Protein AF-A0A7Y1UQ85-F1 (afdb_monomer_lite)

Radius of gyration: 23.47 Å; chains: 1; bounding box: 58×51×70 Å

Foldseek 3Di:
DVVVVLVVCVVCVVVQPPVVCVPDVPQFDLLAAQLEEEADADPVVVVQLCSLAVRHYHYHHLPVLPWFPPFDDDDADFGDDDPFQKTKHFPDDDDPVQVRLQRSNVSPVQAFKEFEAAWDSPPPVPSDDIQGDGRMMMGGNVVCVLLVHQQADPRQVVVVVQLCRLLSGNYYYHHDDDHRDDRQGQRAFDWQEEEEEEEAEWCQQPPRNPQSVVVQVVCLVVTYQYEYEHQDYRPDSHDPSDGDRDNRYGYYYLVRDDLVSVLNRYPDLHAEYEYADLAPSSLVNQVVSVVSNHQYEYEPEDDLCDVVVVVPRPDVVSVLSSLASHPAAEYADPVSQVVSCVSSVNDHYHHDHRDDDCVVVVDDDDDDPPPPDPPPDDDDDDDDDD

pLDDT: mean 82.64, std 17.16, range [30.98, 98.75]

Sequence (386 aa):
MAAMIPRLRRLLRPLIPDRLIARVRPAPSPAGSLNVDVVVAAAEDREQWLEATPDTVRIVDPDAYGPGPDVSIQHPGKVDLHGADIVAVGARPLSTAEAAQLLAPLSDPEVVASVWGAASADGFLTGRLPKVQSDAIAVRRPAWDELGGMPPGDVNLAGLFTRLAQAGHHLAVVPRPGSPAPQLRVDPVRAVGAAVVLAAVPLHDVGGGFRGAQIAMELCRRGFHVTYVAQYTSGHSVDLGLRFIHPRLEEYRLDDFDPVAHVNRLETDLRLALVEIPSSPVWAVAHRLSRSGFRLAYDLIDDWSDDALGGWWYRPEVEDQFIAAADTLMASARLLVRNLQERSGGRPVAYVPNGVNQNMFAGVPTEVPGDIPGGVGPLLSYHGSL

Structure (mmCIF, N/CA/C/O backbone):
data_AF-A0A7Y1UQ85-F1
#
_entry.id   AF-A0A7Y1UQ85-F1
#
loop_
_atom_site.group_PDB
_atom_site.id
_atom_site.type_symbol
_atom_site.label_atom_id
_atom_site.label_alt_id
_atom_site.label_comp_id
_atom_site.label_asym_id
_atom_site.label_entity_id
_atom_site.label_seq_id
_atom_site.pdbx_PDB_ins_code
_atom_site.Cartn_x
_atom_site.Cartn_y
_atom_site.Cartn_z
_atom_site.occupancy
_atom_site.B_iso_or_equiv
_atom_site.auth_seq_id
_atom_site.auth_comp_id
_atom_site.auth_asym_id
_atom_site.auth_atom_id
_atom_site.pdbx_PDB_model_num
ATOM 1 N N . MET A 1 1 ? 13.932 28.145 3.911 1.00 36.78 1 MET A N 1
ATOM 2 C CA . MET A 1 1 ? 14.782 26.939 4.070 1.00 36.78 1 MET A CA 1
ATOM 3 C C . MET A 1 1 ? 14.673 25.954 2.904 1.00 36.78 1 MET A C 1
ATOM 5 O O . MET A 1 1 ? 15.715 25.561 2.399 1.00 36.78 1 MET A O 1
ATOM 9 N N . ALA A 1 2 ? 13.473 25.608 2.414 1.00 31.55 2 ALA A N 1
ATOM 10 C CA . ALA A 1 2 ? 13.288 24.618 1.337 1.00 31.55 2 ALA A CA 1
ATOM 11 C C . ALA A 1 2 ? 14.039 24.916 0.015 1.00 31.55 2 ALA A C 1
ATOM 13 O O . ALA A 1 2 ? 14.526 23.995 -0.627 1.00 31.55 2 ALA A O 1
ATOM 14 N N . ALA A 1 3 ? 14.230 26.187 -0.361 1.00 35.84 3 ALA A N 1
ATOM 15 C CA . ALA A 1 3 ? 14.966 26.565 -1.579 1.00 35.84 3 ALA A CA 1
ATOM 16 C C . ALA A 1 3 ? 16.507 26.511 -1.449 1.00 35.84 3 ALA A C 1
ATOM 18 O O . ALA A 1 3 ? 17.218 26.615 -2.447 1.00 35.84 3 ALA A O 1
ATOM 19 N N . MET A 1 4 ? 17.042 26.362 -0.231 1.00 37.03 4 MET A N 1
ATOM 20 C CA . MET A 1 4 ? 18.492 26.376 0.023 1.00 37.03 4 MET A CA 1
ATOM 21 C C . MET A 1 4 ? 19.121 24.986 -0.145 1.00 37.03 4 MET A C 1
ATOM 23 O O . MET A 1 4 ? 20.264 24.866 -0.582 1.00 37.03 4 MET A O 1
ATOM 27 N N . ILE A 1 5 ? 18.345 23.939 0.140 1.00 46.25 5 ILE A N 1
ATOM 28 C CA . ILE A 1 5 ? 18.778 22.539 0.077 1.00 46.25 5 ILE A CA 1
ATOM 29 C C . ILE A 1 5 ? 19.133 22.107 -1.364 1.00 46.25 5 ILE A C 1
ATOM 31 O O . ILE A 1 5 ? 20.214 21.545 -1.544 1.00 46.25 5 ILE A O 1
ATOM 35 N N . PRO A 1 6 ? 18.344 22.429 -2.414 1.00 41.31 6 PRO A N 1
ATOM 36 C CA . PRO A 1 6 ? 18.682 22.049 -3.791 1.00 41.31 6 PRO A CA 1
ATOM 37 C C . PRO A 1 6 ? 19.976 22.700 -4.305 1.00 41.31 6 PRO A C 1
ATOM 39 O O . PRO A 1 6 ? 20.769 22.064 -4.998 1.00 41.31 6 PRO A O 1
ATOM 42 N N . ARG A 1 7 ? 20.232 23.964 -3.928 1.00 49.22 7 ARG A N 1
ATOM 43 C CA . ARG A 1 7 ? 21.454 24.692 -4.317 1.00 49.22 7 ARG A CA 1
ATOM 44 C C . ARG A 1 7 ? 22.705 24.130 -3.652 1.00 49.22 7 ARG A C 1
ATOM 46 O O . ARG A 1 7 ? 23.726 23.992 -4.318 1.00 49.22 7 ARG A O 1
ATOM 53 N N . LEU A 1 8 ? 22.621 23.783 -2.367 1.00 47.53 8 LEU A N 1
ATOM 54 C CA . LEU A 1 8 ? 23.740 23.181 -1.643 1.00 47.53 8 LEU A CA 1
ATOM 55 C C . LEU A 1 8 ? 24.073 21.785 -2.199 1.00 47.53 8 LEU A C 1
ATOM 57 O O . LEU A 1 8 ? 25.243 21.454 -2.366 1.00 47.53 8 LEU A O 1
ATOM 61 N N . ARG A 1 9 ? 23.052 20.999 -2.571 1.00 48.34 9 ARG A N 1
ATOM 62 C CA . ARG A 1 9 ? 23.232 19.680 -3.201 1.00 48.34 9 ARG A CA 1
ATOM 63 C C . ARG A 1 9 ? 23.914 19.766 -4.571 1.00 48.34 9 ARG A C 1
ATOM 65 O O . ARG A 1 9 ? 24.859 19.017 -4.804 1.00 48.34 9 ARG A O 1
ATOM 72 N N . ARG A 1 10 ? 23.529 20.720 -5.435 1.00 51.31 10 ARG A N 1
ATOM 73 C CA . ARG A 1 10 ? 24.214 20.961 -6.728 1.00 51.31 10 ARG A CA 1
ATOM 74 C C . ARG A 1 10 ? 25.698 21.292 -6.572 1.00 51.31 10 ARG A C 1
ATOM 76 O O . ARG A 1 10 ? 26.497 20.881 -7.403 1.00 51.31 10 ARG A O 1
ATOM 83 N N . LEU A 1 11 ? 26.058 22.020 -5.516 1.00 53.34 11 LEU A N 1
ATOM 84 C CA . LEU A 1 11 ? 27.441 22.413 -5.235 1.00 53.34 11 LEU A CA 1
ATOM 85 C C . LEU A 1 11 ? 28.308 21.248 -4.741 1.00 53.34 11 LEU A C 1
ATOM 87 O O . LEU A 1 11 ? 29.492 21.195 -5.059 1.00 53.34 11 LEU A O 1
ATOM 91 N N . LEU A 1 12 ? 27.732 20.321 -3.972 1.00 50.25 12 LEU A N 1
ATOM 92 C CA . LEU A 1 12 ? 28.480 19.226 -3.348 1.00 50.25 12 LEU A CA 1
ATOM 93 C C . LEU A 1 12 ? 28.555 17.964 -4.221 1.00 50.25 12 LEU A C 1
ATOM 95 O O . LEU A 1 12 ? 29.537 17.229 -4.134 1.00 50.25 12 LEU A O 1
ATOM 99 N N . ARG A 1 13 ? 27.561 17.709 -5.083 1.00 52.38 13 ARG A N 1
ATOM 100 C CA . ARG A 1 13 ? 27.454 16.469 -5.878 1.00 52.38 13 ARG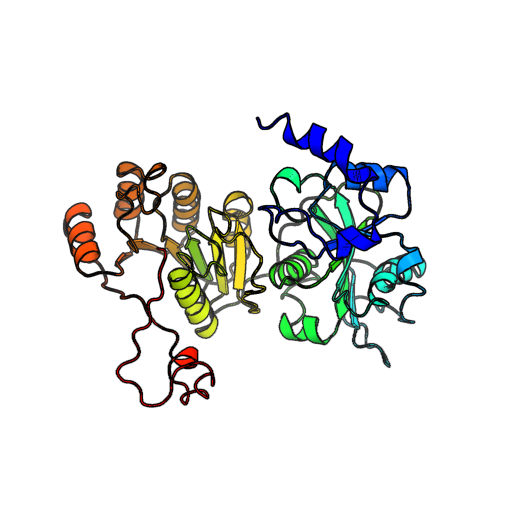 A CA 1
ATOM 101 C C . ARG A 1 13 ? 28.673 16.140 -6.763 1.00 52.38 13 ARG A C 1
ATOM 103 O O . ARG A 1 13 ? 29.047 14.966 -6.776 1.00 52.38 13 ARG A O 1
ATOM 110 N N . PRO A 1 14 ? 29.313 17.094 -7.469 1.00 51.47 14 PRO A N 1
ATOM 111 C CA . PRO A 1 14 ? 30.476 16.804 -8.320 1.00 51.47 14 PRO A CA 1
ATOM 112 C C . PRO A 1 14 ? 31.736 16.424 -7.531 1.00 51.47 14 PRO A C 1
ATOM 114 O O . PRO A 1 14 ? 32.689 15.901 -8.100 1.00 51.47 14 PRO A O 1
ATOM 117 N N . LEU A 1 15 ? 31.758 16.708 -6.224 1.00 48.75 15 LEU A N 1
ATOM 118 C CA . LEU A 1 15 ? 32.914 16.490 -5.352 1.00 48.75 15 LEU A CA 1
ATOM 119 C C . LEU A 1 15 ? 32.923 15.095 -4.713 1.00 48.75 15 LEU A C 1
ATOM 121 O O . LEU A 1 15 ? 33.889 14.739 -4.040 1.00 48.75 15 LEU A O 1
ATOM 125 N N . ILE A 1 16 ? 31.864 14.305 -4.914 1.00 46.34 16 ILE A N 1
ATOM 126 C CA . ILE A 1 16 ? 31.740 12.951 -4.374 1.00 46.34 16 ILE A CA 1
ATOM 127 C C . ILE A 1 16 ? 31.951 11.956 -5.526 1.00 46.34 16 ILE A C 1
ATOM 129 O O . ILE A 1 16 ? 31.117 11.899 -6.429 1.00 46.34 16 ILE A O 1
ATOM 133 N N . PRO A 1 17 ? 33.041 11.163 -5.522 1.00 43.28 17 PRO A N 1
ATOM 134 C CA . PRO A 1 17 ? 33.283 10.157 -6.554 1.00 43.28 17 PRO A CA 1
ATOM 135 C C . PRO A 1 17 ? 32.126 9.153 -6.636 1.00 43.28 17 PRO A C 1
ATOM 137 O O . PRO A 1 17 ? 31.699 8.641 -5.603 1.00 43.28 17 PRO A O 1
ATOM 140 N N . ASP A 1 18 ? 31.664 8.801 -7.840 1.00 42.03 18 ASP A N 1
ATOM 141 C CA . ASP A 1 18 ? 30.470 7.951 -8.015 1.00 42.03 18 ASP A CA 1
ATOM 142 C C . ASP A 1 18 ? 30.595 6.579 -7.322 1.00 42.03 18 ASP A C 1
ATOM 144 O O . ASP A 1 18 ? 29.638 6.072 -6.738 1.00 42.03 18 ASP A O 1
ATOM 148 N N . ARG A 1 19 ? 31.814 6.026 -7.252 1.00 36.25 19 ARG A N 1
ATOM 149 C CA . ARG A 1 19 ? 32.116 4.789 -6.505 1.00 36.25 19 ARG A CA 1
ATOM 150 C C . ARG A 1 19 ? 31.957 4.901 -4.979 1.00 36.25 19 ARG A C 1
ATOM 152 O O . ARG A 1 19 ? 31.824 3.882 -4.309 1.00 36.25 19 ARG A O 1
ATOM 159 N N . LEU A 1 20 ? 32.015 6.114 -4.421 1.00 32.69 20 LEU A N 1
ATOM 160 C CA . LEU A 1 20 ? 31.820 6.386 -2.991 1.00 32.69 20 LEU A CA 1
ATOM 161 C C . LEU A 1 20 ? 30.348 6.645 -2.646 1.00 32.69 20 LEU A C 1
ATOM 163 O O . LEU A 1 20 ? 29.959 6.372 -1.519 1.00 32.69 20 LEU A O 1
ATOM 167 N N . ILE A 1 21 ? 29.513 7.068 -3.599 1.00 42.16 21 ILE A N 1
ATOM 168 C CA . ILE A 1 21 ? 28.061 7.256 -3.394 1.00 42.16 21 ILE A CA 1
ATOM 169 C C . ILE A 1 21 ? 27.338 5.920 -3.226 1.00 42.16 21 ILE A C 1
ATOM 171 O O . ILE A 1 21 ? 26.397 5.818 -2.443 1.00 42.16 21 ILE A O 1
ATOM 175 N N . ALA A 1 22 ? 27.832 4.866 -3.880 1.00 35.50 22 ALA A N 1
ATOM 176 C CA . ALA A 1 22 ? 27.295 3.517 -3.722 1.00 35.50 22 ALA A CA 1
ATOM 177 C C . ALA A 1 22 ? 27.493 2.935 -2.304 1.00 35.50 22 ALA A C 1
ATOM 179 O O . ALA A 1 22 ? 26.836 1.960 -1.953 1.00 35.50 22 ALA A O 1
ATOM 180 N N . ARG A 1 23 ? 28.387 3.507 -1.480 1.00 32.28 23 ARG A N 1
ATOM 181 C CA . ARG A 1 23 ? 28.694 2.996 -0.126 1.00 32.28 23 ARG A CA 1
ATOM 182 C C . ARG A 1 23 ? 28.569 4.023 0.995 1.00 32.28 23 ARG A C 1
ATOM 184 O O . ARG A 1 23 ? 28.360 3.641 2.140 1.00 32.28 23 ARG A O 1
ATOM 191 N N . VAL A 1 24 ? 28.656 5.311 0.687 1.00 30.98 24 VAL A N 1
ATOM 192 C CA . VAL A 1 24 ? 28.402 6.408 1.619 1.00 30.98 24 VAL A CA 1
ATOM 193 C C . VAL A 1 24 ? 27.211 7.176 1.071 1.00 30.98 24 VAL A C 1
ATOM 195 O O . VAL A 1 24 ? 27.356 8.155 0.339 1.00 30.98 24 VAL A O 1
ATOM 198 N N . ARG A 1 25 ? 26.011 6.700 1.418 1.00 36.94 25 ARG A N 1
ATOM 199 C CA . ARG A 1 25 ? 24.802 7.512 1.289 1.00 36.94 25 ARG A CA 1
ATOM 200 C C . ARG A 1 25 ? 25.006 8.736 2.198 1.00 36.94 25 ARG A C 1
ATOM 202 O O . ARG A 1 25 ? 25.218 8.539 3.398 1.00 36.94 25 ARG A O 1
ATOM 209 N N . PRO A 1 26 ? 24.986 9.985 1.690 1.00 32.66 26 PRO A N 1
ATOM 210 C CA . PRO A 1 26 ? 24.792 11.129 2.575 1.00 32.66 26 PRO A CA 1
ATOM 211 C C . PRO A 1 26 ? 23.489 10.896 3.352 1.00 32.66 26 PRO A C 1
ATOM 213 O O . PRO A 1 26 ? 22.633 10.154 2.871 1.00 32.66 26 PRO A O 1
ATOM 216 N N . ALA A 1 27 ? 23.392 11.464 4.561 1.00 36.41 27 ALA A N 1
ATOM 217 C CA . ALA A 1 27 ? 22.320 11.231 5.535 1.00 36.41 27 ALA A CA 1
ATOM 218 C C . ALA A 1 27 ? 20.979 10.829 4.886 1.00 36.41 27 ALA A C 1
ATOM 220 O O . ALA A 1 27 ? 20.541 11.514 3.956 1.00 36.41 27 ALA A O 1
ATOM 221 N N . PRO A 1 28 ? 20.364 9.726 5.350 1.00 38.62 28 PRO A N 1
ATOM 222 C CA . PRO A 1 28 ? 19.288 9.036 4.652 1.00 38.62 28 PRO A CA 1
ATOM 223 C C . PRO A 1 28 ? 18.228 10.019 4.165 1.00 38.62 28 PRO A C 1
ATOM 225 O O . PRO A 1 28 ? 17.698 10.828 4.930 1.00 38.62 28 PRO A O 1
ATOM 228 N N . SER A 1 29 ? 17.952 9.970 2.862 1.00 38.06 29 SER A N 1
ATOM 229 C CA . SER A 1 29 ? 16.798 10.660 2.307 1.00 38.06 29 SER A CA 1
ATOM 230 C C . SER A 1 29 ? 15.545 10.101 2.996 1.00 38.06 29 SER A C 1
ATOM 232 O O . SER A 1 29 ? 15.405 8.881 3.068 1.00 38.06 29 SER A O 1
ATOM 234 N N . PRO A 1 30 ? 14.617 10.943 3.488 1.00 40.09 30 PRO A N 1
ATOM 235 C CA . PRO A 1 30 ? 13.335 10.482 4.029 1.00 40.09 30 PRO A CA 1
ATOM 236 C C . PRO A 1 30 ? 12.455 9.768 2.983 1.00 40.09 30 PRO A C 1
ATOM 238 O O . PRO A 1 30 ? 11.441 9.167 3.331 1.00 40.09 30 PRO A O 1
ATOM 241 N N . ALA A 1 31 ? 12.839 9.797 1.702 1.00 40.53 31 ALA A N 1
ATOM 242 C CA . ALA A 1 31 ? 12.370 8.835 0.715 1.00 40.53 31 ALA A CA 1
ATOM 243 C C . ALA A 1 31 ? 13.203 7.552 0.869 1.00 40.53 31 ALA A C 1
ATOM 245 O O . ALA A 1 31 ? 14.370 7.535 0.478 1.00 40.53 31 ALA A O 1
ATOM 246 N N . GLY A 1 32 ? 12.618 6.513 1.476 1.00 46.53 32 GLY A N 1
ATOM 247 C CA . GLY A 1 32 ? 13.251 5.203 1.663 1.00 46.53 32 GLY A CA 1
ATOM 248 C C . GLY A 1 32 ? 13.934 4.683 0.393 1.00 46.53 32 GLY A C 1
ATOM 249 O O . GLY A 1 32 ? 13.576 5.068 -0.719 1.00 46.53 32 GLY A O 1
ATOM 250 N N . SER A 1 33 ? 14.948 3.833 0.559 1.00 51.31 33 SER A N 1
ATOM 251 C CA . SER A 1 33 ? 15.767 3.310 -0.537 1.00 51.31 33 SER A CA 1
ATOM 252 C C . SER A 1 33 ? 14.938 2.652 -1.629 1.00 51.31 33 SER A C 1
ATOM 254 O O . SER A 1 33 ? 14.571 1.484 -1.536 1.00 51.31 33 SER A O 1
ATOM 256 N N . LEU A 1 34 ? 14.693 3.388 -2.705 1.00 59.34 34 LEU A N 1
ATOM 257 C CA . LEU A 1 34 ? 14.286 2.784 -3.956 1.00 59.34 34 LEU A CA 1
ATOM 258 C C . LEU A 1 34 ? 15.540 2.139 -4.554 1.00 59.34 34 LEU A C 1
ATOM 260 O O . LEU A 1 34 ? 16.446 2.826 -5.021 1.00 59.34 34 LEU A O 1
ATOM 264 N N . ASN A 1 35 ? 15.609 0.808 -4.497 1.00 77.25 35 ASN A N 1
ATOM 265 C CA . ASN A 1 35 ? 16.626 0.018 -5.191 1.00 77.25 35 ASN A CA 1
ATOM 266 C C . ASN A 1 35 ? 16.254 -0.041 -6.678 1.00 77.25 35 ASN A C 1
ATOM 268 O O . ASN A 1 35 ? 15.845 -1.079 -7.188 1.00 77.25 35 ASN A O 1
ATOM 272 N N . VAL A 1 36 ? 16.284 1.110 -7.350 1.00 87.31 36 VAL A N 1
ATOM 273 C CA . VAL A 1 36 ? 15.892 1.232 -8.754 1.00 87.31 36 VAL A CA 1
ATOM 274 C C . VAL A 1 36 ? 17.046 1.811 -9.552 1.00 87.31 36 VAL A C 1
ATOM 276 O O . VAL A 1 36 ? 17.502 2.929 -9.294 1.00 87.31 36 VAL A O 1
ATOM 279 N N . ASP A 1 37 ? 17.478 1.050 -10.547 1.00 91.94 37 ASP A N 1
ATOM 280 C CA . ASP A 1 37 ? 18.350 1.521 -11.604 1.00 91.94 37 ASP A CA 1
ATOM 281 C C . ASP A 1 37 ? 17.508 2.101 -12.735 1.00 91.94 37 ASP A C 1
ATOM 283 O O . ASP A 1 37 ? 16.488 1.527 -13.116 1.00 91.94 37 ASP A O 1
ATOM 287 N N . VAL A 1 38 ? 17.945 3.218 -13.305 1.00 92.62 38 VAL A N 1
ATOM 288 C CA . VAL A 1 38 ? 17.395 3.740 -14.557 1.00 92.62 38 VAL A CA 1
ATOM 289 C C . VAL A 1 38 ? 18.489 3.665 -15.609 1.00 92.62 38 VAL A C 1
ATOM 291 O O . VAL A 1 38 ? 19.529 4.314 -15.486 1.00 92.62 38 VAL A O 1
ATOM 294 N N . VAL A 1 39 ? 18.267 2.831 -16.621 1.00 93.31 39 VAL A N 1
ATOM 295 C CA . VAL A 1 39 ? 19.267 2.472 -17.629 1.00 93.31 39 VAL A CA 1
ATOM 296 C C . VAL A 1 39 ? 19.134 3.410 -18.819 1.00 93.31 39 VAL A C 1
ATOM 298 O O . VAL A 1 39 ? 18.209 3.275 -19.616 1.00 93.31 39 VAL A O 1
ATOM 301 N N . VAL A 1 40 ? 20.030 4.389 -18.926 1.00 91.06 40 VAL A N 1
ATOM 302 C CA . VAL A 1 40 ? 19.904 5.495 -19.885 1.00 91.06 40 VAL A CA 1
ATOM 303 C C . VAL A 1 40 ? 21.170 5.612 -20.724 1.00 91.06 40 VAL A C 1
ATOM 305 O O . VAL A 1 40 ? 22.249 5.849 -20.186 1.00 91.06 40 VAL A O 1
ATOM 308 N N . ALA A 1 41 ? 21.031 5.470 -22.045 1.00 84.81 41 ALA A N 1
ATOM 309 C CA . ALA A 1 41 ? 22.150 5.568 -22.984 1.00 84.81 41 ALA A CA 1
ATOM 310 C C . ALA A 1 41 ? 22.487 7.021 -23.363 1.00 84.81 41 ALA A C 1
ATOM 312 O O . ALA A 1 41 ? 23.653 7.382 -23.510 1.00 84.81 41 ALA A O 1
ATOM 313 N N . ALA A 1 42 ? 21.469 7.864 -23.559 1.00 88.06 42 ALA A N 1
ATOM 314 C CA . ALA A 1 42 ? 21.660 9.230 -24.032 1.00 88.06 42 ALA A CA 1
ATOM 315 C C . ALA A 1 42 ? 22.085 10.168 -22.891 1.00 88.06 42 ALA A C 1
ATOM 317 O O . ALA A 1 42 ? 21.488 10.176 -21.813 1.00 88.06 42 ALA A O 1
ATOM 318 N N . ALA A 1 43 ? 23.101 10.998 -23.143 1.00 84.31 43 ALA A N 1
ATOM 319 C CA . ALA A 1 43 ? 23.615 11.946 -22.154 1.00 84.31 43 ALA A CA 1
ATOM 320 C C . ALA A 1 43 ? 22.556 12.975 -21.709 1.00 84.31 43 ALA A C 1
ATOM 322 O O . ALA A 1 43 ? 22.475 13.287 -20.524 1.00 84.31 43 ALA A O 1
ATOM 323 N N . GLU A 1 44 ? 21.723 13.452 -22.638 1.00 85.44 44 GLU A N 1
ATOM 324 C CA . GLU A 1 44 ? 20.652 14.421 -22.357 1.00 85.44 44 GLU A CA 1
ATOM 325 C C . GLU A 1 44 ? 19.592 13.835 -21.412 1.00 85.44 44 GLU A C 1
ATOM 327 O O . GLU A 1 44 ? 19.269 14.432 -20.384 1.00 85.44 44 GLU A O 1
ATOM 332 N N . ASP A 1 45 ? 19.124 12.615 -21.694 1.00 85.56 45 ASP A N 1
ATOM 333 C CA . ASP A 1 45 ? 18.180 11.903 -20.829 1.00 85.56 45 ASP A CA 1
ATOM 334 C C . ASP A 1 45 ? 18.789 11.669 -19.436 1.00 85.56 45 ASP A C 1
ATOM 336 O O . ASP A 1 45 ? 18.122 11.826 -18.412 1.00 85.56 45 ASP A O 1
ATOM 340 N N . ARG A 1 46 ? 20.084 11.333 -19.366 1.00 87.31 46 ARG A N 1
ATOM 341 C CA . ARG A 1 46 ? 20.792 11.138 -18.095 1.00 87.31 46 ARG A CA 1
ATOM 342 C C . ARG A 1 46 ? 20.790 12.403 -17.240 1.00 87.31 46 ARG A C 1
ATOM 344 O O . ARG A 1 46 ? 20.568 12.299 -16.034 1.00 87.31 46 ARG A O 1
ATOM 351 N N . GLU A 1 47 ? 21.027 13.575 -17.824 1.00 84.81 47 GLU A N 1
ATOM 352 C CA . GLU A 1 47 ? 20.950 14.847 -17.094 1.00 84.81 47 GLU A CA 1
ATOM 353 C C . GLU A 1 47 ? 19.532 15.127 -16.593 1.00 84.81 47 GLU A C 1
ATOM 355 O O . GLU A 1 47 ? 19.365 15.488 -15.427 1.00 84.81 47 GLU A O 1
ATOM 360 N N . GLN A 1 48 ? 18.514 14.876 -17.423 1.00 85.06 48 GLN A N 1
ATOM 361 C CA . GLN A 1 48 ? 17.112 15.030 -17.034 1.00 85.06 48 GLN A CA 1
ATOM 362 C C . GLN A 1 48 ? 16.757 14.150 -15.826 1.00 85.06 48 GLN A C 1
ATOM 364 O O . GLN A 1 48 ? 16.146 14.624 -14.865 1.00 85.06 48 GLN A O 1
ATOM 369 N N . TRP A 1 49 ? 17.163 12.877 -15.846 1.00 84.88 49 TRP A N 1
ATOM 370 C CA . TRP A 1 49 ? 16.963 11.971 -14.716 1.00 84.88 49 TRP A CA 1
ATOM 371 C C . TRP A 1 49 ? 17.757 12.435 -13.489 1.00 84.88 49 TRP A C 1
ATOM 373 O O . TRP A 1 49 ? 17.173 12.562 -12.419 1.00 84.88 49 TRP A O 1
ATOM 383 N N . LEU A 1 50 ? 19.041 12.794 -13.617 1.00 81.81 50 LEU A N 1
ATOM 384 C CA . LEU A 1 50 ? 19.842 13.295 -12.487 1.00 81.81 50 LEU A CA 1
ATOM 385 C C . LEU A 1 50 ? 19.231 14.542 -11.836 1.00 81.81 50 LEU A C 1
ATOM 387 O O . LEU A 1 50 ? 19.265 14.673 -10.611 1.00 81.81 50 LEU A O 1
ATOM 391 N N . GLU A 1 51 ? 18.693 15.463 -12.637 1.00 79.19 51 GLU A N 1
ATOM 392 C CA . GLU A 1 51 ? 18.069 16.687 -12.139 1.00 79.19 51 GLU A CA 1
ATOM 393 C C . GLU A 1 51 ? 16.763 16.397 -11.392 1.00 79.19 51 GLU A C 1
ATOM 395 O O . GLU A 1 51 ? 16.511 16.985 -10.336 1.00 79.19 51 GLU A O 1
ATOM 400 N N . ALA A 1 52 ? 15.954 15.475 -11.908 1.00 74.19 52 ALA A N 1
ATOM 401 C CA . ALA A 1 52 ? 14.669 15.118 -11.323 1.00 74.19 52 ALA A CA 1
ATOM 402 C C . ALA A 1 52 ? 14.784 14.155 -10.125 1.00 74.19 52 ALA A C 1
ATOM 404 O O . ALA A 1 52 ? 13.913 14.157 -9.250 1.00 74.19 52 ALA A O 1
ATOM 405 N N . THR A 1 53 ? 15.848 13.346 -10.062 1.00 69.31 53 THR A N 1
ATOM 406 C CA . THR A 1 53 ? 16.016 12.250 -9.091 1.00 69.31 53 THR A CA 1
ATOM 407 C C . THR A 1 53 ? 17.412 12.216 -8.444 1.00 69.31 53 THR A C 1
ATOM 409 O O . THR A 1 53 ? 18.058 11.165 -8.446 1.00 69.31 53 THR A O 1
ATOM 412 N N . PRO A 1 54 ? 17.921 13.320 -7.866 1.00 56.44 54 PRO A N 1
ATOM 413 C CA . PRO A 1 54 ? 19.326 13.417 -7.458 1.00 56.44 54 PRO A CA 1
ATOM 414 C C . PRO A 1 54 ? 19.752 12.407 -6.378 1.00 56.44 54 PRO A C 1
ATOM 416 O O . PRO A 1 54 ? 20.940 12.107 -6.279 1.00 56.44 54 PRO A O 1
ATOM 419 N N . ASP A 1 55 ? 18.801 11.877 -5.596 1.00 60.59 55 ASP A N 1
ATOM 420 C CA . ASP A 1 55 ? 19.071 11.033 -4.423 1.00 60.59 55 ASP A CA 1
ATOM 421 C C . ASP A 1 55 ? 18.196 9.757 -4.351 1.00 60.59 55 ASP A C 1
ATOM 423 O O . ASP A 1 55 ? 18.180 9.094 -3.315 1.00 60.59 55 ASP A O 1
ATOM 427 N N . THR A 1 56 ? 17.425 9.425 -5.400 1.00 65.06 56 THR A N 1
ATOM 428 C CA . THR A 1 56 ? 16.390 8.362 -5.333 1.00 65.06 56 THR A CA 1
ATOM 429 C C . THR A 1 56 ? 16.590 7.182 -6.279 1.00 65.06 56 THR A C 1
ATOM 431 O O . THR A 1 56 ? 15.987 6.144 -6.041 1.00 65.06 56 THR A O 1
ATOM 434 N N . VAL A 1 57 ? 17.401 7.303 -7.332 1.00 75.88 57 VAL A N 1
ATOM 435 C CA . VAL A 1 57 ? 17.684 6.199 -8.269 1.00 75.88 57 VAL A CA 1
ATOM 436 C C . VAL A 1 57 ? 19.160 6.179 -8.644 1.00 75.88 57 VAL A C 1
ATOM 438 O O . VAL A 1 57 ? 19.847 7.203 -8.575 1.00 75.88 57 VAL A O 1
ATOM 441 N N . ARG A 1 58 ? 19.646 5.019 -9.083 1.00 83.25 58 ARG A N 1
ATOM 442 C CA . ARG A 1 58 ? 20.976 4.885 -9.680 1.00 83.25 58 ARG A CA 1
ATOM 443 C C . ARG A 1 58 ? 20.833 4.982 -11.194 1.00 83.25 58 ARG A C 1
ATOM 445 O O . ARG A 1 58 ? 20.170 4.157 -11.806 1.00 83.25 58 ARG A O 1
ATOM 452 N N . ILE A 1 59 ? 21.440 5.986 -11.818 1.00 87.19 59 ILE A N 1
ATOM 453 C CA . ILE A 1 59 ? 21.461 6.050 -13.284 1.00 87.19 59 ILE A CA 1
ATOM 454 C C . ILE A 1 59 ? 22.647 5.237 -13.775 1.00 87.19 59 ILE A C 1
ATOM 456 O O . ILE A 1 59 ? 23.783 5.485 -13.362 1.00 87.19 59 ILE A O 1
ATOM 460 N N . VAL A 1 60 ? 22.363 4.258 -14.626 1.00 90.25 60 VAL A N 1
ATOM 461 C CA . VAL A 1 60 ? 23.334 3.270 -15.091 1.00 90.25 60 VAL A CA 1
ATOM 462 C C . VAL A 1 60 ? 23.463 3.368 -16.605 1.00 90.25 60 VAL A C 1
ATOM 464 O O . VAL A 1 60 ? 22.474 3.519 -17.321 1.00 90.25 60 VAL A O 1
ATOM 467 N N . ASP A 1 61 ? 24.703 3.310 -17.080 1.00 90.25 61 ASP A N 1
ATOM 468 C CA . ASP A 1 61 ? 24.999 3.180 -18.503 1.00 90.25 61 ASP A CA 1
ATOM 469 C C . ASP A 1 61 ? 24.670 1.741 -18.945 1.00 90.25 61 ASP A C 1
ATOM 471 O O . ASP A 1 61 ? 25.104 0.813 -18.256 1.00 90.25 61 ASP A O 1
ATOM 475 N N . PRO A 1 62 ? 23.919 1.518 -20.040 1.00 88.62 62 PRO A N 1
ATOM 476 C CA . PRO A 1 62 ? 23.629 0.173 -20.535 1.00 88.62 62 PRO A CA 1
ATOM 477 C C . PRO A 1 62 ? 24.865 -0.730 -20.642 1.00 88.62 62 PRO A C 1
ATOM 479 O O . PRO A 1 62 ? 24.786 -1.910 -20.297 1.00 88.62 62 PRO A O 1
ATOM 482 N N . ASP A 1 63 ? 26.013 -0.176 -21.046 1.00 88.81 63 ASP A N 1
ATOM 483 C CA . ASP A 1 63 ? 27.250 -0.939 -21.240 1.00 88.81 63 ASP A CA 1
ATOM 484 C C . ASP A 1 63 ? 27.852 -1.447 -19.914 1.00 88.81 63 ASP A C 1
ATOM 486 O O . ASP A 1 63 ? 28.696 -2.347 -19.909 1.00 88.81 63 ASP A O 1
ATOM 490 N N . ALA A 1 64 ? 27.400 -0.923 -18.767 1.00 87.81 64 ALA A N 1
ATOM 491 C CA . ALA A 1 64 ? 27.881 -1.323 -17.448 1.00 87.81 64 ALA A CA 1
ATOM 492 C C . ALA A 1 64 ? 27.426 -2.731 -17.022 1.00 87.81 64 ALA A C 1
ATOM 494 O O . ALA A 1 64 ? 28.092 -3.343 -16.187 1.00 87.81 64 ALA A O 1
ATOM 495 N N . TYR A 1 65 ? 26.330 -3.258 -17.582 1.00 85.69 65 TYR A N 1
ATOM 496 C CA . TYR A 1 65 ? 25.829 -4.596 -17.240 1.00 85.69 65 TYR A CA 1
ATOM 497 C C . TYR A 1 65 ? 26.510 -5.728 -18.026 1.00 85.69 65 TYR A C 1
ATOM 499 O O . TYR A 1 65 ? 26.358 -6.899 -17.680 1.00 85.69 65 TYR A O 1
ATOM 507 N N . GLY A 1 66 ? 27.296 -5.404 -19.058 1.00 82.31 66 GLY A N 1
ATOM 508 C CA . GLY A 1 66 ? 27.853 -6.397 -19.976 1.00 82.31 66 GLY A CA 1
ATOM 509 C C . GLY A 1 66 ? 26.789 -7.017 -20.898 1.00 82.31 66 GLY A C 1
ATOM 510 O O . GLY A 1 66 ? 25.652 -6.543 -20.954 1.00 82.31 66 GLY A O 1
ATOM 511 N N . PRO A 1 67 ? 27.137 -8.062 -21.674 1.00 79.69 67 PRO A N 1
ATOM 512 C CA . PRO A 1 67 ? 26.165 -8.729 -22.530 1.00 79.69 67 PRO A CA 1
ATOM 513 C C . PRO A 1 67 ? 25.070 -9.371 -21.673 1.00 79.69 67 PRO A C 1
ATOM 515 O O . PRO A 1 67 ? 25.369 -10.030 -20.676 1.00 79.69 67 PRO A O 1
ATOM 518 N N . GLY A 1 68 ? 23.809 -9.176 -22.069 1.00 76.50 68 GLY A N 1
ATOM 519 C CA . GLY A 1 68 ? 22.665 -9.842 -21.448 1.00 76.50 68 GLY A CA 1
ATOM 520 C C . GLY A 1 68 ? 22.773 -11.370 -21.525 1.00 76.50 68 GLY A C 1
ATOM 521 O O . GLY A 1 68 ? 23.492 -11.891 -22.385 1.00 76.50 68 GLY A O 1
ATOM 522 N N . PRO A 1 69 ? 22.054 -12.109 -20.664 1.00 80.19 69 PRO A N 1
ATOM 523 C CA . PRO A 1 69 ? 21.968 -13.558 -20.785 1.00 80.19 69 PRO A CA 1
ATOM 524 C C . PRO A 1 69 ? 21.391 -13.941 -22.159 1.00 80.19 69 PRO A C 1
ATOM 526 O O . PRO A 1 69 ? 20.481 -13.280 -22.665 1.00 80.19 69 PRO A O 1
ATOM 529 N N . ASP A 1 70 ? 21.917 -15.011 -22.760 1.00 72.69 70 ASP A N 1
ATOM 530 C CA . ASP A 1 70 ? 21.436 -15.525 -24.048 1.00 72.69 70 ASP A CA 1
ATOM 531 C C . ASP A 1 70 ? 20.058 -16.183 -23.864 1.00 72.69 70 ASP A C 1
ATOM 533 O O . ASP A 1 70 ? 19.937 -17.281 -23.317 1.00 72.69 70 ASP A O 1
ATOM 537 N N . VAL A 1 71 ? 19.000 -15.457 -24.234 1.00 67.50 71 VAL A N 1
ATOM 538 C CA . VAL A 1 71 ? 17.605 -15.806 -23.936 1.00 67.50 71 VAL A CA 1
ATOM 539 C C . VAL A 1 71 ? 16.714 -15.499 -25.136 1.00 67.50 71 VAL A C 1
ATOM 541 O O . VAL A 1 71 ? 16.630 -14.361 -25.599 1.00 67.50 71 VAL A O 1
ATOM 544 N N . SER A 1 72 ? 15.959 -16.498 -25.598 1.00 57.84 72 SER A N 1
ATOM 545 C CA . SER A 1 72 ? 14.908 -16.296 -26.600 1.00 57.84 72 SER A CA 1
ATOM 546 C C . SER A 1 72 ? 13.559 -16.010 -25.933 1.00 57.84 72 SER A C 1
ATOM 548 O O . SER A 1 72 ? 13.031 -16.866 -25.221 1.00 57.84 72 SER A O 1
ATOM 550 N N . ILE A 1 73 ? 12.964 -14.842 -26.189 1.00 60.78 73 ILE A N 1
ATOM 551 C CA . ILE A 1 73 ? 11.643 -14.472 -25.659 1.00 60.78 73 ILE A CA 1
ATOM 552 C C . ILE A 1 73 ? 10.550 -15.041 -26.572 1.00 60.78 73 ILE A C 1
ATOM 554 O O . ILE A 1 73 ? 10.361 -14.573 -27.694 1.00 60.78 73 ILE A O 1
ATOM 558 N N . GLN A 1 74 ? 9.817 -16.045 -26.088 1.00 53.81 74 GLN A N 1
ATOM 559 C CA . GLN A 1 74 ? 8.615 -16.555 -26.749 1.00 53.81 74 GLN A CA 1
ATOM 560 C C . GLN A 1 74 ? 7.358 -15.877 -26.197 1.00 53.81 74 GLN A C 1
ATOM 562 O O . GLN A 1 74 ? 7.301 -15.405 -25.063 1.00 53.81 74 GLN A O 1
ATOM 567 N N . HIS A 1 75 ? 6.342 -15.785 -27.038 1.00 52.03 75 HIS A N 1
ATOM 568 C CA . HIS A 1 75 ? 5.266 -14.817 -26.925 1.00 52.03 75 HIS A CA 1
ATOM 569 C C . HIS A 1 75 ? 3.899 -15.503 -26.722 1.00 52.03 75 HIS A C 1
ATOM 571 O O . HIS A 1 75 ? 3.728 -16.613 -27.219 1.00 52.03 75 HIS A O 1
ATOM 577 N N . PRO A 1 76 ? 2.901 -14.834 -26.112 1.00 51.16 76 PRO A N 1
ATOM 578 C CA . PRO A 1 76 ? 2.832 -14.587 -24.675 1.00 51.16 76 PRO A CA 1
ATOM 579 C C . PRO A 1 76 ? 2.569 -15.891 -23.894 1.00 51.16 76 PRO A C 1
ATOM 581 O O . PRO A 1 76 ? 1.665 -16.655 -24.222 1.00 51.16 76 PRO A O 1
ATOM 584 N N . GLY A 1 77 ? 3.311 -16.123 -22.809 1.00 48.62 77 GLY A N 1
ATOM 585 C CA . GLY A 1 77 ? 2.871 -17.092 -21.796 1.00 48.62 77 GLY A CA 1
ATOM 586 C C . GLY A 1 77 ? 3.964 -17.848 -21.059 1.00 48.62 77 GLY A C 1
ATOM 587 O O . GLY A 1 77 ? 3.721 -18.285 -19.939 1.00 48.62 77 GLY A O 1
ATOM 588 N N . LYS A 1 78 ? 5.164 -17.993 -21.623 1.00 47.34 78 LYS A N 1
ATOM 589 C CA . LYS A 1 78 ? 6.295 -18.577 -20.896 1.00 47.34 78 LYS A CA 1
ATOM 590 C C . LYS A 1 78 ? 7.575 -18.419 -21.703 1.00 47.34 78 LYS A C 1
ATOM 592 O O . LYS A 1 78 ? 7.627 -18.834 -22.856 1.00 47.34 78 LYS A O 1
ATOM 597 N N . VAL A 1 79 ? 8.610 -17.868 -21.085 1.00 48.16 79 VAL A N 1
ATOM 598 C CA . VAL A 1 79 ? 9.989 -18.099 -21.516 1.00 48.16 79 VAL A CA 1
ATOM 599 C C . VAL A 1 79 ? 10.493 -19.223 -20.616 1.00 48.16 79 VAL A C 1
ATOM 601 O O . VAL A 1 79 ? 10.626 -19.017 -19.413 1.00 48.16 79 VAL A O 1
ATOM 604 N N . ASP A 1 80 ? 10.650 -20.431 -21.164 1.00 46.09 80 ASP A N 1
ATOM 605 C CA . ASP A 1 80 ? 11.390 -21.506 -20.492 1.00 46.09 80 ASP A CA 1
ATOM 606 C C . ASP A 1 80 ? 12.835 -21.402 -20.965 1.00 46.09 80 ASP A C 1
ATOM 608 O O . ASP A 1 80 ? 13.134 -21.582 -22.148 1.00 46.09 80 ASP A O 1
ATOM 612 N N . LEU A 1 81 ? 13.718 -21.042 -20.041 1.00 51.75 81 LEU A N 1
ATOM 613 C CA . LEU A 1 81 ? 15.138 -20.923 -20.305 1.00 51.75 81 LEU A CA 1
ATOM 614 C C . LEU A 1 81 ? 15.864 -22.181 -19.881 1.00 51.75 81 LEU A C 1
ATOM 616 O O . LEU A 1 81 ? 15.757 -22.634 -18.743 1.00 51.75 81 LEU A O 1
ATOM 620 N N . HIS A 1 82 ? 16.695 -22.694 -20.778 1.00 40.22 82 HIS A N 1
ATOM 621 C CA . HIS A 1 82 ? 17.746 -23.614 -20.389 1.00 40.22 82 HIS A CA 1
ATOM 622 C C . HIS A 1 82 ? 18.901 -22.811 -19.769 1.00 40.22 82 HIS A C 1
ATOM 624 O O . HIS A 1 82 ? 19.750 -22.290 -20.482 1.00 40.22 82 HIS A O 1
ATOM 630 N N . GLY A 1 83 ? 18.933 -22.721 -18.435 1.00 53.72 83 GLY A N 1
ATOM 631 C CA . GLY A 1 83 ? 20.148 -22.389 -17.672 1.00 53.72 83 GLY A CA 1
ATOM 632 C C . GLY A 1 83 ? 20.199 -21.027 -16.974 1.00 53.72 83 GLY A C 1
ATOM 633 O O . GLY A 1 83 ? 21.059 -20.841 -16.119 1.00 53.72 83 GLY A O 1
ATOM 634 N N . ALA A 1 84 ? 19.282 -20.104 -17.262 1.00 60.38 84 ALA A N 1
ATOM 635 C CA . ALA A 1 84 ? 19.140 -18.853 -16.520 1.00 60.38 84 ALA A CA 1
ATOM 636 C C . ALA A 1 84 ? 17.712 -18.774 -15.981 1.00 60.38 84 ALA A C 1
ATOM 638 O O . ALA A 1 84 ? 16.777 -18.611 -16.753 1.00 60.38 84 ALA A O 1
ATOM 639 N N . ASP A 1 85 ? 17.536 -18.936 -14.674 1.00 84.06 85 ASP A N 1
ATOM 640 C CA . ASP A 1 85 ? 16.262 -18.854 -13.952 1.00 84.06 85 ASP A CA 1
ATOM 641 C C . ASP A 1 85 ? 15.580 -17.474 -14.123 1.00 84.06 85 ASP A C 1
ATOM 643 O O . ASP A 1 85 ? 15.575 -16.657 -13.202 1.00 84.06 85 ASP A O 1
ATOM 647 N N . ILE A 1 86 ? 15.030 -17.165 -15.303 1.00 88.44 86 ILE A N 1
ATOM 648 C CA . ILE A 1 86 ? 14.395 -15.883 -15.650 1.00 88.44 86 ILE A CA 1
ATOM 649 C C . ILE A 1 86 ? 13.067 -16.145 -16.368 1.00 88.44 86 ILE A C 1
ATOM 651 O O . ILE A 1 86 ? 12.976 -16.950 -17.290 1.00 88.44 86 ILE A O 1
ATOM 655 N N . VAL A 1 87 ? 12.033 -15.413 -15.964 1.00 87.88 87 VAL A N 1
ATOM 656 C CA . VAL A 1 87 ? 10.713 -15.371 -16.593 1.00 87.88 87 VAL A CA 1
ATOM 657 C C . VAL A 1 87 ? 10.527 -13.990 -17.206 1.00 87.88 87 VAL A C 1
ATOM 659 O O . VAL A 1 87 ? 10.580 -12.993 -16.493 1.00 87.88 87 VAL A O 1
ATOM 662 N N . ALA A 1 88 ? 10.286 -13.917 -18.515 1.00 89.12 88 ALA A N 1
ATOM 663 C CA . ALA A 1 88 ? 9.980 -12.661 -19.194 1.00 89.12 88 ALA A CA 1
ATOM 664 C C . ALA A 1 88 ? 8.554 -12.654 -19.743 1.00 89.12 88 ALA A C 1
ATOM 666 O O . ALA A 1 88 ? 8.074 -13.651 -20.288 1.00 89.12 88 ALA A O 1
ATOM 667 N N . VAL A 1 89 ? 7.880 -11.514 -19.609 1.00 88.12 89 VAL A N 1
ATOM 668 C CA . VAL A 1 89 ? 6.531 -11.299 -20.121 1.00 88.12 89 VAL A CA 1
ATOM 669 C C . VAL A 1 89 ? 6.447 -9.943 -20.805 1.00 88.12 89 VAL A C 1
ATOM 671 O O . VAL A 1 89 ? 6.868 -8.937 -20.246 1.00 88.12 89 VAL A O 1
ATOM 674 N N . GLY A 1 90 ? 5.886 -9.917 -22.012 1.00 88.38 90 GLY A N 1
ATOM 675 C CA . GLY A 1 90 ? 5.660 -8.700 -22.788 1.00 88.38 90 GLY A CA 1
ATOM 676 C C . GLY A 1 90 ? 4.194 -8.540 -23.172 1.00 88.38 90 GLY A C 1
ATOM 677 O O . GLY A 1 90 ? 3.506 -9.528 -23.427 1.00 88.38 90 GLY A O 1
ATOM 678 N N . ALA A 1 91 ? 3.736 -7.292 -23.254 1.00 87.44 91 ALA A N 1
ATOM 679 C CA . ALA A 1 91 ? 2.419 -6.933 -23.780 1.00 87.44 91 ALA A CA 1
ATOM 680 C C . ALA A 1 91 ? 2.315 -7.160 -25.302 1.00 87.44 91 ALA A C 1
ATOM 682 O O . ALA A 1 91 ? 1.219 -7.262 -25.846 1.00 87.44 91 ALA A O 1
ATOM 683 N N . ARG A 1 92 ? 3.459 -7.241 -25.993 1.00 87.38 92 ARG A N 1
ATOM 684 C CA . ARG A 1 92 ? 3.587 -7.455 -27.442 1.00 87.38 92 ARG A CA 1
ATOM 685 C C . ARG A 1 92 ? 4.903 -8.171 -27.778 1.00 87.38 92 ARG A C 1
ATOM 687 O O . ARG A 1 92 ? 5.725 -8.336 -26.869 1.00 87.38 92 ARG A O 1
ATOM 694 N N . PRO A 1 93 ? 5.131 -8.598 -29.037 1.00 84.19 93 PRO A N 1
ATOM 695 C CA . PRO A 1 93 ? 6.357 -9.297 -29.364 1.00 84.19 93 PRO A CA 1
ATOM 696 C C . PRO A 1 93 ? 7.481 -8.278 -29.289 1.00 84.19 93 PRO A C 1
ATOM 698 O O . PRO A 1 93 ? 7.320 -7.140 -29.746 1.00 84.19 93 PRO A O 1
ATOM 701 N N . LEU A 1 94 ? 8.597 -8.678 -28.693 1.00 85.50 94 LEU A N 1
ATOM 702 C CA . LEU A 1 94 ? 9.801 -7.864 -28.666 1.00 85.50 94 LEU A CA 1
ATOM 703 C C . LEU A 1 94 ? 10.672 -8.227 -29.865 1.00 85.50 94 LEU A C 1
ATOM 705 O O . LEU A 1 94 ? 10.836 -9.401 -30.197 1.00 85.50 94 LEU A O 1
ATOM 709 N N . SER A 1 95 ? 11.239 -7.215 -30.511 1.00 89.69 95 SER A N 1
ATOM 710 C CA . SER A 1 95 ? 12.346 -7.419 -31.445 1.00 89.69 95 SER A CA 1
ATOM 711 C C . SER A 1 95 ? 13.583 -7.938 -30.705 1.00 89.69 95 SER A C 1
ATOM 713 O O . SER A 1 95 ? 13.707 -7.775 -29.491 1.00 89.69 95 SER A O 1
ATOM 715 N N . THR A 1 96 ? 14.545 -8.512 -31.430 1.00 87.06 96 THR A N 1
ATOM 716 C CA . THR A 1 96 ? 15.814 -8.976 -30.843 1.00 87.06 96 THR A CA 1
ATOM 717 C C . THR A 1 96 ? 16.539 -7.870 -30.069 1.00 87.06 96 THR A C 1
ATOM 719 O O . THR A 1 96 ? 17.083 -8.127 -29.000 1.00 87.06 96 THR A O 1
ATOM 722 N N . ALA A 1 97 ? 16.509 -6.632 -30.571 1.00 90.81 97 ALA A N 1
ATOM 723 C CA . ALA A 1 97 ? 17.127 -5.488 -29.903 1.00 90.81 97 ALA A CA 1
ATOM 724 C C . ALA A 1 97 ? 16.400 -5.113 -28.599 1.00 90.81 97 ALA A C 1
ATOM 726 O O . ALA A 1 97 ? 17.046 -4.887 -27.580 1.00 90.81 97 ALA A O 1
ATOM 727 N N . GLU A 1 98 ? 15.065 -5.095 -28.608 1.00 91.75 98 GLU A N 1
ATOM 728 C CA . GLU A 1 98 ? 14.259 -4.817 -27.409 1.00 91.75 98 GLU A CA 1
ATOM 729 C C . GLU A 1 98 ? 14.424 -5.918 -26.352 1.00 91.75 98 GLU A C 1
ATOM 731 O O . GLU A 1 98 ? 14.554 -5.625 -25.167 1.00 91.75 98 GLU A O 1
ATOM 736 N N . ALA A 1 99 ? 14.475 -7.184 -26.777 1.00 90.00 99 ALA A N 1
ATOM 737 C CA . ALA A 1 99 ? 14.751 -8.315 -25.897 1.00 90.00 99 ALA A CA 1
ATOM 738 C C . ALA A 1 99 ? 16.133 -8.190 -25.239 1.00 90.00 99 ALA A C 1
ATOM 740 O O . ALA A 1 99 ? 16.246 -8.326 -24.023 1.00 90.00 99 ALA A O 1
ATOM 741 N N . ALA A 1 100 ? 17.168 -7.871 -26.021 1.00 89.81 100 ALA A N 1
ATOM 742 C CA . ALA A 1 100 ? 18.518 -7.670 -25.501 1.00 89.81 100 ALA A CA 1
ATOM 743 C C . ALA A 1 100 ? 18.573 -6.527 -24.474 1.00 89.81 100 ALA A C 1
ATOM 745 O O . ALA A 1 100 ? 19.170 -6.690 -23.413 1.00 89.81 100 ALA A O 1
ATOM 746 N N . GLN A 1 101 ? 17.895 -5.405 -24.742 1.00 92.75 101 GLN A N 1
ATOM 747 C CA . GLN A 1 101 ? 17.790 -4.286 -23.799 1.00 92.75 101 GLN A CA 1
ATOM 748 C C . GLN A 1 101 ? 17.061 -4.672 -22.508 1.00 92.75 101 GLN A C 1
ATOM 750 O O . GLN A 1 101 ? 17.517 -4.320 -21.424 1.00 92.75 101 GLN A O 1
ATOM 755 N N . LEU A 1 102 ? 15.952 -5.413 -22.606 1.00 93.12 102 LEU A N 1
ATOM 756 C CA . LEU A 1 102 ? 15.222 -5.905 -21.438 1.00 93.12 102 LEU A CA 1
ATOM 757 C C . LEU A 1 102 ? 16.095 -6.831 -20.578 1.00 93.12 102 LEU A C 1
ATOM 759 O O . LEU A 1 102 ? 16.003 -6.790 -19.355 1.00 93.12 102 LEU A O 1
ATOM 763 N N . LEU A 1 103 ? 16.921 -7.674 -21.194 1.00 92.50 103 LEU A N 1
ATOM 764 C CA . LEU A 1 103 ? 17.671 -8.712 -20.488 1.00 92.50 103 LEU A CA 1
ATOM 765 C C . LEU A 1 103 ? 19.019 -8.235 -19.950 1.00 92.50 103 LEU A C 1
ATOM 767 O O . LEU A 1 103 ? 19.472 -8.784 -18.951 1.00 92.50 103 LEU A O 1
ATOM 771 N N . ALA A 1 104 ? 19.640 -7.225 -20.567 1.00 93.12 104 ALA A N 1
ATOM 772 C CA . ALA A 1 104 ? 20.973 -6.755 -20.190 1.00 93.12 104 ALA A CA 1
ATOM 773 C C . ALA A 1 104 ? 21.128 -6.463 -18.683 1.00 93.12 104 ALA A C 1
ATOM 775 O O . ALA A 1 104 ? 22.078 -6.981 -18.099 1.00 93.12 104 ALA A O 1
ATOM 776 N N . PRO A 1 105 ? 20.191 -5.773 -17.997 1.00 95.19 105 PRO A N 1
ATOM 777 C CA . PRO A 1 105 ? 20.339 -5.515 -16.564 1.00 95.19 105 PRO A CA 1
ATOM 778 C C . PRO A 1 105 ? 20.408 -6.776 -15.694 1.00 95.19 105 PRO A C 1
ATOM 780 O O . PRO A 1 105 ? 21.010 -6.753 -14.628 1.00 95.19 105 PRO A O 1
ATOM 783 N N . LEU A 1 106 ? 19.840 -7.898 -16.153 1.00 92.69 106 LEU A N 1
ATOM 784 C CA . LEU A 1 106 ? 19.859 -9.175 -15.432 1.00 92.69 106 LEU A CA 1
ATOM 785 C C . LEU A 1 106 ? 21.204 -9.915 -15.534 1.00 92.69 106 LEU A C 1
ATOM 787 O O . LEU A 1 106 ? 21.335 -11.017 -14.995 1.00 92.69 106 LEU A O 1
ATOM 791 N N . SER A 1 107 ? 22.211 -9.339 -16.187 1.00 90.56 107 SER A N 1
ATOM 792 C CA . SER A 1 107 ? 23.597 -9.801 -16.064 1.00 90.56 107 SER A CA 1
ATOM 793 C C . SER A 1 107 ? 24.217 -9.425 -14.715 1.00 90.56 107 SER A C 1
ATOM 795 O O . SER A 1 107 ? 25.121 -10.117 -14.247 1.00 90.56 107 SER A O 1
ATOM 797 N N . ASP A 1 108 ? 23.688 -8.397 -14.040 1.00 89.38 108 ASP A N 1
ATOM 798 C CA . ASP A 1 108 ? 23.998 -8.119 -12.638 1.00 89.38 108 ASP A CA 1
ATOM 799 C C . ASP A 1 108 ? 23.158 -9.049 -11.732 1.00 89.38 108 ASP A C 1
ATOM 801 O O . ASP A 1 108 ? 21.921 -9.024 -11.797 1.00 89.38 108 ASP A O 1
ATOM 805 N N . PRO A 1 109 ? 23.786 -9.908 -10.902 1.00 89.44 109 PRO A N 1
ATOM 806 C CA . PRO A 1 109 ? 23.067 -10.796 -9.991 1.00 89.44 109 PRO A CA 1
ATOM 807 C C . PRO A 1 109 ? 22.242 -10.049 -8.933 1.00 89.44 109 PRO A C 1
ATOM 809 O O . PRO A 1 109 ? 21.301 -10.643 -8.407 1.00 89.44 109 PRO A O 1
ATOM 812 N N . GLU A 1 110 ? 22.554 -8.782 -8.633 1.00 88.81 110 GLU A N 1
ATOM 813 C CA . GLU A 1 110 ? 21.778 -7.963 -7.695 1.00 88.81 110 GLU A CA 1
ATOM 814 C C . GLU A 1 110 ? 20.453 -7.498 -8.309 1.00 88.81 110 GLU A C 1
ATOM 816 O O . GLU A 1 110 ? 19.452 -7.429 -7.597 1.00 88.81 110 GLU A O 1
ATOM 821 N N . VAL A 1 111 ? 20.397 -7.272 -9.628 1.00 91.75 111 VAL A N 1
ATOM 822 C CA . VAL A 1 111 ? 19.159 -6.891 -10.318 1.00 91.75 111 VAL A CA 1
ATOM 823 C C . VAL A 1 111 ? 18.234 -8.104 -10.410 1.00 91.75 111 VAL A C 1
ATOM 825 O O . VAL A 1 111 ? 18.507 -9.104 -11.083 1.00 91.75 111 VAL A O 1
ATOM 828 N N . VAL A 1 112 ? 17.101 -8.008 -9.720 1.00 93.88 112 VAL A N 1
ATOM 829 C CA . VAL A 1 112 ? 16.099 -9.076 -9.612 1.00 93.88 112 VAL A CA 1
ATOM 830 C C . VAL A 1 112 ? 15.115 -9.039 -10.775 1.00 93.88 112 VAL A C 1
ATOM 832 O O . VAL A 1 112 ? 14.662 -10.089 -11.241 1.00 93.88 112 VAL A O 1
ATOM 835 N N . ALA A 1 113 ? 14.771 -7.840 -11.241 1.00 95.38 113 ALA A N 1
ATOM 836 C CA . ALA A 1 113 ? 13.880 -7.660 -12.372 1.00 95.38 113 ALA A CA 1
ATOM 837 C C . ALA A 1 113 ? 14.283 -6.466 -13.233 1.00 95.38 113 ALA A C 1
ATOM 839 O O . ALA A 1 113 ? 14.802 -5.467 -12.744 1.00 95.38 113 ALA A O 1
ATOM 840 N N . SER A 1 114 ? 13.986 -6.574 -14.519 1.00 96.06 114 SER A N 1
ATOM 841 C CA . SER A 1 114 ? 14.173 -5.531 -15.514 1.00 96.06 114 SER A CA 1
ATOM 842 C C . SER A 1 114 ? 12.834 -5.206 -16.162 1.00 96.06 114 SER A C 1
ATOM 844 O O . SER A 1 114 ? 12.053 -6.101 -16.488 1.00 96.06 114 SER A O 1
ATOM 846 N N . VAL A 1 115 ? 12.552 -3.919 -16.317 1.00 95.81 115 VAL A N 1
ATOM 847 C CA . VAL A 1 115 ? 11.291 -3.381 -16.820 1.00 95.81 115 VAL A CA 1
ATOM 848 C C . VAL A 1 115 ? 11.601 -2.537 -18.039 1.00 95.81 115 VAL A C 1
ATOM 850 O O . VAL A 1 115 ? 12.280 -1.522 -17.935 1.00 95.81 115 VAL A O 1
ATOM 853 N N . TRP A 1 116 ? 11.068 -2.929 -19.187 1.00 95.50 116 TRP A N 1
ATOM 854 C CA . TRP A 1 116 ? 11.183 -2.174 -20.426 1.00 95.50 116 TRP A CA 1
ATOM 855 C C . TRP A 1 116 ? 9.858 -1.469 -20.714 1.00 95.50 116 TRP A C 1
ATOM 857 O O . TRP A 1 116 ? 8.798 -2.106 -20.736 1.00 95.50 116 TRP A O 1
ATOM 867 N N . GLY A 1 117 ? 9.890 -0.149 -20.887 1.00 94.69 117 GLY A N 1
ATOM 868 C CA . GLY A 1 117 ? 8.665 0.633 -21.035 1.00 94.69 117 GLY A CA 1
ATOM 869 C C . GLY A 1 117 ? 8.878 2.141 -21.059 1.00 94.69 117 GLY A C 1
ATOM 870 O O . GLY A 1 117 ? 9.992 2.626 -20.870 1.00 94.69 117 GLY A O 1
ATOM 871 N N . ALA A 1 118 ? 7.820 2.904 -21.342 1.00 93.31 118 ALA A N 1
ATOM 872 C CA . ALA A 1 118 ? 7.906 4.362 -21.254 1.00 93.31 118 ALA A CA 1
ATOM 873 C C . ALA A 1 118 ? 8.027 4.758 -19.780 1.00 93.31 118 ALA A C 1
ATOM 875 O O . ALA A 1 118 ? 7.271 4.260 -18.947 1.00 93.31 118 ALA A O 1
ATOM 876 N N . ALA A 1 119 ? 8.961 5.643 -19.450 1.00 91.06 119 ALA A N 1
ATOM 877 C CA . ALA A 1 119 ? 9.182 6.080 -18.079 1.00 91.06 119 ALA A CA 1
ATOM 878 C C . ALA A 1 119 ? 9.419 7.587 -18.022 1.00 91.06 119 ALA A C 1
ATOM 880 O O . ALA A 1 119 ? 10.008 8.163 -18.933 1.00 91.06 119 ALA A O 1
ATOM 881 N N . SER A 1 120 ? 8.974 8.226 -16.944 1.00 87.56 120 SER A N 1
ATOM 882 C CA . SER A 1 120 ? 9.240 9.644 -16.694 1.00 87.56 120 SER A CA 1
ATOM 883 C C . SER A 1 120 ? 9.798 9.858 -15.300 1.00 87.56 120 SER A C 1
ATOM 885 O O . SER A 1 120 ? 9.346 9.224 -14.340 1.00 87.56 120 SER A O 1
ATOM 887 N N . ALA A 1 121 ? 10.669 10.853 -15.179 1.00 78.94 121 ALA A N 1
ATOM 888 C CA . ALA A 1 121 ? 11.174 11.315 -13.895 1.00 78.94 121 ALA A CA 1
ATOM 889 C C . ALA A 1 121 ? 10.142 12.147 -13.088 1.00 78.94 121 ALA A C 1
ATOM 891 O O . ALA A 1 121 ? 10.369 12.483 -11.923 1.00 78.94 121 ALA A O 1
ATOM 892 N N . ASP A 1 122 ? 8.968 12.433 -13.666 1.00 68.69 122 ASP A N 1
ATOM 893 C CA . ASP A 1 122 ? 7.866 13.167 -13.033 1.00 68.69 122 ASP A CA 1
ATOM 894 C C . ASP A 1 122 ? 7.154 12.322 -11.955 1.00 68.69 122 ASP A C 1
ATOM 896 O O . ASP A 1 122 ? 6.100 11.721 -12.181 1.00 68.69 122 ASP A O 1
ATOM 900 N N . GLY A 1 123 ? 7.728 12.272 -10.752 1.00 57.34 123 GLY A N 1
ATOM 901 C CA . GLY A 1 123 ? 7.139 11.587 -9.589 1.00 57.34 123 GLY A CA 1
ATOM 902 C C . GLY A 1 123 ? 8.002 11.609 -8.322 1.00 57.34 123 GLY A C 1
ATOM 903 O O . GLY A 1 123 ? 7.485 11.555 -7.204 1.00 57.34 123 GLY A O 1
ATOM 904 N N . PHE A 1 124 ? 9.314 11.780 -8.466 1.00 54.38 124 PHE A N 1
ATOM 905 C CA . PHE A 1 124 ? 10.267 11.474 -7.396 1.00 54.38 124 PHE A CA 1
ATOM 906 C C . PHE A 1 124 ? 10.496 12.561 -6.355 1.00 54.38 124 PHE A C 1
ATOM 908 O O . PHE A 1 124 ? 10.905 12.236 -5.242 1.00 54.38 124 PHE A O 1
ATOM 915 N N . LEU A 1 125 ? 10.160 13.824 -6.640 1.00 46.81 125 LEU A N 1
ATOM 916 C CA . LEU A 1 125 ? 10.200 14.889 -5.624 1.00 46.81 125 LEU A CA 1
ATOM 917 C C . LEU A 1 125 ? 9.314 14.570 -4.403 1.00 46.81 125 LEU A C 1
ATOM 919 O O . LEU A 1 125 ? 9.484 15.167 -3.345 1.00 46.81 125 LEU A O 1
ATOM 923 N N . THR A 1 126 ? 8.393 13.610 -4.543 1.00 52.34 126 THR A N 1
ATOM 924 C CA . THR A 1 126 ? 7.494 13.136 -3.482 1.00 52.34 126 THR A CA 1
ATOM 925 C C . THR A 1 126 ? 7.920 11.804 -2.843 1.00 52.34 126 THR A C 1
ATOM 927 O O . THR A 1 126 ? 7.185 11.270 -2.016 1.00 52.34 126 THR A O 1
ATOM 930 N N . GLY A 1 127 ? 9.083 11.252 -3.215 1.00 57.06 127 GLY A N 1
ATOM 931 C CA . GLY A 1 127 ? 9.542 9.933 -2.758 1.00 57.06 127 GLY A CA 1
ATOM 932 C C . GLY A 1 127 ? 8.780 8.753 -3.373 1.00 57.06 127 GLY A C 1
ATOM 933 O O . GLY A 1 127 ? 8.780 7.664 -2.806 1.00 57.06 127 GLY A O 1
ATOM 934 N N . ARG A 1 128 ? 8.100 8.965 -4.507 1.00 65.56 128 ARG A N 1
ATOM 935 C CA . ARG A 1 128 ? 7.390 7.919 -5.259 1.00 65.56 128 ARG A CA 1
ATOM 936 C C . ARG A 1 128 ? 8.313 7.265 -6.290 1.00 65.56 128 ARG A C 1
ATOM 938 O O . ARG A 1 128 ? 9.289 7.870 -6.722 1.00 65.56 128 ARG A O 1
ATOM 945 N N . LEU A 1 129 ? 7.971 6.038 -6.683 1.00 70.25 129 LEU A N 1
ATOM 946 C CA . LEU A 1 129 ? 8.571 5.309 -7.806 1.00 70.25 129 LEU A CA 1
ATOM 947 C C . LEU A 1 129 ? 8.466 6.097 -9.125 1.00 70.25 129 LEU A C 1
ATOM 949 O O . LEU A 1 129 ? 7.586 6.959 -9.250 1.00 70.25 129 LEU A O 1
ATOM 953 N N . PRO A 1 130 ? 9.302 5.774 -10.134 1.00 78.31 130 PRO A N 1
ATOM 954 C CA . PRO A 1 130 ? 9.119 6.338 -11.463 1.00 78.31 130 PRO A CA 1
ATOM 955 C C . PRO A 1 130 ? 7.732 5.978 -11.971 1.00 78.31 130 PRO A C 1
ATOM 957 O O . PRO A 1 130 ? 7.253 4.860 -11.768 1.00 78.31 130 PRO A O 1
ATOM 960 N N . LYS A 1 131 ? 7.103 6.907 -12.691 1.00 85.69 131 LYS A N 1
ATOM 961 C CA . LYS A 1 131 ? 5.946 6.538 -13.502 1.00 85.69 131 LYS A CA 1
ATOM 962 C C . LYS A 1 131 ? 6.469 5.708 -14.657 1.00 85.69 131 LYS A C 1
ATOM 964 O O . LYS A 1 131 ? 7.186 6.236 -15.505 1.00 85.69 131 LYS A O 1
ATOM 969 N N . VAL A 1 132 ? 6.130 4.427 -14.659 1.00 89.12 132 VAL A N 1
ATOM 970 C CA . VAL A 1 132 ? 6.516 3.479 -15.700 1.00 89.12 132 VAL A CA 1
ATOM 971 C C . VAL A 1 132 ? 5.250 2.905 -16.315 1.00 89.12 132 VAL A C 1
ATOM 973 O O . VAL A 1 132 ? 4.393 2.377 -15.612 1.00 89.12 132 VAL A O 1
ATOM 976 N N . GLN A 1 133 ? 5.143 3.016 -17.634 1.00 92.25 133 GLN A N 1
ATOM 977 C CA . GLN A 1 133 ? 4.228 2.233 -18.445 1.00 92.25 133 GLN A CA 1
ATOM 978 C C . GLN A 1 133 ? 5.007 1.023 -18.958 1.00 92.25 133 GLN A C 1
ATOM 980 O O . GLN A 1 133 ? 5.765 1.139 -19.920 1.00 92.25 133 GLN A O 1
ATOM 985 N N . SER A 1 134 ? 4.842 -0.124 -18.304 1.00 93.00 134 SER A N 1
ATOM 986 C CA . SER A 1 134 ? 5.555 -1.350 -18.656 1.00 93.00 134 SER A CA 1
ATOM 987 C C . SER A 1 134 ? 5.021 -1.934 -19.963 1.00 93.00 134 SER A C 1
ATOM 989 O O . SER A 1 134 ? 3.815 -2.156 -20.096 1.00 93.00 134 SER A O 1
ATOM 991 N N . ASP A 1 135 ? 5.925 -2.227 -20.896 1.00 92.31 135 ASP A N 1
ATOM 992 C CA . ASP A 1 135 ? 5.643 -2.967 -22.131 1.00 92.31 135 ASP A CA 1
ATOM 993 C C . ASP A 1 135 ? 6.215 -4.389 -22.079 1.00 92.31 135 ASP A C 1
ATOM 995 O O . ASP A 1 135 ? 5.674 -5.298 -22.712 1.00 92.31 135 ASP A O 1
ATOM 999 N N . ALA A 1 136 ? 7.271 -4.602 -21.288 1.00 92.56 136 ALA A N 1
ATOM 1000 C CA . ALA A 1 136 ? 7.750 -5.920 -20.900 1.00 92.56 136 ALA A CA 1
ATOM 1001 C C . ALA A 1 136 ? 8.457 -5.909 -19.539 1.00 92.56 136 ALA A C 1
ATOM 1003 O O . ALA A 1 136 ? 8.995 -4.890 -19.109 1.00 92.56 136 ALA A O 1
ATOM 1004 N N . ILE A 1 137 ? 8.452 -7.056 -18.862 1.00 94.06 137 ILE A N 1
ATOM 1005 C CA . ILE A 1 137 ? 9.129 -7.280 -17.583 1.00 94.06 137 ILE A CA 1
ATOM 1006 C C . ILE A 1 137 ? 9.832 -8.637 -17.637 1.00 94.06 137 ILE A C 1
ATOM 1008 O O . ILE A 1 137 ? 9.211 -9.637 -17.992 1.00 94.06 137 ILE A O 1
ATOM 1012 N N . ALA A 1 138 ? 11.106 -8.677 -17.259 1.00 93.62 138 ALA A N 1
ATOM 1013 C CA . ALA A 1 138 ? 11.871 -9.896 -17.027 1.00 93.62 138 ALA A CA 1
ATOM 1014 C C . ALA A 1 138 ? 12.224 -9.998 -15.540 1.00 93.62 138 ALA A C 1
ATOM 1016 O O . ALA A 1 138 ? 12.678 -9.025 -14.949 1.00 93.62 138 ALA A O 1
ATOM 1017 N N . VAL A 1 139 ? 11.994 -11.157 -14.925 1.00 93.44 139 VAL A N 1
ATOM 1018 C CA . VAL A 1 139 ? 12.111 -11.381 -13.476 1.00 93.44 139 VAL A CA 1
ATOM 1019 C C . VAL A 1 139 ? 12.868 -12.673 -13.223 1.00 93.44 139 VAL A C 1
ATOM 1021 O O . VAL A 1 139 ? 12.595 -13.680 -13.872 1.00 93.44 139 VAL A O 1
ATOM 1024 N N . ARG A 1 140 ? 13.779 -12.692 -12.250 1.00 92.38 140 ARG A N 1
ATOM 1025 C CA . ARG A 1 140 ? 14.404 -13.943 -11.800 1.00 92.38 140 ARG A CA 1
ATOM 1026 C C . ARG A 1 140 ? 13.375 -14.887 -11.168 1.00 92.38 140 ARG A C 1
ATOM 1028 O O . ARG A 1 140 ? 12.485 -14.451 -10.439 1.00 92.38 140 ARG A O 1
ATOM 1035 N N . ARG A 1 141 ? 13.522 -16.194 -11.392 1.00 90.12 141 ARG A N 1
ATOM 1036 C CA . ARG A 1 141 ? 12.577 -17.225 -10.935 1.00 90.12 141 ARG A CA 1
ATOM 1037 C C . ARG A 1 141 ? 12.297 -17.188 -9.425 1.00 90.12 141 ARG A C 1
ATOM 1039 O O . ARG A 1 141 ? 11.120 -17.245 -9.083 1.00 90.12 141 ARG A O 1
ATOM 1046 N N . PRO A 1 142 ? 13.291 -17.018 -8.526 1.00 91.06 142 PRO A N 1
ATOM 1047 C CA . PRO A 1 142 ? 13.015 -16.960 -7.090 1.00 91.06 142 PRO A CA 1
ATOM 1048 C C . PRO A 1 142 ? 12.047 -15.834 -6.707 1.00 91.06 142 PRO A C 1
ATOM 1050 O O . PRO A 1 142 ? 11.081 -16.080 -5.993 1.00 91.06 142 PRO A O 1
ATOM 1053 N N . ALA A 1 143 ? 12.247 -14.629 -7.252 1.00 90.88 143 ALA A N 1
ATOM 1054 C CA . ALA A 1 143 ? 11.351 -13.498 -7.015 1.00 90.88 143 ALA A CA 1
ATOM 1055 C C . ALA A 1 143 ? 9.992 -13.693 -7.698 1.00 90.88 143 ALA A C 1
ATOM 1057 O O . ALA A 1 143 ? 8.953 -13.356 -7.142 1.00 90.88 143 ALA A O 1
ATOM 1058 N N . TRP A 1 144 ? 9.967 -14.289 -8.893 1.00 91.31 144 TRP A N 1
ATOM 1059 C CA . TRP A 1 144 ? 8.711 -14.661 -9.545 1.00 91.31 144 TRP A CA 1
ATOM 1060 C C . TRP A 1 144 ? 7.866 -15.592 -8.663 1.00 91.31 144 TRP A C 1
ATOM 1062 O O . TRP A 1 144 ? 6.669 -15.360 -8.495 1.00 91.31 144 TRP A O 1
ATOM 1072 N N . ASP A 1 145 ? 8.482 -16.626 -8.091 1.00 89.75 145 ASP A N 1
ATOM 1073 C CA . ASP A 1 145 ? 7.800 -17.601 -7.241 1.00 89.75 145 ASP A CA 1
ATOM 1074 C C . ASP A 1 145 ? 7.378 -16.991 -5.894 1.00 89.75 145 ASP A C 1
ATOM 1076 O O . ASP A 1 145 ? 6.253 -17.223 -5.450 1.00 89.75 145 ASP A O 1
ATOM 1080 N N . GLU A 1 146 ? 8.221 -16.147 -5.292 1.00 88.12 146 GLU A N 1
ATOM 1081 C CA . GLU A 1 146 ? 7.908 -15.379 -4.078 1.00 88.12 146 GLU A CA 1
ATOM 1082 C C . GLU A 1 146 ? 6.657 -14.501 -4.251 1.00 88.12 146 GLU A C 1
ATOM 1084 O O . GLU A 1 146 ? 5.774 -14.474 -3.389 1.00 88.12 146 GLU A O 1
ATOM 1089 N N . LEU A 1 147 ? 6.528 -13.838 -5.403 1.00 87.19 147 LEU A N 1
ATOM 1090 C CA . LEU A 1 147 ? 5.377 -12.994 -5.737 1.00 87.19 147 LEU A CA 1
ATOM 1091 C C . LEU A 1 147 ? 4.107 -13.785 -6.101 1.00 87.19 147 LEU A C 1
ATOM 1093 O O . LEU A 1 147 ? 3.051 -13.187 -6.346 1.00 87.19 147 LEU A O 1
ATOM 1097 N N . GLY A 1 148 ? 4.188 -15.118 -6.153 1.00 87.62 148 GLY A N 1
ATOM 1098 C CA . GLY A 1 148 ? 3.105 -15.988 -6.609 1.00 87.62 148 GLY A CA 1
ATOM 1099 C C . GLY A 1 148 ? 2.874 -15.936 -8.123 1.00 87.62 148 GLY A C 1
ATOM 1100 O O . GLY A 1 148 ? 1.783 -16.262 -8.589 1.00 87.62 148 GLY A O 1
ATOM 1101 N N . GLY A 1 149 ? 3.881 -15.511 -8.887 1.00 88.38 149 GLY A N 1
ATOM 1102 C CA . GLY A 1 149 ? 3.859 -15.400 -10.340 1.00 88.38 149 GLY A CA 1
ATOM 1103 C C . GLY A 1 149 ? 3.014 -14.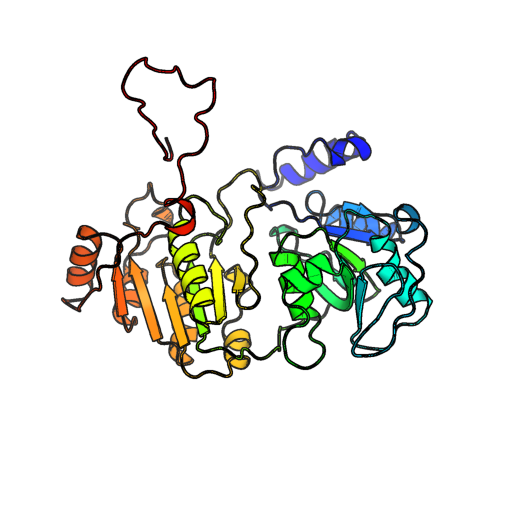246 -10.884 1.00 88.38 149 GLY A C 1
ATOM 1104 O O . GLY A 1 149 ? 2.887 -13.183 -10.270 1.00 88.38 149 GLY A O 1
ATOM 1105 N N . MET A 1 150 ? 2.452 -14.448 -12.079 1.00 86.38 150 MET A N 1
ATOM 1106 C CA . MET A 1 150 ? 1.657 -13.427 -12.760 1.00 86.38 150 MET A CA 1
ATOM 1107 C C . MET A 1 150 ? 0.346 -13.162 -12.003 1.00 86.38 150 MET A C 1
ATOM 1109 O O . MET A 1 150 ? -0.346 -14.121 -11.645 1.00 86.38 150 MET A O 1
ATOM 1113 N N . PRO A 1 151 ? -0.052 -11.891 -11.793 1.00 82.00 151 PRO A N 1
ATOM 1114 C CA . PRO A 1 151 ? -1.410 -11.578 -11.372 1.00 82.00 151 PRO A CA 1
ATOM 1115 C C . PRO A 1 151 ? -2.452 -12.205 -12.320 1.00 82.00 151 PRO A C 1
ATOM 1117 O O . PRO A 1 151 ? -2.193 -12.332 -13.516 1.00 82.00 151 PRO A O 1
ATOM 1120 N N . PRO A 1 152 ? -3.632 -12.604 -11.820 1.00 78.38 152 PRO A N 1
ATOM 1121 C CA . PRO A 1 152 ? -4.684 -13.165 -12.667 1.00 78.38 152 PRO A CA 1
ATOM 1122 C C . PRO A 1 152 ? -5.154 -12.167 -13.743 1.00 78.38 152 PRO A C 1
ATOM 1124 O O . PRO A 1 152 ? -5.083 -10.957 -13.547 1.00 78.38 152 PRO A O 1
ATOM 1127 N N . GLY A 1 153 ? -5.697 -12.680 -14.853 1.00 74.19 153 GLY A N 1
ATOM 1128 C CA . GLY A 1 153 ? -6.199 -11.880 -15.982 1.00 74.19 153 GLY A CA 1
ATOM 1129 C C . GLY A 1 153 ? -5.272 -11.893 -17.202 1.00 74.19 153 GLY A C 1
ATOM 1130 O O . GLY A 1 153 ? -4.293 -12.640 -17.235 1.00 74.19 153 GLY A O 1
ATOM 1131 N N . ASP A 1 154 ? -5.601 -11.083 -18.214 1.00 71.50 154 ASP A N 1
ATOM 1132 C CA . ASP A 1 154 ? -4.689 -10.805 -19.332 1.00 71.50 154 ASP A CA 1
ATOM 1133 C C . ASP A 1 154 ? -3.393 -10.169 -18.807 1.00 71.50 154 ASP A C 1
ATOM 1135 O O . ASP A 1 154 ? -3.380 -9.614 -17.708 1.00 71.50 154 ASP A O 1
ATOM 1139 N N . VAL A 1 155 ? -2.305 -10.255 -19.585 1.00 67.44 155 VAL A N 1
ATOM 1140 C CA . VAL A 1 155 ? -0.954 -9.786 -19.218 1.00 67.44 155 VAL A CA 1
ATOM 1141 C C . VAL A 1 155 ? -1.000 -8.389 -18.580 1.00 67.44 155 VAL A C 1
ATOM 1143 O O . VAL A 1 155 ? -1.018 -7.367 -19.264 1.00 67.44 155 VAL A O 1
ATOM 1146 N N . ASN A 1 156 ? -1.001 -8.348 -17.245 1.00 80.19 156 ASN A N 1
ATOM 1147 C CA . ASN A 1 156 ? -1.089 -7.120 -16.466 1.00 80.19 156 ASN A CA 1
ATOM 1148 C C . ASN A 1 156 ? 0.284 -6.791 -15.883 1.00 80.19 156 ASN A C 1
ATOM 1150 O O . ASN A 1 156 ? 0.596 -7.068 -14.720 1.00 80.19 156 ASN A O 1
ATOM 1154 N N . LEU A 1 157 ? 1.115 -6.193 -16.735 1.00 89.25 157 LEU A N 1
ATOM 1155 C CA . LEU A 1 157 ? 2.468 -5.785 -16.369 1.00 89.25 157 LEU A CA 1
ATOM 1156 C C . LEU A 1 157 ? 2.474 -4.733 -15.258 1.00 89.25 157 LEU A C 1
ATOM 1158 O O . LEU A 1 157 ? 3.365 -4.764 -14.418 1.00 89.25 157 LEU A O 1
ATOM 1162 N N . ALA A 1 158 ? 1.461 -3.867 -15.191 1.00 88.12 158 ALA A N 1
ATOM 1163 C CA . ALA A 1 158 ? 1.342 -2.876 -14.126 1.00 88.12 158 ALA A CA 1
ATOM 1164 C C . ALA A 1 158 ? 1.215 -3.546 -12.751 1.00 88.12 158 ALA A C 1
ATOM 1166 O O . ALA A 1 158 ? 1.926 -3.192 -11.815 1.00 88.12 158 ALA A O 1
ATOM 1167 N N . GLY A 1 159 ? 0.371 -4.578 -12.645 1.00 87.94 159 GLY A N 1
ATOM 1168 C CA . GLY A 1 159 ? 0.216 -5.361 -11.421 1.00 87.94 159 GLY A CA 1
ATOM 1169 C C . GLY A 1 159 ? 1.498 -6.074 -11.001 1.00 87.94 159 GLY A C 1
ATOM 1170 O O . GLY A 1 159 ? 1.854 -6.044 -9.823 1.00 87.94 159 GLY A O 1
ATOM 1171 N N . LEU A 1 160 ? 2.215 -6.672 -11.956 1.00 90.25 160 LEU A N 1
ATOM 1172 C CA . LEU A 1 160 ? 3.498 -7.323 -11.689 1.00 90.25 160 LEU A CA 1
ATOM 1173 C C . LEU A 1 160 ? 4.571 -6.313 -11.251 1.00 90.25 160 LEU A C 1
ATOM 1175 O O . LEU A 1 160 ? 5.259 -6.550 -10.261 1.00 90.25 160 LEU A O 1
ATOM 1179 N N . PHE A 1 161 ? 4.682 -5.174 -11.938 1.00 91.25 161 PHE A N 1
ATOM 1180 C CA . PHE A 1 161 ? 5.612 -4.104 -11.580 1.00 91.25 161 PHE A CA 1
ATOM 1181 C C . PHE A 1 161 ? 5.346 -3.568 -10.170 1.00 91.25 161 PHE A C 1
ATOM 1183 O O . PHE A 1 161 ? 6.272 -3.458 -9.369 1.00 91.25 161 PHE A O 1
ATOM 1190 N N . THR A 1 162 ? 4.080 -3.301 -9.831 1.00 87.31 162 THR A N 1
ATOM 1191 C CA . THR A 1 162 ? 3.697 -2.861 -8.484 1.00 87.31 162 THR A CA 1
ATOM 1192 C C . THR A 1 162 ? 4.121 -3.873 -7.419 1.00 87.31 162 THR A C 1
ATOM 1194 O O . THR A 1 162 ? 4.703 -3.473 -6.415 1.00 87.31 162 THR A O 1
ATOM 1197 N N . ARG A 1 163 ? 3.893 -5.175 -7.646 1.00 87.56 163 ARG A N 1
ATOM 1198 C CA . ARG A 1 163 ? 4.300 -6.238 -6.710 1.00 87.56 163 ARG A CA 1
ATOM 1199 C C . ARG A 1 163 ? 5.816 -6.304 -6.524 1.00 87.56 163 ARG A C 1
ATOM 1201 O O . ARG A 1 163 ? 6.285 -6.357 -5.393 1.00 87.56 163 ARG A O 1
ATOM 1208 N N . LEU A 1 164 ? 6.574 -6.250 -7.621 1.00 89.25 164 LEU A N 1
ATOM 1209 C CA . LEU A 1 164 ? 8.041 -6.223 -7.598 1.00 89.25 164 LEU A CA 1
ATOM 1210 C C . LEU A 1 164 ? 8.578 -5.038 -6.791 1.00 89.25 164 LEU A C 1
ATOM 1212 O O . LEU A 1 164 ? 9.500 -5.193 -5.993 1.00 89.25 164 LEU A O 1
ATOM 1216 N N . ALA A 1 165 ? 7.986 -3.861 -6.981 1.00 85.94 165 ALA A N 1
ATOM 1217 C CA . ALA A 1 165 ? 8.423 -2.659 -6.292 1.00 85.94 165 ALA A CA 1
ATOM 1218 C C . ALA A 1 165 ? 8.039 -2.659 -4.802 1.00 85.94 165 ALA A C 1
ATOM 1220 O O . ALA A 1 165 ? 8.842 -2.252 -3.965 1.00 85.94 165 ALA A O 1
ATOM 1221 N N . GLN A 1 166 ? 6.851 -3.165 -4.452 1.00 83.25 166 GLN A N 1
ATOM 1222 C CA . GLN A 1 166 ? 6.414 -3.338 -3.057 1.00 83.25 166 GLN A CA 1
ATOM 1223 C C . GLN A 1 166 ? 7.282 -4.348 -2.299 1.00 83.25 166 GLN A C 1
ATOM 1225 O O . GLN A 1 166 ? 7.584 -4.141 -1.124 1.00 83.25 166 GLN A O 1
ATOM 1230 N N . ALA A 1 167 ? 7.756 -5.391 -2.984 1.00 83.88 167 ALA A N 1
ATOM 1231 C CA . ALA A 1 167 ? 8.703 -6.350 -2.428 1.00 83.88 167 ALA A CA 1
ATOM 1232 C C . ALA A 1 167 ? 10.087 -5.749 -2.116 1.00 83.88 167 ALA A C 1
ATOM 1234 O O . ALA A 1 167 ? 10.881 -6.365 -1.412 1.00 83.88 167 ALA A O 1
ATOM 1235 N N . GLY A 1 168 ? 10.389 -4.538 -2.600 1.00 81.38 168 GLY A N 1
ATOM 1236 C CA . GLY A 1 168 ? 11.671 -3.875 -2.350 1.00 81.38 168 GLY A CA 1
ATOM 1237 C C . GLY A 1 168 ? 12.854 -4.519 -3.078 1.00 81.38 168 GLY A C 1
ATOM 1238 O O . GLY A 1 168 ? 14.008 -4.234 -2.745 1.00 81.38 168 GLY A O 1
ATOM 1239 N N . HIS A 1 169 ? 12.582 -5.376 -4.066 1.00 86.19 169 HIS A N 1
ATOM 1240 C CA . HIS A 1 169 ? 13.611 -5.954 -4.918 1.00 86.19 169 HIS A CA 1
ATOM 1241 C C . HIS A 1 169 ? 14.370 -4.870 -5.686 1.00 86.19 169 HIS A C 1
ATOM 1243 O O . HIS A 1 169 ? 13.840 -3.793 -5.965 1.00 86.19 169 HIS A O 1
ATOM 1249 N N . HIS A 1 170 ? 15.612 -5.170 -6.063 1.00 89.94 170 HIS A N 1
ATOM 1250 C CA . HIS A 1 170 ? 16.380 -4.295 -6.939 1.00 89.94 170 HIS A CA 1
ATOM 1251 C C . HIS A 1 170 ? 15.864 -4.419 -8.372 1.00 89.94 170 HIS A C 1
ATOM 1253 O O . HIS A 1 170 ? 15.919 -5.493 -8.979 1.00 89.94 170 HIS A O 1
ATOM 1259 N N . LEU A 1 171 ? 15.321 -3.322 -8.890 1.00 93.19 171 LEU A N 1
ATOM 1260 C CA . LEU A 1 171 ? 14.731 -3.239 -10.219 1.00 93.19 171 LEU A CA 1
ATOM 1261 C C . LEU A 1 171 ? 15.619 -2.415 -11.144 1.00 93.19 171 LEU A C 1
ATOM 1263 O O . LEU A 1 171 ? 16.166 -1.400 -10.730 1.00 93.19 171 LEU A O 1
ATOM 1267 N N . ALA A 1 172 ? 15.675 -2.787 -12.414 1.00 94.88 172 ALA A N 1
ATOM 1268 C CA . ALA A 1 172 ? 16.148 -1.917 -13.477 1.00 94.88 172 ALA A CA 1
ATOM 1269 C C . ALA A 1 172 ? 14.965 -1.459 -14.332 1.00 94.88 172 ALA A C 1
ATOM 1271 O O . ALA A 1 172 ? 14.144 -2.265 -14.763 1.00 94.88 172 ALA A O 1
ATOM 1272 N N . VAL A 1 173 ? 14.872 -0.160 -14.591 1.00 94.94 173 VAL A N 1
ATOM 1273 C CA . VAL A 1 173 ? 13.944 0.431 -15.553 1.00 94.94 173 VAL A CA 1
ATOM 1274 C C . VAL A 1 173 ? 14.753 0.833 -16.774 1.00 94.94 173 VAL A C 1
ATOM 1276 O O . VAL A 1 173 ? 15.671 1.642 -16.672 1.00 94.94 173 VAL A O 1
ATOM 1279 N N . VAL A 1 174 ? 14.401 0.272 -17.924 1.00 95.56 174 VAL A N 1
ATOM 1280 C CA . VAL A 1 174 ? 14.979 0.564 -19.234 1.00 95.56 174 VAL A CA 1
ATOM 1281 C C . VAL A 1 174 ? 13.972 1.437 -19.990 1.00 95.56 174 VAL A C 1
ATOM 1283 O O . VAL A 1 174 ? 13.007 0.906 -20.556 1.00 95.56 174 VAL A O 1
ATOM 1286 N N . PRO A 1 175 ? 14.119 2.776 -19.953 1.00 94.06 175 PRO A N 1
ATOM 1287 C CA . PRO A 1 175 ? 13.155 3.683 -20.549 1.00 94.06 175 PRO A CA 1
ATOM 1288 C C . PRO A 1 175 ? 13.199 3.568 -22.071 1.00 94.06 175 PRO A C 1
ATOM 1290 O O . PRO A 1 175 ? 14.271 3.589 -22.675 1.00 94.06 175 PRO A O 1
ATOM 1293 N N . ARG A 1 176 ? 12.031 3.526 -22.707 1.00 92.31 176 ARG A N 1
ATOM 1294 C CA . ARG A 1 176 ? 11.906 3.806 -24.143 1.00 92.31 176 ARG A CA 1
ATOM 1295 C C . ARG A 1 176 ? 11.399 5.231 -24.375 1.00 92.31 176 ARG A C 1
ATOM 1297 O O . ARG A 1 176 ? 10.721 5.777 -23.501 1.00 92.31 176 ARG A O 1
ATOM 1304 N N . PRO A 1 177 ? 11.611 5.797 -25.576 1.00 87.00 177 PRO A N 1
ATOM 1305 C CA . PRO A 1 177 ? 11.018 7.074 -25.944 1.00 87.00 177 PRO A CA 1
ATOM 1306 C C . PRO A 1 177 ? 9.490 7.091 -25.770 1.00 87.00 177 PRO A C 1
ATOM 1308 O O . PRO A 1 177 ? 8.785 6.140 -26.135 1.00 87.00 177 PRO A O 1
ATOM 1311 N N . GLY A 1 178 ? 8.988 8.207 -25.240 1.00 86.19 178 GLY A N 1
ATOM 1312 C CA . GLY A 1 178 ? 7.566 8.482 -25.041 1.00 86.19 178 GLY A CA 1
ATOM 1313 C C . GLY A 1 178 ? 7.211 8.819 -23.594 1.00 86.19 178 GLY A C 1
ATOM 1314 O O . GLY A 1 178 ? 7.945 8.509 -22.661 1.00 86.19 178 GLY A O 1
ATOM 1315 N N . SER A 1 179 ? 6.059 9.459 -23.406 1.00 85.50 179 SER A N 1
ATOM 1316 C CA . SER A 1 179 ? 5.531 9.745 -22.072 1.00 85.50 179 SER A CA 1
ATOM 1317 C C . SER A 1 179 ? 4.788 8.523 -21.527 1.00 85.50 179 SER A C 1
ATOM 1319 O O . SER A 1 179 ? 3.986 7.939 -22.263 1.00 85.50 179 SER A O 1
ATOM 1321 N N . PRO A 1 180 ? 5.007 8.131 -20.260 1.00 87.25 180 PRO A N 1
ATOM 1322 C CA . PRO A 1 180 ? 4.241 7.054 -19.655 1.00 87.25 180 PRO A CA 1
ATOM 1323 C C . PRO A 1 180 ? 2.770 7.459 -19.556 1.00 87.25 180 PRO A C 1
ATOM 1325 O O . PRO A 1 180 ? 2.430 8.479 -18.951 1.00 87.25 180 PRO A O 1
ATOM 1328 N N . ALA A 1 181 ? 1.885 6.645 -20.125 1.00 83.56 181 ALA A N 1
ATOM 1329 C CA . ALA A 1 181 ? 0.471 6.725 -19.801 1.00 83.56 181 ALA A CA 1
ATOM 1330 C C . ALA A 1 181 ? 0.231 6.128 -18.401 1.00 83.56 181 ALA A C 1
ATOM 1332 O O . ALA A 1 181 ? 0.912 5.170 -18.021 1.00 83.56 181 ALA A O 1
ATOM 1333 N N . PRO A 1 182 ? -0.744 6.641 -17.629 1.00 76.56 182 PRO A N 1
ATOM 1334 C CA . PRO A 1 182 ? -1.162 5.991 -16.394 1.00 76.56 182 PRO A CA 1
ATOM 1335 C C . PRO A 1 182 ? -1.581 4.543 -16.675 1.00 76.56 182 PRO A C 1
ATOM 1337 O O . PRO A 1 182 ? -2.522 4.306 -17.432 1.00 76.56 182 PRO A O 1
ATOM 1340 N N . GLN A 1 183 ? -0.896 3.574 -16.068 1.00 76.19 183 GLN A N 1
ATOM 1341 C CA . GLN A 1 183 ? -1.336 2.183 -16.080 1.00 76.19 183 GLN A CA 1
ATOM 1342 C C . GLN A 1 183 ? -2.090 1.888 -14.788 1.00 76.19 183 GLN A C 1
ATOM 1344 O O . GLN A 1 183 ? -1.504 1.791 -13.712 1.00 76.19 183 GLN A O 1
ATOM 1349 N N . LEU A 1 184 ? -3.408 1.756 -14.903 1.00 78.12 184 LEU A N 1
ATOM 1350 C CA . LEU A 1 184 ? -4.233 1.262 -13.810 1.00 78.12 184 LEU A CA 1
ATOM 1351 C C . LEU A 1 184 ? -4.054 -0.251 -13.703 1.00 78.12 184 LEU A C 1
ATOM 1353 O O . LEU A 1 184 ? -4.048 -0.954 -14.716 1.00 78.12 184 LEU A O 1
ATOM 1357 N N . ARG A 1 185 ? -3.963 -0.769 -12.477 1.00 83.31 185 ARG A N 1
ATOM 1358 C CA . ARG A 1 185 ? -4.143 -2.206 -12.269 1.00 83.31 185 ARG A CA 1
ATOM 1359 C C . ARG A 1 185 ? -5.565 -2.585 -12.645 1.00 83.31 185 ARG A C 1
ATOM 1361 O O . ARG A 1 185 ? -6.515 -1.940 -12.214 1.00 83.31 185 ARG A O 1
ATOM 1368 N N . VAL A 1 186 ? -5.693 -3.661 -13.409 1.00 87.12 186 VAL A N 1
ATOM 1369 C CA . VAL A 1 186 ? -6.980 -4.196 -13.878 1.00 87.12 186 VAL A CA 1
ATOM 1370 C C . VAL A 1 186 ? -7.140 -5.685 -13.583 1.00 87.12 186 VAL A C 1
ATOM 1372 O O . VAL A 1 186 ? -8.166 -6.265 -13.916 1.00 87.12 186 VAL A O 1
ATOM 1375 N N . ASP A 1 187 ? -6.149 -6.318 -12.948 1.00 88.06 187 ASP A N 1
ATOM 1376 C CA . ASP A 1 187 ? -6.229 -7.733 -12.591 1.00 88.06 187 ASP A CA 1
ATOM 1377 C C . ASP A 1 187 ? -7.392 -7.949 -11.610 1.00 88.06 187 ASP A C 1
ATOM 1379 O O . ASP A 1 187 ? -7.523 -7.173 -10.659 1.00 88.06 187 ASP A O 1
ATOM 1383 N N . PRO A 1 188 ? -8.261 -8.949 -11.828 1.00 91.81 188 PRO A N 1
ATOM 1384 C CA . PRO A 1 188 ? -9.393 -9.189 -10.951 1.00 91.81 188 PRO A CA 1
ATOM 1385 C C . PRO A 1 188 ? -8.935 -9.707 -9.586 1.00 91.81 188 PRO A C 1
ATOM 1387 O O . PRO A 1 188 ? -8.057 -10.565 -9.470 1.00 91.81 188 PRO A O 1
ATOM 1390 N N . VAL A 1 189 ? -9.588 -9.228 -8.534 1.00 92.19 189 VAL A N 1
ATOM 1391 C CA . VAL A 1 189 ? -9.392 -9.693 -7.163 1.00 92.19 189 VAL A CA 1
ATOM 1392 C C . VAL A 1 189 ? -10.379 -10.823 -6.886 1.00 92.19 189 VAL A C 1
ATOM 1394 O O . VAL A 1 189 ? -11.541 -10.591 -6.549 1.00 92.19 189 VAL A O 1
ATOM 1397 N N . ARG A 1 190 ? -9.889 -12.058 -7.030 1.00 92.25 190 ARG A N 1
ATOM 1398 C CA . ARG A 1 190 ? -10.616 -13.306 -6.746 1.00 92.25 190 ARG A CA 1
ATOM 1399 C C . ARG A 1 190 ? -10.182 -13.865 -5.397 1.00 92.25 190 ARG A C 1
ATOM 1401 O O . ARG A 1 190 ? -9.189 -14.583 -5.303 1.00 92.25 190 ARG A O 1
ATOM 1408 N N . ALA A 1 191 ? -10.906 -13.503 -4.346 1.00 94.19 191 ALA A N 1
ATOM 1409 C CA . ALA A 1 191 ? -10.597 -13.876 -2.969 1.00 94.19 191 ALA A CA 1
ATOM 1410 C C . ALA A 1 191 ? -11.880 -14.139 -2.171 1.00 94.19 191 ALA A C 1
ATOM 1412 O O . ALA A 1 191 ? -12.973 -13.784 -2.610 1.00 94.19 191 ALA A O 1
ATOM 1413 N N . VAL A 1 192 ? -11.745 -14.729 -0.977 1.00 96.56 192 VAL A N 1
ATOM 1414 C CA . VAL A 1 192 ? -12.885 -14.962 -0.065 1.00 96.56 192 VAL A CA 1
ATOM 1415 C C . VAL A 1 192 ? -13.589 -13.644 0.273 1.00 96.56 192 VAL A C 1
ATOM 1417 O O . VAL A 1 192 ? -14.813 -13.583 0.342 1.00 96.56 192 VAL A O 1
ATOM 1420 N N . GLY A 1 193 ? -12.810 -12.578 0.431 1.00 97.75 193 GLY A N 1
ATOM 1421 C CA . GLY A 1 193 ? -13.283 -11.214 0.605 1.00 97.75 193 GLY A CA 1
ATOM 1422 C C . GLY A 1 193 ? -12.187 -10.212 0.263 1.00 97.75 193 GLY A C 1
ATOM 1423 O O . GLY A 1 193 ? -11.027 -10.586 0.067 1.00 97.75 193 GLY A O 1
ATOM 1424 N N . ALA A 1 194 ? -12.557 -8.940 0.208 1.00 98.38 194 ALA A N 1
ATOM 1425 C CA . ALA A 1 194 ? -11.645 -7.821 0.034 1.00 98.38 194 ALA A CA 1
ATOM 1426 C C . ALA A 1 194 ? -11.657 -6.955 1.296 1.00 98.38 194 ALA A C 1
ATOM 1428 O O . ALA A 1 194 ? -12.723 -6.605 1.804 1.00 98.38 194 ALA A O 1
ATOM 1429 N N . ALA A 1 195 ? -10.480 -6.615 1.805 1.00 98.62 195 ALA A N 1
ATOM 1430 C CA . ALA A 1 195 ? -10.328 -5.713 2.933 1.00 98.62 195 ALA A CA 1
ATOM 1431 C C . ALA A 1 195 ? -9.439 -4.534 2.544 1.00 98.62 195 ALA A C 1
ATOM 1433 O O . ALA A 1 195 ? -8.351 -4.729 2.012 1.00 98.62 195 ALA A O 1
ATOM 1434 N N . VAL A 1 196 ? -9.883 -3.318 2.839 1.00 98.69 196 VAL A N 1
ATOM 1435 C CA . VAL A 1 196 ? -9.055 -2.117 2.764 1.00 98.69 196 VAL A CA 1
ATOM 1436 C C . VAL A 1 196 ? -8.740 -1.677 4.187 1.00 98.69 196 VAL A C 1
ATOM 1438 O O . VAL A 1 196 ? -9.658 -1.437 4.966 1.00 98.69 196 VAL A O 1
ATOM 1441 N N . VAL A 1 197 ? -7.459 -1.582 4.533 1.00 98.44 197 VAL A N 1
ATOM 1442 C CA . VAL A 1 197 ? -7.003 -1.077 5.835 1.00 98.44 197 VAL A CA 1
ATOM 1443 C C . VAL A 1 197 ? -6.482 0.338 5.628 1.00 98.44 197 VAL A C 1
ATOM 1445 O O . VAL A 1 197 ? -5.485 0.527 4.940 1.00 98.44 197 VAL A O 1
ATOM 1448 N N . LEU A 1 198 ? -7.176 1.330 6.179 1.00 98.25 198 LEU A N 1
ATOM 1449 C CA . LEU A 1 198 ? -6.796 2.738 6.139 1.00 98.25 198 LEU A CA 1
ATOM 1450 C C . LEU A 1 198 ? -6.048 3.084 7.428 1.00 98.25 198 LEU A C 1
ATOM 1452 O O . LEU A 1 198 ? -6.660 3.270 8.484 1.00 98.25 198 LEU A O 1
ATOM 1456 N N . ALA A 1 199 ? -4.726 3.155 7.324 1.00 96.00 199 ALA A N 1
ATOM 1457 C CA . ALA A 1 199 ? -3.817 3.279 8.452 1.00 96.00 199 ALA A CA 1
ATOM 1458 C C . ALA A 1 199 ? -3.047 4.604 8.438 1.00 96.00 199 ALA A C 1
ATOM 1460 O O . ALA A 1 199 ? -2.899 5.270 7.408 1.00 96.00 199 ALA A O 1
ATOM 1461 N N . ALA A 1 200 ? -2.510 4.972 9.602 1.00 92.81 200 ALA A N 1
ATOM 1462 C CA . ALA A 1 200 ? -1.659 6.147 9.735 1.00 92.81 200 ALA A CA 1
ATOM 1463 C C . ALA A 1 200 ? -0.330 5.959 8.989 1.00 92.81 200 ALA A C 1
ATOM 1465 O O . ALA A 1 200 ? 0.050 6.803 8.182 1.00 92.81 200 ALA A O 1
ATOM 1466 N N . VAL A 1 201 ? 0.355 4.840 9.228 1.00 91.62 201 VAL A N 1
ATOM 1467 C CA . VAL A 1 201 ? 1.718 4.572 8.742 1.00 91.62 201 VAL A CA 1
ATOM 1468 C C . VAL A 1 201 ? 1.789 3.256 7.955 1.00 91.62 201 VAL A C 1
ATOM 1470 O O . VAL A 1 201 ? 0.881 2.427 8.077 1.00 91.62 201 VAL A O 1
ATOM 1473 N N . PRO A 1 202 ? 2.836 3.046 7.131 1.00 90.38 202 PRO A N 1
ATOM 1474 C CA . PRO A 1 202 ? 3.002 1.836 6.328 1.00 90.38 202 PRO A CA 1
ATOM 1475 C C . PRO A 1 202 ? 3.125 0.563 7.168 1.00 90.38 202 PRO A C 1
ATOM 1477 O O . PRO A 1 202 ? 3.494 0.603 8.339 1.00 90.38 202 PRO A O 1
ATOM 1480 N N . LEU A 1 203 ? 2.884 -0.582 6.528 1.00 89.06 203 LEU A N 1
ATOM 1481 C CA . LEU A 1 203 ? 2.823 -1.893 7.178 1.00 89.06 203 LEU A CA 1
ATOM 1482 C C . LEU A 1 203 ? 4.162 -2.300 7.826 1.00 89.06 203 LEU A C 1
ATOM 1484 O O . LEU A 1 203 ? 4.199 -3.012 8.825 1.00 89.06 203 LEU A O 1
ATOM 1488 N N . HIS A 1 204 ? 5.270 -1.806 7.275 1.00 84.94 204 HIS A N 1
ATOM 1489 C CA . HIS A 1 204 ? 6.623 -2.044 7.773 1.00 84.94 204 HIS A CA 1
ATOM 1490 C C . HIS A 1 204 ? 7.081 -1.092 8.886 1.00 84.94 204 HIS A C 1
ATOM 1492 O O . HIS A 1 204 ? 8.222 -1.201 9.340 1.00 84.94 204 HIS A O 1
ATOM 1498 N N . ASP A 1 205 ? 6.243 -0.149 9.321 1.00 86.56 205 ASP A N 1
ATOM 1499 C CA . ASP A 1 205 ? 6.587 0.708 10.450 1.00 86.56 205 ASP A CA 1
ATOM 1500 C C . ASP A 1 205 ? 6.476 -0.084 11.764 1.00 86.56 205 ASP A C 1
ATOM 1502 O O . ASP A 1 205 ? 5.386 -0.471 12.192 1.00 86.56 205 ASP A O 1
ATOM 1506 N N . VAL A 1 206 ? 7.623 -0.334 12.407 1.00 76.44 206 VAL A N 1
ATOM 1507 C CA . VAL A 1 206 ? 7.722 -1.140 13.639 1.00 76.44 206 VAL A CA 1
ATOM 1508 C C . VAL A 1 206 ? 7.112 -0.475 14.879 1.00 76.44 206 VAL A C 1
ATOM 1510 O O . VAL A 1 206 ? 6.994 -1.133 15.910 1.00 76.44 206 VAL A O 1
ATOM 1513 N N . GLY A 1 207 ? 6.736 0.806 14.800 1.00 79.56 207 GLY A N 1
ATOM 1514 C CA . GLY A 1 207 ? 6.027 1.520 15.858 1.00 79.56 207 GLY A CA 1
ATOM 1515 C C . GLY A 1 207 ? 4.513 1.424 15.677 1.00 79.56 207 GLY A C 1
ATOM 1516 O O . GLY A 1 207 ? 3.900 0.380 15.906 1.00 79.56 207 GLY A O 1
ATOM 1517 N N . GLY A 1 208 ? 3.899 2.530 15.248 1.00 75.25 208 GLY A N 1
ATOM 1518 C CA . GLY A 1 208 ? 2.441 2.664 15.145 1.00 75.25 208 GLY A CA 1
ATOM 1519 C C . GLY A 1 208 ? 1.770 1.767 14.096 1.00 75.25 208 GLY A C 1
ATOM 1520 O O . GLY A 1 208 ? 0.556 1.601 14.138 1.00 75.25 208 GLY A O 1
ATOM 1521 N N . GLY A 1 209 ? 2.528 1.164 13.172 1.00 77.56 209 GLY A N 1
ATOM 1522 C CA . GLY A 1 209 ? 1.983 0.336 12.085 1.00 77.56 209 GLY A CA 1
ATOM 1523 C C . GLY A 1 209 ? 1.686 -1.112 12.473 1.00 77.56 209 GLY A C 1
ATOM 1524 O O . GLY A 1 209 ? 1.033 -1.840 11.723 1.00 77.56 209 GLY A O 1
ATOM 1525 N N . PHE A 1 210 ? 2.146 -1.558 13.644 1.00 85.94 210 PHE A N 1
ATOM 1526 C CA . PHE A 1 210 ? 2.188 -2.983 13.964 1.00 85.94 210 PHE A CA 1
ATOM 1527 C C . PHE A 1 210 ? 0.804 -3.638 14.061 1.00 85.94 210 PHE A C 1
ATOM 1529 O O . PHE A 1 210 ? 0.626 -4.778 13.626 1.00 85.94 210 PHE A O 1
ATOM 1536 N N . ARG A 1 211 ? -0.193 -2.935 14.609 1.00 90.56 211 ARG A N 1
ATOM 1537 C CA . ARG A 1 211 ? -1.553 -3.475 14.757 1.00 90.56 211 ARG A CA 1
ATOM 1538 C C . ARG A 1 211 ? -2.217 -3.692 13.396 1.00 90.56 211 ARG A C 1
ATOM 1540 O O . ARG A 1 211 ? -2.608 -4.824 13.097 1.00 90.56 211 ARG A O 1
ATOM 1547 N N . GLY A 1 212 ? -2.284 -2.651 12.567 1.00 92.44 212 GLY A N 1
ATOM 1548 C CA . GLY A 1 212 ? -2.845 -2.729 11.220 1.00 92.44 212 GLY A CA 1
ATOM 1549 C C . GLY A 1 212 ? -2.140 -3.787 10.377 1.00 92.44 212 GLY A C 1
ATOM 1550 O O . GLY A 1 212 ? -2.798 -4.578 9.698 1.00 92.44 212 GLY A O 1
ATOM 1551 N N . ALA A 1 213 ? -0.813 -3.886 10.499 1.00 90.56 213 ALA A N 1
ATOM 1552 C CA . ALA A 1 213 ? -0.017 -4.928 9.860 1.00 90.56 213 ALA A CA 1
ATOM 1553 C C . ALA A 1 213 ? -0.424 -6.344 10.284 1.00 90.56 213 ALA A C 1
ATOM 1555 O O . ALA A 1 213 ? -0.643 -7.208 9.433 1.00 90.56 213 ALA A O 1
ATOM 1556 N N . GLN A 1 214 ? -0.575 -6.607 11.584 1.00 90.56 214 GLN A N 1
ATOM 1557 C CA . GLN A 1 214 ? -1.006 -7.923 12.059 1.00 90.56 214 GLN A CA 1
ATOM 1558 C C . GLN A 1 214 ? -2.399 -8.296 11.552 1.00 90.56 214 GLN A C 1
ATOM 1560 O O . GLN A 1 214 ? -2.602 -9.429 11.109 1.00 90.56 214 GLN A O 1
ATOM 1565 N N . ILE A 1 215 ? -3.345 -7.353 11.599 1.00 93.62 215 ILE A N 1
ATOM 1566 C CA . ILE A 1 215 ? -4.711 -7.572 11.115 1.00 93.62 215 ILE A CA 1
ATOM 1567 C C . ILE A 1 215 ? -4.689 -7.859 9.610 1.00 93.62 215 ILE A C 1
ATOM 1569 O O . ILE A 1 215 ? -5.287 -8.839 9.165 1.00 93.62 215 ILE A O 1
ATOM 1573 N N . ALA A 1 216 ? -3.952 -7.062 8.833 1.00 95.00 216 ALA A N 1
ATOM 1574 C CA . ALA A 1 216 ? -3.784 -7.256 7.397 1.00 95.00 216 ALA A CA 1
ATOM 1575 C C . ALA A 1 216 ? -3.216 -8.646 7.066 1.00 95.00 216 ALA A C 1
ATOM 1577 O O . ALA A 1 216 ? -3.766 -9.368 6.229 1.00 95.00 216 ALA A O 1
ATOM 1578 N N . MET A 1 217 ? -2.159 -9.069 7.761 1.00 92.44 217 MET A N 1
ATOM 1579 C CA . MET A 1 217 ? -1.549 -10.380 7.534 1.00 92.44 217 MET A CA 1
ATOM 1580 C C . MET A 1 217 ? -2.465 -11.533 7.953 1.00 92.44 217 MET A C 1
ATOM 1582 O O . MET A 1 217 ? -2.506 -12.562 7.277 1.00 92.44 217 MET A O 1
ATOM 1586 N N . GLU A 1 218 ? -3.236 -11.381 9.027 1.00 93.12 218 GLU A N 1
ATOM 1587 C CA . GLU A 1 218 ? -4.204 -12.394 9.448 1.00 93.12 218 GLU A CA 1
ATOM 1588 C C . GLU A 1 218 ? -5.386 -12.508 8.472 1.00 93.12 218 GLU A C 1
ATOM 1590 O O . GLU A 1 218 ? -5.808 -13.613 8.130 1.00 93.12 218 GLU A O 1
ATOM 1595 N N . LEU A 1 219 ? -5.872 -11.388 7.931 1.00 96.12 219 LEU A N 1
ATOM 1596 C CA . LEU A 1 219 ? -6.870 -11.384 6.858 1.00 96.12 219 LEU A CA 1
ATOM 1597 C C . LEU A 1 219 ? -6.338 -12.085 5.600 1.00 96.12 219 LEU A C 1
ATOM 1599 O O . LEU A 1 219 ? -7.027 -12.938 5.031 1.00 96.12 219 LEU A O 1
ATOM 1603 N N . CYS A 1 220 ? -5.089 -11.805 5.214 1.00 95.06 220 CYS A N 1
ATOM 1604 C CA . CYS A 1 220 ? -4.414 -12.515 4.128 1.00 95.06 220 CYS A CA 1
ATOM 1605 C C . CYS A 1 220 ? -4.391 -14.032 4.378 1.00 95.06 220 CYS A C 1
ATOM 1607 O O . CYS A 1 220 ? -4.789 -14.807 3.504 1.00 95.06 220 CYS A O 1
ATOM 1609 N N . ARG A 1 221 ? -4.016 -14.490 5.580 1.00 93.38 221 ARG A N 1
ATOM 1610 C CA . ARG A 1 221 ? -4.050 -15.926 5.931 1.00 93.38 221 ARG A CA 1
ATOM 1611 C C . ARG A 1 221 ? -5.449 -16.528 5.815 1.00 93.38 221 ARG A C 1
ATOM 1613 O O . ARG A 1 221 ? -5.588 -17.663 5.370 1.00 93.38 221 ARG A O 1
ATOM 1620 N N . ARG A 1 222 ? -6.487 -15.753 6.133 1.00 95.69 222 ARG A N 1
ATOM 1621 C CA . ARG A 1 222 ? -7.900 -16.168 6.087 1.00 95.69 222 ARG A CA 1
ATOM 1622 C C . ARG A 1 222 ? -8.540 -16.162 4.702 1.00 95.69 222 ARG A C 1
ATOM 1624 O O . ARG A 1 222 ? -9.743 -16.379 4.593 1.00 95.69 222 ARG A O 1
ATOM 1631 N N . GLY A 1 223 ? -7.775 -15.929 3.641 1.00 96.19 223 GLY A N 1
ATOM 1632 C CA . GLY A 1 223 ? -8.324 -15.971 2.283 1.00 96.19 223 GLY A CA 1
ATOM 1633 C C . GLY A 1 223 ? -8.687 -14.605 1.705 1.00 96.19 223 GLY A C 1
ATOM 1634 O O . GLY A 1 223 ? -9.093 -14.554 0.545 1.00 96.19 223 GLY A O 1
ATOM 1635 N N . PHE A 1 224 ? -8.542 -13.513 2.463 1.00 98.19 224 PHE A N 1
ATOM 1636 C CA . PHE A 1 224 ? -8.841 -12.176 1.956 1.00 98.19 224 PHE A CA 1
ATOM 1637 C C . PHE A 1 224 ? -7.744 -11.686 1.018 1.00 98.19 224 PHE A C 1
ATOM 1639 O O . PHE A 1 224 ? -6.589 -12.125 1.083 1.00 98.19 224 PHE A O 1
ATOM 1646 N N . HIS A 1 225 ? -8.142 -10.756 0.158 1.00 97.38 225 HIS A N 1
ATOM 1647 C CA . HIS A 1 225 ? -7.248 -9.819 -0.493 1.00 97.38 225 HIS A CA 1
ATOM 1648 C C . HIS A 1 225 ? -7.240 -8.517 0.292 1.00 97.38 225 HIS A C 1
ATOM 1650 O O . HIS A 1 225 ? -8.300 -7.944 0.542 1.00 97.38 225 HIS A O 1
ATOM 1656 N N . VAL A 1 226 ? -6.061 -8.076 0.708 1.00 98.06 226 VAL A N 1
ATOM 1657 C CA . VAL A 1 226 ? -5.894 -6.910 1.566 1.00 98.06 226 VAL A CA 1
ATOM 1658 C C . VAL A 1 226 ? -5.207 -5.802 0.793 1.00 98.06 226 VAL A C 1
ATOM 1660 O O . VAL A 1 226 ? -4.136 -5.994 0.227 1.00 98.06 226 VAL A O 1
ATOM 1663 N N . THR A 1 227 ? -5.814 -4.626 0.812 1.00 97.88 227 THR A N 1
ATOM 1664 C CA . THR A 1 227 ? -5.216 -3.389 0.333 1.00 97.88 227 THR A CA 1
ATOM 1665 C C . THR A 1 227 ? -4.955 -2.486 1.529 1.00 97.88 227 THR A C 1
ATOM 1667 O O . THR A 1 227 ? -5.875 -1.940 2.131 1.00 97.88 227 THR A O 1
ATOM 1670 N N . TYR A 1 228 ? -3.691 -2.362 1.901 1.00 97.50 228 TYR A N 1
ATOM 1671 C CA . TYR A 1 228 ? -3.235 -1.526 2.997 1.00 97.50 228 TYR A CA 1
ATOM 1672 C C . TYR A 1 228 ? -2.888 -0.136 2.465 1.00 97.50 228 TYR A C 1
ATOM 1674 O O . TYR A 1 228 ? -2.086 0.003 1.544 1.00 97.50 228 TYR A O 1
ATOM 1682 N N . VAL A 1 229 ? -3.508 0.901 3.017 1.00 97.19 229 VAL A N 1
ATOM 1683 C CA . VAL A 1 229 ? -3.382 2.279 2.544 1.00 97.19 229 VAL A CA 1
ATOM 1684 C C . VAL A 1 229 ? -2.903 3.147 3.696 1.00 97.19 229 VAL A C 1
ATOM 1686 O O . VAL A 1 229 ? -3.638 3.379 4.654 1.00 97.19 229 VAL A O 1
ATOM 1689 N N . ALA A 1 230 ? -1.671 3.634 3.592 1.00 94.94 230 ALA A N 1
ATOM 1690 C CA . ALA A 1 230 ? -1.050 4.472 4.608 1.00 94.94 230 ALA A CA 1
ATOM 1691 C C . ALA A 1 230 ? -1.151 5.954 4.243 1.00 94.94 230 ALA A C 1
ATOM 1693 O O . ALA A 1 230 ? -0.819 6.355 3.123 1.00 94.94 230 ALA A O 1
ATOM 1694 N N . GLN A 1 231 ? -1.570 6.787 5.192 1.00 94.12 231 GLN A N 1
ATOM 1695 C CA . GLN A 1 231 ? -1.588 8.236 4.999 1.00 94.12 231 GLN A CA 1
ATOM 1696 C C . GLN A 1 231 ? -0.181 8.846 5.019 1.00 94.12 231 GLN A C 1
ATOM 1698 O O . GLN A 1 231 ? 0.144 9.694 4.186 1.00 94.12 231 GLN A O 1
ATOM 1703 N N . TYR A 1 232 ? 0.651 8.422 5.963 1.00 89.38 232 TYR A N 1
ATOM 1704 C CA . TYR A 1 232 ? 1.987 8.958 6.187 1.00 89.38 232 TYR A CA 1
ATOM 1705 C C . TYR A 1 232 ? 3.073 7.983 5.719 1.00 89.38 232 TYR A C 1
ATOM 1707 O O . TYR A 1 232 ? 2.819 6.821 5.401 1.00 89.38 232 TYR A O 1
ATOM 1715 N N . THR A 1 233 ? 4.308 8.477 5.634 1.00 85.19 233 THR A N 1
ATOM 1716 C CA . THR A 1 233 ? 5.497 7.633 5.460 1.00 85.19 233 THR A CA 1
ATOM 1717 C C . THR A 1 233 ? 5.874 6.955 6.768 1.00 85.19 233 THR A C 1
ATOM 1719 O O . THR A 1 233 ? 5.464 7.390 7.840 1.00 85.19 233 THR A O 1
ATOM 1722 N N . SER A 1 234 ? 6.720 5.932 6.664 1.00 82.94 234 SER A N 1
ATOM 1723 C CA . SER A 1 234 ? 7.467 5.404 7.803 1.00 82.94 234 SER A CA 1
ATOM 1724 C C . SER A 1 234 ? 8.231 6.530 8.513 1.00 82.94 234 SER A C 1
ATOM 1726 O O . SER A 1 234 ? 8.805 7.403 7.851 1.00 82.94 234 SER A O 1
ATOM 1728 N N . GLY A 1 235 ? 8.213 6.519 9.848 1.00 76.69 235 GLY A N 1
ATOM 1729 C CA . GLY A 1 235 ? 8.977 7.454 10.682 1.00 76.69 235 GLY A CA 1
ATOM 1730 C C . GLY A 1 235 ? 10.456 7.079 10.827 1.00 76.69 235 GLY A C 1
ATOM 1731 O O . GLY A 1 235 ? 11.231 7.829 11.423 1.00 76.69 235 GLY A O 1
ATOM 1732 N N . HIS A 1 236 ? 10.861 5.921 10.298 1.00 73.12 236 HIS A N 1
ATOM 1733 C CA . HIS A 1 236 ? 12.213 5.391 10.449 1.00 73.12 236 HIS A CA 1
ATOM 1734 C C . HIS A 1 236 ? 13.199 6.124 9.539 1.00 73.12 236 HIS A C 1
ATOM 1736 O O . HIS A 1 236 ? 12.979 6.277 8.339 1.00 73.12 236 HIS A O 1
ATOM 1742 N N . SER A 1 237 ? 14.327 6.551 10.110 1.00 68.38 237 SER A N 1
ATOM 1743 C CA . SER A 1 237 ? 15.408 7.207 9.362 1.00 68.38 237 SER A CA 1
ATOM 1744 C C . SER A 1 237 ? 16.202 6.236 8.490 1.00 68.38 237 SER A C 1
ATOM 1746 O O . SER A 1 237 ? 16.957 6.665 7.626 1.00 68.38 237 SER A O 1
ATOM 1748 N N . VAL A 1 238 ? 16.046 4.931 8.704 1.00 67.19 238 VAL A N 1
ATOM 1749 C CA . VAL A 1 238 ? 16.707 3.880 7.935 1.00 67.19 238 VAL A CA 1
ATOM 1750 C C . VAL A 1 238 ? 15.673 2.899 7.412 1.00 67.19 238 VAL A C 1
ATOM 1752 O O . VAL A 1 238 ? 14.708 2.557 8.093 1.00 67.19 238 VAL A O 1
ATOM 1755 N N . ASP A 1 239 ? 15.894 2.430 6.190 1.00 69.12 239 ASP A N 1
ATOM 1756 C CA . ASP A 1 239 ? 15.138 1.309 5.659 1.00 69.12 239 ASP A CA 1
ATOM 1757 C C . ASP A 1 239 ? 15.632 0.022 6.320 1.00 69.12 239 ASP A C 1
ATOM 1759 O O . ASP A 1 239 ? 16.763 -0.408 6.099 1.00 69.12 239 ASP A O 1
ATOM 1763 N N . LEU A 1 240 ? 14.783 -0.576 7.153 1.00 68.81 240 LEU A N 1
ATOM 1764 C CA . LEU A 1 240 ? 15.100 -1.804 7.880 1.00 68.81 240 LEU A CA 1
ATOM 1765 C C . LEU A 1 240 ? 14.987 -3.062 7.003 1.00 68.81 240 LEU A C 1
ATOM 1767 O O . LEU A 1 240 ? 15.196 -4.164 7.501 1.00 68.81 240 LEU A O 1
ATOM 1771 N N . GLY A 1 241 ? 14.606 -2.930 5.724 1.00 69.06 241 GLY A N 1
ATOM 1772 C CA . GLY A 1 241 ? 14.374 -4.077 4.839 1.00 69.06 241 GLY A CA 1
ATOM 1773 C C . GLY A 1 241 ? 13.184 -4.941 5.268 1.00 69.06 241 GLY A C 1
ATOM 1774 O O . GLY A 1 241 ? 13.011 -6.055 4.785 1.00 69.06 241 GLY A O 1
ATOM 1775 N N . LEU A 1 242 ? 12.351 -4.433 6.178 1.00 72.50 242 LEU A N 1
ATOM 1776 C CA . LEU A 1 242 ? 11.123 -5.083 6.606 1.00 72.50 242 LEU A CA 1
ATOM 1777 C C . LEU A 1 242 ? 10.092 -4.829 5.511 1.00 72.50 242 LEU A C 1
ATOM 1779 O O . LEU A 1 242 ? 9.653 -3.697 5.319 1.00 72.50 242 LEU A O 1
ATOM 1783 N N . ARG A 1 243 ? 9.768 -5.851 4.726 1.00 79.00 243 ARG A N 1
ATOM 1784 C CA . ARG A 1 243 ? 8.707 -5.807 3.718 1.00 79.00 243 ARG A CA 1
ATOM 1785 C C . ARG A 1 243 ? 7.820 -7.016 3.913 1.00 79.00 243 ARG A C 1
ATOM 1787 O O . ARG A 1 243 ? 8.299 -8.104 4.227 1.00 79.00 243 ARG A O 1
ATOM 1794 N N . PHE A 1 244 ? 6.524 -6.814 3.745 1.00 83.62 244 PHE A N 1
ATOM 1795 C CA . PHE A 1 244 ? 5.558 -7.892 3.823 1.00 83.62 244 PHE A CA 1
ATOM 1796 C C . PHE A 1 244 ? 5.141 -8.239 2.409 1.00 83.62 244 PHE A C 1
ATOM 1798 O O . PHE A 1 244 ? 4.472 -7.466 1.733 1.00 83.62 244 PHE A O 1
ATOM 1805 N N . ILE A 1 245 ? 5.560 -9.415 1.960 1.00 83.44 245 ILE A N 1
ATOM 1806 C CA . ILE A 1 245 ? 5.265 -9.885 0.615 1.00 83.44 245 ILE A CA 1
ATOM 1807 C C . ILE A 1 245 ? 4.224 -10.982 0.733 1.00 83.44 245 ILE A C 1
ATOM 1809 O O . ILE A 1 245 ? 4.407 -11.982 1.430 1.00 83.44 245 ILE A O 1
ATOM 1813 N N . HIS A 1 246 ? 3.087 -10.770 0.079 1.00 88.06 246 HIS A N 1
ATOM 1814 C CA . HIS A 1 246 ? 2.034 -11.767 0.009 1.00 88.06 246 HIS A CA 1
ATOM 1815 C C . HIS A 1 246 ? 1.252 -11.608 -1.304 1.00 88.06 246 HIS A C 1
ATOM 1817 O O . HIS A 1 246 ? 0.866 -10.487 -1.637 1.00 88.06 246 HIS A O 1
ATOM 1823 N N . PRO A 1 247 ? 0.914 -12.696 -2.030 1.00 85.75 247 PRO A N 1
ATOM 1824 C CA . PRO A 1 247 ? 0.217 -12.608 -3.324 1.00 85.75 247 PRO A CA 1
ATOM 1825 C C . PRO A 1 247 ? -1.156 -11.915 -3.282 1.00 85.75 247 PRO A C 1
ATOM 1827 O O . PRO A 1 247 ? -1.701 -11.535 -4.319 1.00 85.75 247 PRO A O 1
ATOM 1830 N N . ARG A 1 248 ? -1.729 -11.792 -2.080 1.00 91.50 248 ARG A N 1
ATOM 1831 C CA . ARG A 1 248 ? -3.029 -11.163 -1.796 1.00 91.50 248 ARG A CA 1
ATOM 1832 C C . ARG A 1 248 ? -2.917 -9.891 -0.946 1.00 91.50 248 ARG A C 1
ATOM 1834 O O . ARG A 1 248 ? -3.895 -9.509 -0.319 1.00 91.50 248 ARG A O 1
ATOM 1841 N N . LEU A 1 249 ? -1.732 -9.288 -0.868 1.00 93.06 249 LEU A N 1
ATOM 1842 C CA . LEU A 1 249 ? -1.495 -8.012 -0.192 1.00 93.06 249 LEU A CA 1
ATOM 1843 C C . LEU A 1 249 ? -1.094 -6.954 -1.223 1.00 93.06 249 LEU A C 1
ATOM 1845 O O . LEU A 1 249 ? -0.332 -7.228 -2.147 1.00 93.06 249 LEU A O 1
ATOM 1849 N N . GLU A 1 250 ? -1.616 -5.748 -1.057 1.00 93.19 250 GLU A N 1
ATOM 1850 C CA . GLU A 1 250 ? -1.216 -4.558 -1.799 1.00 93.19 250 GLU A CA 1
ATOM 1851 C C . GLU A 1 250 ? -0.987 -3.417 -0.817 1.00 93.19 250 GLU A C 1
ATOM 1853 O O . GLU A 1 250 ? -1.779 -3.243 0.106 1.00 93.19 250 GLU A O 1
ATOM 1858 N N . GLU A 1 251 ? 0.041 -2.609 -1.048 1.00 92.38 251 GLU A N 1
ATOM 1859 C CA . GLU A 1 251 ? 0.353 -1.439 -0.229 1.00 92.38 251 GLU A CA 1
ATOM 1860 C C . GLU A 1 251 ? 0.298 -0.155 -1.066 1.00 92.38 251 GLU A C 1
ATOM 1862 O O . GLU A 1 251 ? 0.952 -0.043 -2.104 1.00 92.38 251 GLU A O 1
ATOM 1867 N N . TYR A 1 252 ? -0.455 0.839 -0.605 1.00 92.38 252 TYR A N 1
ATOM 1868 C CA . TYR A 1 252 ? -0.542 2.153 -1.238 1.00 92.38 252 TYR A CA 1
ATOM 1869 C C . TYR A 1 252 ? -0.261 3.258 -0.229 1.00 92.38 252 TYR A C 1
ATOM 1871 O O . TYR A 1 252 ? -0.562 3.150 0.961 1.00 92.38 252 TYR A O 1
ATOM 1879 N N . ARG A 1 253 ? 0.243 4.379 -0.739 1.00 91.44 253 ARG A N 1
ATOM 1880 C CA . ARG A 1 253 ? 0.054 5.665 -0.071 1.00 91.44 253 ARG A CA 1
ATOM 1881 C C . ARG A 1 253 ? -1.369 6.138 -0.330 1.00 91.44 253 ARG A C 1
ATOM 1883 O O . ARG A 1 253 ? -1.912 5.886 -1.403 1.00 91.44 253 ARG A O 1
ATOM 1890 N N . LEU A 1 254 ? -1.941 6.886 0.604 1.00 94.50 254 LEU A N 1
ATOM 1891 C CA . LEU A 1 254 ? -3.297 7.414 0.472 1.00 94.50 254 LEU A CA 1
ATOM 1892 C C . LEU A 1 254 ? -3.497 8.215 -0.822 1.00 94.50 254 LEU A C 1
ATOM 1894 O O . LEU A 1 254 ? -4.490 8.017 -1.510 1.00 94.50 254 LEU A O 1
ATOM 1898 N N . ASP A 1 255 ? -2.521 9.045 -1.194 1.00 91.50 255 ASP A N 1
ATOM 1899 C CA . ASP A 1 255 ? -2.577 9.863 -2.415 1.00 91.50 255 ASP A CA 1
ATOM 1900 C C . ASP A 1 255 ? -2.428 9.062 -3.721 1.00 91.50 255 ASP A C 1
ATOM 1902 O O . ASP A 1 255 ? -2.687 9.599 -4.798 1.00 91.50 255 ASP A O 1
ATOM 1906 N N . ASP A 1 256 ? -1.949 7.819 -3.643 1.00 88.50 256 ASP A N 1
ATOM 1907 C CA . ASP A 1 256 ? -1.788 6.916 -4.788 1.00 88.50 256 ASP A CA 1
ATOM 1908 C C . ASP A 1 256 ? -2.947 5.911 -4.888 1.00 88.50 256 ASP A C 1
ATOM 1910 O O . ASP A 1 256 ? -3.073 5.197 -5.884 1.00 88.50 256 ASP A O 1
ATOM 1914 N N . PHE A 1 257 ? -3.795 5.834 -3.860 1.00 94.44 257 PHE A N 1
ATOM 1915 C CA . PHE A 1 257 ? -4.911 4.905 -3.821 1.00 94.44 257 PHE A CA 1
ATOM 1916 C C . PHE A 1 257 ? -6.135 5.489 -4.531 1.00 94.44 257 PHE A C 1
ATOM 1918 O O . PHE A 1 257 ? -6.697 6.498 -4.105 1.00 94.44 257 PHE A O 1
ATOM 1925 N N . ASP A 1 258 ? -6.588 4.813 -5.588 1.00 94.50 258 ASP A N 1
ATOM 1926 C CA . ASP A 1 258 ? -7.853 5.103 -6.263 1.00 94.50 258 ASP A CA 1
ATOM 1927 C C . ASP A 1 258 ? -8.934 4.097 -5.818 1.00 94.50 258 ASP A C 1
ATOM 1929 O O . ASP A 1 258 ? -8.928 2.941 -6.265 1.00 94.50 258 ASP A O 1
ATOM 1933 N N . PRO A 1 259 ? -9.901 4.512 -4.973 1.00 95.94 259 PRO A N 1
ATOM 1934 C CA . PRO A 1 259 ? -10.955 3.624 -4.499 1.00 95.94 259 PRO A CA 1
ATOM 1935 C C . PRO A 1 259 ? -11.863 3.119 -5.624 1.00 95.94 259 PRO A C 1
ATOM 1937 O O . PRO A 1 259 ? -12.379 2.010 -5.531 1.00 95.94 259 PRO A O 1
ATOM 1940 N N . VAL A 1 260 ? -12.072 3.910 -6.683 1.00 95.00 260 VAL A N 1
ATOM 1941 C CA . VAL A 1 260 ? -12.960 3.541 -7.795 1.00 95.00 260 VAL A CA 1
ATOM 1942 C C . VAL A 1 260 ? -12.297 2.458 -8.635 1.00 95.00 260 VAL A C 1
ATOM 1944 O O . VAL A 1 260 ? -12.903 1.415 -8.885 1.00 95.00 260 VAL A O 1
ATOM 1947 N N . ALA A 1 261 ? -11.035 2.670 -9.015 1.00 93.25 261 ALA A N 1
ATOM 1948 C CA . ALA A 1 261 ? -10.263 1.663 -9.734 1.00 93.25 261 ALA A CA 1
ATOM 1949 C C . ALA A 1 261 ? -10.139 0.370 -8.915 1.00 93.25 261 ALA A C 1
ATOM 1951 O O . ALA A 1 261 ? -10.304 -0.718 -9.462 1.00 93.25 261 ALA A O 1
ATOM 1952 N N . HIS A 1 262 ? -9.923 0.479 -7.600 1.00 95.31 262 HIS A N 1
ATOM 1953 C CA . HIS A 1 262 ? -9.872 -0.677 -6.711 1.00 95.31 262 HIS A CA 1
ATOM 1954 C C . HIS A 1 262 ? -11.193 -1.463 -6.704 1.00 95.31 262 HIS A C 1
ATOM 1956 O O . HIS A 1 262 ? -11.177 -2.667 -6.957 1.00 95.31 262 HIS A O 1
ATOM 1962 N N . VAL A 1 263 ? -12.330 -0.791 -6.476 1.00 96.62 263 VAL A N 1
ATOM 1963 C CA . VAL A 1 263 ? -13.670 -1.410 -6.445 1.00 96.62 263 VAL A CA 1
ATOM 1964 C C . VAL A 1 263 ? -13.990 -2.138 -7.750 1.00 96.62 263 VAL A C 1
ATOM 1966 O O . VAL A 1 263 ? -14.521 -3.247 -7.710 1.00 96.62 263 VAL A O 1
ATOM 1969 N N . ASN A 1 264 ? -13.634 -1.555 -8.898 1.00 95.62 264 ASN A N 1
ATOM 1970 C CA . ASN A 1 264 ? -13.921 -2.125 -10.218 1.00 95.62 264 ASN A CA 1
ATOM 1971 C C . ASN A 1 264 ? -13.233 -3.475 -10.479 1.00 95.62 264 ASN A C 1
ATOM 1973 O O . ASN A 1 264 ? -13.629 -4.189 -11.395 1.00 95.62 264 ASN A O 1
ATOM 1977 N N . ARG A 1 265 ? -12.221 -3.839 -9.684 1.00 94.81 265 ARG A N 1
ATOM 1978 C CA . ARG A 1 265 ? -11.514 -5.124 -9.794 1.00 94.81 265 ARG A CA 1
ATOM 1979 C C . ARG A 1 265 ? -12.078 -6.208 -8.881 1.00 94.81 265 ARG A C 1
ATOM 1981 O O . ARG A 1 265 ? -11.628 -7.347 -8.961 1.00 94.81 265 ARG A O 1
ATOM 1988 N N . LEU A 1 266 ? -12.984 -5.876 -7.962 1.00 96.44 266 LEU A N 1
ATOM 1989 C CA . LEU A 1 266 ? -13.421 -6.805 -6.921 1.00 96.44 266 LEU A CA 1
ATOM 1990 C C . LEU A 1 266 ? -14.492 -7.762 -7.445 1.00 96.44 266 LEU A C 1
ATOM 1992 O O . LEU A 1 266 ? -15.634 -7.367 -7.663 1.00 96.44 266 LEU A O 1
ATOM 1996 N N . GLU A 1 267 ? -14.148 -9.045 -7.535 1.00 95.81 267 GLU A N 1
ATOM 1997 C CA . GLU A 1 267 ? -15.083 -10.132 -7.852 1.00 95.81 267 GLU A CA 1
ATOM 1998 C C . GLU A 1 267 ? -15.578 -10.820 -6.564 1.00 95.81 267 GLU A C 1
ATOM 2000 O O . GLU A 1 267 ? -15.617 -12.043 -6.449 1.00 95.81 267 GLU A O 1
ATOM 2005 N N . THR A 1 268 ? -15.906 -10.021 -5.545 1.00 95.81 268 THR A N 1
ATOM 2006 C CA . THR A 1 268 ? -16.425 -10.495 -4.254 1.00 95.81 268 THR A CA 1
ATOM 2007 C C . THR A 1 268 ? -17.413 -9.499 -3.659 1.00 95.81 268 THR A C 1
ATOM 2009 O O . THR A 1 268 ? -17.253 -8.281 -3.812 1.00 95.81 268 THR A O 1
ATOM 2012 N N . ASP A 1 269 ? -18.416 -10.020 -2.955 1.00 95.69 269 ASP A N 1
ATOM 2013 C CA . ASP A 1 269 ? -19.418 -9.234 -2.227 1.00 95.69 269 ASP A CA 1
ATOM 2014 C C . ASP A 1 269 ? -18.996 -8.952 -0.778 1.00 95.69 269 ASP A C 1
ATOM 2016 O O . ASP A 1 269 ? -19.481 -8.008 -0.153 1.00 95.69 269 ASP A O 1
ATOM 2020 N N . LEU A 1 270 ? -18.068 -9.743 -0.225 1.00 97.81 270 LEU A N 1
ATOM 2021 C CA . LEU A 1 270 ? -17.572 -9.542 1.132 1.00 97.81 270 LEU A CA 1
ATOM 2022 C C . LEU A 1 270 ? -16.480 -8.470 1.131 1.00 97.81 270 LEU A C 1
ATOM 2024 O O . LEU A 1 270 ? -15.317 -8.753 0.846 1.00 97.81 270 LEU A O 1
ATOM 2028 N N . ARG A 1 271 ? -16.869 -7.235 1.455 1.00 98.31 271 ARG A N 1
ATOM 2029 C CA . ARG A 1 271 ? -16.004 -6.050 1.397 1.00 98.31 271 ARG A CA 1
ATOM 2030 C C . ARG A 1 271 ? -15.940 -5.354 2.754 1.00 98.31 271 ARG A C 1
ATOM 2032 O O . ARG A 1 271 ? -16.976 -4.983 3.304 1.00 98.31 271 ARG A O 1
ATOM 2039 N N . LEU A 1 272 ? -14.735 -5.171 3.287 1.00 98.50 272 LEU A N 1
ATOM 2040 C CA . LEU A 1 272 ? -14.470 -4.557 4.592 1.00 98.50 272 LEU A CA 1
ATOM 2041 C C . LEU A 1 272 ? -13.542 -3.354 4.436 1.00 98.50 272 LEU A C 1
ATOM 2043 O O . LEU A 1 272 ? -12.521 -3.449 3.766 1.00 98.50 272 LEU A O 1
ATOM 2047 N N . ALA A 1 273 ? -13.873 -2.231 5.061 1.00 98.62 273 ALA A N 1
ATOM 2048 C CA . ALA A 1 273 ? -12.970 -1.101 5.231 1.00 98.62 273 ALA A CA 1
ATOM 2049 C C . ALA A 1 273 ? -12.680 -0.950 6.726 1.00 98.62 273 ALA A C 1
ATOM 2051 O O . ALA A 1 273 ? -13.596 -0.675 7.493 1.00 98.62 273 ALA A O 1
ATOM 2052 N N . LEU A 1 274 ? -11.434 -1.157 7.138 1.00 98.50 274 LEU A N 1
ATOM 2053 C CA . LEU A 1 274 ? -10.966 -0.925 8.502 1.00 98.50 274 LEU A CA 1
ATOM 2054 C C . LEU A 1 274 ? -10.263 0.427 8.550 1.00 98.50 274 LEU A C 1
ATOM 2056 O O . LEU A 1 274 ? -9.373 0.672 7.740 1.00 98.50 274 LEU A O 1
ATOM 2060 N N . VAL A 1 275 ? -10.645 1.293 9.480 1.00 98.25 275 VAL A N 1
ATOM 2061 C CA . VAL A 1 275 ? -10.062 2.629 9.624 1.00 98.25 275 VAL A CA 1
ATOM 2062 C C . VAL A 1 275 ? -9.445 2.777 10.997 1.00 98.25 275 VAL A C 1
ATOM 2064 O O . VAL A 1 275 ? -10.161 2.708 11.989 1.00 98.25 275 VAL A O 1
ATOM 2067 N N . GLU A 1 276 ? -8.142 3.033 11.037 1.00 95.62 276 GLU A N 1
ATOM 2068 C CA . GLU A 1 276 ? -7.403 3.246 12.285 1.00 95.62 276 GLU A CA 1
ATOM 2069 C C . GLU A 1 276 ? -7.223 4.735 12.606 1.00 95.62 276 GLU A C 1
ATOM 2071 O O . GLU A 1 276 ? -7.137 5.115 13.769 1.00 95.62 276 GLU A O 1
ATOM 2076 N N . ILE A 1 277 ? -7.193 5.597 11.582 1.00 94.44 277 ILE A N 1
ATOM 2077 C CA . ILE A 1 277 ? -6.877 7.022 11.726 1.00 94.44 277 ILE A CA 1
ATOM 2078 C C . ILE A 1 277 ? -8.062 7.931 11.327 1.00 94.44 277 ILE A C 1
ATOM 2080 O O . ILE A 1 277 ? -8.525 7.876 10.183 1.00 94.44 277 ILE A O 1
ATOM 2084 N N . PRO A 1 278 ? -8.548 8.818 12.220 1.00 95.81 278 PRO A N 1
ATOM 2085 C CA . PRO A 1 278 ? -9.672 9.708 11.934 1.00 95.81 278 PRO A CA 1
ATOM 2086 C C . PRO A 1 278 ? -9.243 11.035 11.279 1.00 95.81 278 PRO A C 1
ATOM 2088 O O . PRO A 1 278 ? -9.424 12.116 11.838 1.00 95.81 278 PRO A O 1
ATOM 2091 N N . SER A 1 279 ? -8.672 10.985 10.073 1.00 96.06 279 SER A N 1
ATOM 2092 C CA . SER A 1 279 ? -8.252 12.188 9.334 1.00 96.06 279 SER A CA 1
ATOM 2093 C C . SER A 1 279 ? -9.201 12.535 8.180 1.00 96.06 279 SER A C 1
ATOM 2095 O O . SER A 1 279 ? -9.856 11.664 7.605 1.00 96.06 279 SER A O 1
ATOM 2097 N N . SER A 1 280 ? -9.274 13.815 7.788 1.00 96.50 280 SER A N 1
ATOM 2098 C CA . SER A 1 280 ? -10.155 14.234 6.682 1.00 96.50 280 SER A CA 1
ATOM 2099 C C . SER A 1 280 ? -9.809 13.581 5.333 1.00 96.50 280 SER A C 1
ATOM 2101 O O . SER A 1 280 ? -10.737 13.175 4.629 1.00 96.50 280 SER A O 1
ATOM 2103 N N . PRO A 1 281 ? -8.524 13.432 4.945 1.00 96.94 281 PRO A N 1
ATOM 2104 C CA . PRO A 1 281 ? -8.172 12.700 3.729 1.00 96.94 281 PRO A CA 1
ATOM 2105 C C . PRO A 1 281 ? -8.621 11.234 3.767 1.00 96.94 281 PRO A C 1
ATOM 2107 O O . PRO A 1 281 ? -9.152 10.722 2.780 1.00 96.94 281 PRO A O 1
ATOM 2110 N N . VAL A 1 282 ? -8.475 10.569 4.917 1.00 97.81 282 VAL A N 1
ATOM 2111 C CA . VAL A 1 282 ? -8.901 9.174 5.087 1.00 97.81 282 VAL A CA 1
ATOM 2112 C C . VAL A 1 282 ? -10.421 9.057 5.069 1.00 97.81 282 VAL A C 1
ATOM 2114 O O . VAL A 1 282 ? -10.951 8.125 4.463 1.00 97.81 282 VAL A O 1
ATOM 2117 N N . TRP A 1 283 ? -11.139 10.040 5.619 1.00 98.00 283 TRP A N 1
ATOM 2118 C CA . TRP A 1 283 ? -12.601 10.084 5.569 1.00 98.00 283 TRP A CA 1
ATOM 2119 C C . TRP A 1 283 ? -13.114 10.111 4.131 1.00 98.00 283 TRP A C 1
ATOM 2121 O O . TRP A 1 283 ? -14.031 9.366 3.784 1.00 98.00 283 TRP A O 1
ATOM 2131 N N . ALA A 1 284 ? -12.488 10.908 3.259 1.00 97.88 284 ALA A N 1
ATOM 2132 C CA . ALA A 1 284 ? -12.873 10.977 1.853 1.00 97.88 284 ALA A CA 1
ATOM 2133 C C . ALA A 1 284 ? -12.784 9.607 1.155 1.00 97.88 284 ALA A C 1
ATOM 2135 O O . ALA A 1 284 ? -13.647 9.270 0.340 1.00 97.88 284 ALA A O 1
ATOM 2136 N N . VAL A 1 285 ? -11.774 8.801 1.493 1.00 98.44 285 VAL A N 1
ATOM 2137 C CA . VAL A 1 285 ? -11.609 7.436 0.975 1.00 98.44 285 VAL A CA 1
ATOM 2138 C C . VAL A 1 285 ? -12.608 6.473 1.616 1.00 98.44 285 VAL A C 1
ATOM 2140 O O . VAL A 1 285 ? -13.337 5.791 0.894 1.00 98.44 285 VAL A O 1
ATOM 2143 N N . ALA A 1 286 ? -12.701 6.448 2.946 1.00 98.50 286 ALA A N 1
ATOM 2144 C CA . ALA A 1 286 ? -13.612 5.574 3.686 1.00 98.50 286 ALA A CA 1
ATOM 2145 C C . ALA A 1 286 ? -15.073 5.771 3.261 1.00 98.50 286 ALA A C 1
ATOM 2147 O O . ALA A 1 286 ? -15.794 4.804 3.013 1.00 98.50 286 ALA A O 1
ATOM 2148 N N . HIS A 1 287 ? -15.494 7.026 3.091 1.00 97.81 287 HIS A N 1
ATOM 2149 C CA . HIS A 1 287 ? -16.836 7.364 2.641 1.00 97.81 287 HIS A CA 1
ATOM 2150 C C . HIS A 1 287 ? -17.119 6.836 1.226 1.00 97.81 287 HIS A C 1
ATOM 2152 O O . HIS A 1 287 ? -18.190 6.284 0.970 1.00 97.81 287 HIS A O 1
ATOM 2158 N N . ARG A 1 288 ? -16.155 6.941 0.299 1.00 98.12 288 ARG A N 1
ATOM 2159 C CA . ARG A 1 288 ? -16.285 6.373 -1.057 1.00 98.12 288 ARG A CA 1
ATOM 2160 C C . ARG A 1 288 ? -16.376 4.848 -1.035 1.00 98.12 288 ARG A C 1
ATOM 2162 O O . ARG A 1 288 ? -17.203 4.289 -1.758 1.00 98.12 288 ARG A O 1
ATOM 2169 N N . LEU A 1 289 ? -15.568 4.184 -0.208 1.00 98.44 289 LEU A N 1
ATOM 2170 C CA . LEU A 1 289 ? -15.611 2.729 -0.042 1.00 98.44 289 LEU A CA 1
ATOM 2171 C C . LEU A 1 289 ? -16.967 2.280 0.514 1.00 98.44 289 LEU A C 1
ATOM 2173 O O . LEU A 1 289 ? -17.596 1.396 -0.066 1.00 98.44 289 LEU A O 1
ATOM 2177 N N . SER A 1 290 ? -17.462 2.937 1.568 1.00 98.06 290 SER A N 1
ATOM 2178 C CA . SER A 1 290 ? -18.777 2.654 2.161 1.00 98.06 290 SER A CA 1
ATOM 2179 C C . SER A 1 290 ? -19.904 2.772 1.126 1.00 98.06 290 SER A C 1
ATOM 2181 O O . SER A 1 290 ? -20.691 1.843 0.941 1.00 98.06 290 SER A O 1
ATOM 2183 N N . ARG A 1 291 ? -19.914 3.851 0.329 1.00 97.88 291 ARG A N 1
ATOM 2184 C CA . ARG A 1 291 ? -20.869 4.026 -0.786 1.00 97.88 291 ARG A CA 1
ATOM 2185 C C . ARG A 1 291 ? -20.749 2.970 -1.890 1.00 97.88 291 ARG A C 1
ATOM 2187 O O . ARG A 1 291 ? -21.675 2.824 -2.681 1.00 97.88 291 ARG A O 1
ATOM 2194 N N . SER A 1 292 ? -19.630 2.253 -1.941 1.00 97.69 292 SER A N 1
ATOM 2195 C CA . SER A 1 292 ? -19.341 1.182 -2.901 1.00 97.69 292 SER A CA 1
ATOM 2196 C C . SER A 1 292 ? -19.591 -0.222 -2.322 1.00 97.69 292 SER A C 1
ATOM 2198 O O . SER A 1 292 ? -19.129 -1.223 -2.878 1.00 97.69 292 SER A O 1
ATOM 2200 N N . GLY A 1 293 ? -20.315 -0.302 -1.199 1.00 97.62 293 GLY A N 1
ATOM 2201 C CA . GLY A 1 293 ? -20.748 -1.553 -0.574 1.00 97.62 293 GLY A CA 1
ATOM 2202 C C . GLY A 1 293 ? -19.771 -2.135 0.446 1.00 97.62 293 GLY A C 1
ATOM 2203 O O . GLY A 1 293 ? -19.969 -3.265 0.885 1.00 97.62 293 GLY A O 1
ATOM 2204 N N . PHE A 1 294 ? -18.722 -1.403 0.831 1.00 98.62 294 PHE A N 1
ATOM 2205 C CA . PHE A 1 294 ? -17.855 -1.831 1.927 1.00 98.62 294 PHE A CA 1
ATOM 2206 C C . PHE A 1 294 ? -18.559 -1.650 3.268 1.00 98.62 294 PHE A C 1
ATOM 2208 O O . PHE A 1 294 ? -19.121 -0.588 3.536 1.00 98.62 294 PHE A O 1
ATOM 2215 N N . ARG A 1 295 ? -18.448 -2.654 4.140 1.00 98.56 295 ARG A N 1
ATOM 2216 C CA . ARG A 1 295 ? -18.760 -2.489 5.559 1.00 98.56 295 ARG A CA 1
ATOM 2217 C C . ARG A 1 295 ? -17.624 -1.744 6.234 1.00 98.56 295 ARG A C 1
ATOM 2219 O O . ARG A 1 295 ? -16.475 -2.170 6.136 1.00 98.56 295 ARG A O 1
ATOM 2226 N N . LEU A 1 296 ? -17.937 -0.646 6.899 1.00 98.62 296 LEU A N 1
ATOM 2227 C CA . LEU A 1 296 ? -16.966 0.224 7.541 1.00 98.62 296 LEU A CA 1
ATOM 2228 C C . LEU A 1 296 ? -16.803 -0.161 9.017 1.00 98.62 296 LEU A C 1
ATOM 2230 O O . LEU A 1 296 ? -17.760 -0.142 9.788 1.00 98.62 296 LEU A O 1
ATOM 2234 N N . ALA A 1 297 ? -15.580 -0.479 9.422 1.00 98.56 297 ALA A N 1
ATOM 2235 C CA . ALA A 1 297 ? -15.183 -0.664 10.808 1.00 98.56 297 ALA A CA 1
ATOM 2236 C C . ALA A 1 297 ? -14.243 0.474 11.217 1.00 98.56 297 ALA A C 1
ATOM 2238 O O . ALA A 1 297 ? -13.208 0.675 10.583 1.00 98.56 297 ALA A O 1
ATOM 2239 N N . TYR A 1 298 ? -14.599 1.208 12.269 1.00 98.62 298 TYR A N 1
ATOM 2240 C CA . TYR A 1 298 ? -13.714 2.200 12.878 1.00 98.62 298 TYR A CA 1
ATOM 2241 C C . TYR A 1 298 ? -13.025 1.588 14.100 1.00 98.62 298 TYR A C 1
ATOM 2243 O O . TYR A 1 298 ? -13.710 1.113 15.010 1.00 98.62 298 TYR A O 1
ATOM 2251 N N . ASP A 1 299 ? -11.691 1.574 14.094 1.00 97.56 299 ASP A N 1
ATOM 2252 C CA . ASP A 1 299 ? -10.844 1.054 15.167 1.00 97.56 299 ASP A CA 1
ATOM 2253 C C . ASP A 1 299 ? -10.139 2.193 15.895 1.00 97.56 299 ASP A C 1
ATOM 2255 O O . ASP A 1 299 ? -9.194 2.796 15.387 1.00 97.56 299 ASP A O 1
ATOM 2259 N N . LEU A 1 300 ? -10.615 2.490 17.105 1.00 96.81 300 LEU A N 1
ATOM 2260 C CA . LEU A 1 300 ? -9.978 3.446 17.995 1.00 96.81 300 LEU A CA 1
ATOM 2261 C C . LEU A 1 300 ? -8.799 2.761 18.689 1.00 96.81 300 LEU A C 1
ATOM 2263 O O . LEU A 1 300 ? -8.944 2.082 19.715 1.00 96.81 300 LEU A O 1
ATOM 2267 N N . ILE A 1 301 ? -7.631 2.913 18.075 1.00 93.81 301 ILE A N 1
ATOM 2268 C CA . ILE A 1 301 ? -6.402 2.245 18.505 1.00 93.81 301 ILE A CA 1
ATOM 2269 C C . ILE A 1 301 ? -5.593 3.061 19.509 1.00 93.81 301 ILE A C 1
ATOM 2271 O O . ILE A 1 301 ? -4.816 2.458 20.251 1.00 93.81 301 ILE A O 1
ATOM 2275 N N . ASP A 1 302 ? -5.817 4.376 19.555 1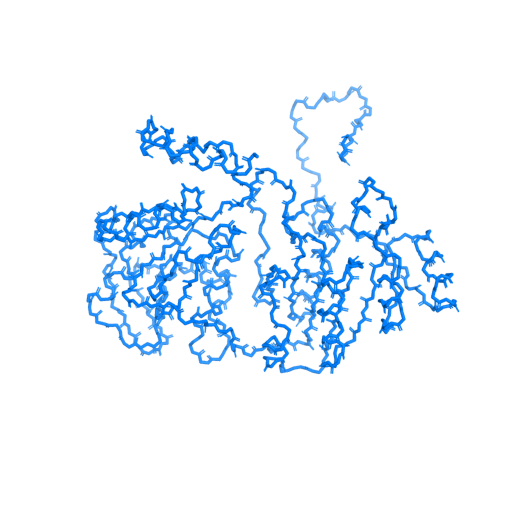.00 92.56 302 ASP A N 1
ATOM 2276 C CA . ASP A 1 302 ? -5.096 5.320 20.403 1.00 92.56 302 ASP A CA 1
ATOM 2277 C C . ASP A 1 302 ? -5.964 6.529 20.798 1.00 92.56 302 ASP A C 1
ATOM 2279 O O . ASP A 1 302 ? -7.058 6.715 20.259 1.00 92.56 302 ASP A O 1
ATOM 2283 N N . ASP A 1 303 ? -5.485 7.350 21.735 1.00 92.19 303 ASP A N 1
ATOM 2284 C CA . ASP A 1 303 ? -6.077 8.654 22.042 1.00 92.19 303 ASP A CA 1
ATOM 2285 C C . ASP A 1 303 ? -5.522 9.729 21.101 1.00 92.19 303 ASP A C 1
ATOM 2287 O O . ASP A 1 303 ? -4.523 10.391 21.376 1.00 92.19 303 ASP A O 1
ATOM 2291 N N . TRP A 1 304 ? -6.202 9.922 19.970 1.00 92.25 304 TRP A N 1
ATOM 2292 C CA . TRP A 1 304 ? -5.800 10.895 18.952 1.00 92.25 304 TRP A CA 1
ATOM 2293 C C . TRP A 1 304 ? -5.841 12.355 19.423 1.00 92.25 304 TRP A C 1
ATOM 2295 O O . TRP A 1 304 ? -5.320 13.221 18.723 1.00 92.25 304 TRP A O 1
ATOM 2305 N N . SER A 1 305 ? -6.445 12.646 20.581 1.00 90.12 305 SER A N 1
ATOM 2306 C CA . SER A 1 305 ? -6.427 13.992 21.158 1.00 90.12 305 SER A CA 1
ATOM 2307 C C . SER A 1 305 ? -5.106 14.344 21.845 1.00 90.12 305 SER A C 1
ATOM 2309 O O . SER A 1 305 ? -4.870 15.518 22.133 1.00 90.12 305 SER A O 1
ATOM 2311 N N . ASP A 1 306 ? -4.237 13.358 22.078 1.00 88.38 306 ASP A N 1
ATOM 2312 C CA . ASP A 1 306 ? -2.914 13.581 22.644 1.00 88.38 306 ASP A CA 1
ATOM 2313 C C . ASP A 1 306 ? -1.943 14.101 21.570 1.00 88.38 306 ASP A C 1
ATOM 2315 O O . ASP A 1 306 ? -1.574 13.408 20.614 1.00 88.38 306 ASP A O 1
ATOM 2319 N N . ASP A 1 307 ? -1.481 15.340 21.744 1.00 81.19 307 ASP A N 1
ATOM 2320 C CA . ASP A 1 307 ? -0.479 15.957 20.875 1.00 81.19 307 ASP A CA 1
ATOM 2321 C C . ASP A 1 307 ? 0.818 15.131 20.800 1.00 81.19 307 ASP A C 1
ATOM 2323 O O . ASP A 1 307 ? 1.459 15.096 19.743 1.00 81.19 307 ASP A O 1
ATOM 2327 N N . ALA A 1 308 ? 1.192 14.423 21.875 1.00 78.25 308 ALA A N 1
ATOM 2328 C CA . ALA A 1 308 ? 2.379 13.568 21.910 1.00 78.25 308 ALA A CA 1
ATOM 2329 C C . ALA A 1 308 ? 2.260 12.346 20.985 1.00 78.25 308 ALA A C 1
ATOM 2331 O O . ALA A 1 308 ? 3.274 11.813 20.533 1.00 78.25 308 ALA A O 1
ATOM 2332 N N . LEU A 1 309 ? 1.032 11.940 20.653 1.00 70.56 309 LEU A N 1
ATOM 2333 C CA . LEU A 1 309 ? 0.715 10.817 19.765 1.00 70.56 309 LEU A CA 1
ATOM 2334 C C . LEU A 1 309 ? 0.403 11.287 18.336 1.00 70.56 309 LEU A C 1
ATOM 2336 O O . LEU A 1 309 ? -0.068 10.527 17.491 1.00 70.56 309 LEU A O 1
ATOM 2340 N N . GLY A 1 310 ? 0.705 12.555 18.041 1.00 69.19 310 GLY A N 1
ATOM 2341 C CA . GLY A 1 310 ? 0.477 13.156 16.737 1.00 69.19 310 GLY A CA 1
ATOM 2342 C C . GLY A 1 310 ? -0.871 13.861 16.605 1.00 69.19 310 GLY A C 1
ATOM 2343 O O . GLY A 1 310 ? -1.283 14.105 15.478 1.00 69.19 310 GLY A O 1
ATOM 2344 N N . GLY A 1 311 ? -1.527 14.252 17.702 1.00 77.50 311 GLY A N 1
ATOM 2345 C CA . GLY A 1 311 ? -2.821 14.953 17.698 1.00 77.50 311 GLY A CA 1
ATOM 2346 C C . GLY A 1 311 ? -2.885 16.287 16.930 1.00 77.50 311 GLY A C 1
ATOM 2347 O O . GLY A 1 311 ? -3.970 16.806 16.685 1.00 77.50 311 GLY A O 1
ATOM 2348 N N . TRP A 1 312 ? -1.767 16.821 16.427 1.00 83.88 312 TRP A N 1
ATOM 2349 C CA . TRP A 1 312 ? -1.727 18.085 15.672 1.00 83.88 312 TRP A CA 1
ATOM 2350 C C . TRP A 1 312 ? -2.597 18.110 14.400 1.00 83.88 312 TRP A C 1
ATOM 2352 O O . TRP A 1 312 ? -2.959 19.187 13.918 1.00 83.88 312 TRP A O 1
ATOM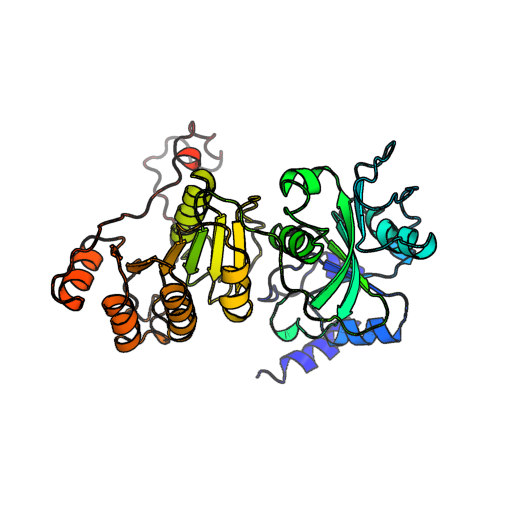 2362 N N . TRP A 1 313 ? -2.920 16.949 13.818 1.00 88.06 313 TRP A N 1
ATOM 2363 C CA . TRP A 1 313 ? -3.850 16.830 12.684 1.00 88.06 313 TRP A CA 1
ATOM 2364 C C . TRP A 1 313 ? -5.264 16.412 13.100 1.00 88.06 313 TRP A C 1
ATOM 2366 O O . TRP A 1 313 ? -6.175 16.460 12.263 1.00 88.06 313 TRP A O 1
ATOM 2376 N N . TYR A 1 314 ? -5.448 15.989 14.351 1.00 93.75 314 TYR A N 1
ATOM 2377 C CA . TYR A 1 314 ? -6.696 15.439 14.852 1.00 93.75 314 TYR A CA 1
ATOM 2378 C C . TYR A 1 314 ? -7.774 16.517 14.942 1.00 93.75 314 TYR A C 1
ATOM 2380 O O . TYR A 1 314 ? -7.542 17.664 15.328 1.00 93.75 314 TYR A O 1
ATOM 2388 N N . ARG A 1 315 ? -8.984 16.136 14.536 1.00 94.94 315 ARG A N 1
ATOM 2389 C CA . ARG A 1 315 ? -10.177 16.974 14.617 1.00 94.94 315 ARG A CA 1
ATOM 2390 C C . ARG A 1 315 ? -11.320 16.104 15.126 1.00 94.94 315 ARG A C 1
ATOM 2392 O O . ARG A 1 315 ? -11.695 15.168 14.412 1.00 94.94 315 ARG A O 1
ATOM 2399 N N . PRO A 1 316 ? -11.888 16.384 16.310 1.00 95.69 316 PRO A N 1
ATOM 2400 C CA . PRO A 1 316 ? -12.928 15.537 16.884 1.00 95.69 316 PRO A CA 1
ATOM 2401 C C . PRO A 1 316 ? -14.155 15.434 15.976 1.00 95.69 316 PRO A C 1
ATOM 2403 O O . PRO A 1 316 ? -14.730 14.357 15.855 1.00 95.69 316 PRO A O 1
ATOM 2406 N N . GLU A 1 317 ? -14.482 16.495 15.233 1.00 97.25 317 GLU A N 1
ATOM 2407 C CA . GLU A 1 317 ? -15.622 16.508 14.312 1.00 97.25 317 GLU A CA 1
ATOM 2408 C C . GLU A 1 317 ? -15.426 15.566 13.116 1.00 97.25 317 GLU A C 1
ATOM 2410 O O . GLU A 1 317 ? -16.398 15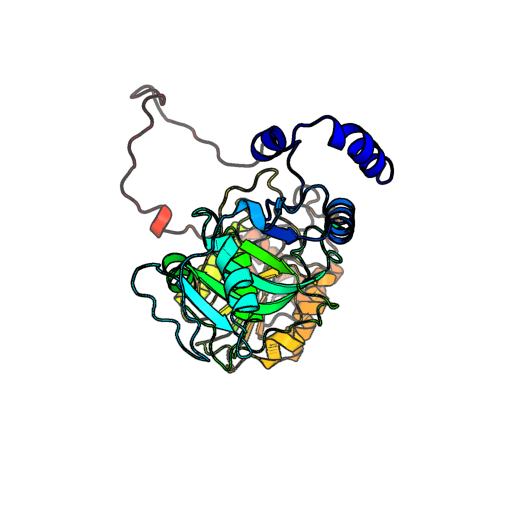.144 12.492 1.00 97.25 317 GLU A O 1
ATOM 2415 N N . VAL A 1 318 ? -14.176 15.253 12.757 1.00 97.38 318 VAL A N 1
ATOM 2416 C CA . VAL A 1 318 ? -13.865 14.274 11.708 1.00 97.38 318 VAL A CA 1
ATOM 2417 C C . VAL A 1 318 ? -14.010 12.861 12.256 1.00 97.38 318 VAL A C 1
ATOM 2419 O O . VAL A 1 318 ? -14.601 12.015 11.591 1.00 97.38 318 VAL A O 1
ATOM 2422 N N . GLU A 1 319 ? -13.530 12.599 13.471 1.00 97.81 319 GLU A N 1
ATOM 2423 C CA . GLU A 1 319 ? -13.760 11.306 14.119 1.00 97.81 319 GLU A CA 1
ATOM 2424 C C . GLU A 1 319 ? -15.254 11.032 14.308 1.00 97.81 319 GLU A C 1
ATOM 2426 O O . GLU A 1 319 ? -15.711 9.934 14.002 1.00 97.81 319 GLU A O 1
ATOM 2431 N N . ASP A 1 320 ? -16.043 12.037 14.693 1.00 98.06 320 ASP A N 1
ATOM 2432 C CA . ASP A 1 320 ? -17.495 11.899 14.829 1.00 98.06 320 ASP A CA 1
ATOM 2433 C C . ASP A 1 320 ? -18.165 11.451 13.515 1.00 98.06 320 ASP A C 1
ATOM 2435 O O . ASP A 1 320 ? -19.144 10.701 13.545 1.00 98.06 320 ASP A O 1
ATOM 2439 N N . GLN A 1 321 ? -17.619 11.830 12.351 1.00 98.31 321 GLN A N 1
ATOM 2440 C CA . GLN A 1 321 ? -18.095 11.343 11.048 1.00 98.31 321 GLN A CA 1
ATOM 2441 C C . GLN A 1 321 ? -17.831 9.844 10.873 1.00 98.31 321 GLN A C 1
ATOM 2443 O O . GLN A 1 321 ? -18.723 9.114 10.434 1.00 98.31 321 GLN A O 1
ATOM 2448 N N . PHE A 1 322 ? -16.642 9.368 11.255 1.00 98.38 322 PHE A N 1
ATOM 2449 C CA . PHE A 1 322 ? -16.332 7.937 11.255 1.00 98.38 322 PHE A CA 1
ATOM 2450 C C . PHE A 1 322 ? -17.212 7.173 12.233 1.00 98.38 322 PHE A C 1
ATOM 2452 O O . PHE A 1 322 ? -17.794 6.160 11.852 1.00 98.38 322 PHE A O 1
ATOM 2459 N N . ILE A 1 323 ? -17.364 7.677 13.460 1.00 98.50 323 ILE A N 1
ATOM 2460 C CA . ILE A 1 323 ? -18.218 7.069 14.480 1.00 98.50 323 ILE A CA 1
ATOM 2461 C C . ILE A 1 323 ? -19.639 6.932 13.942 1.00 98.50 323 ILE A C 1
ATOM 2463 O O . ILE A 1 323 ? -20.208 5.844 13.995 1.00 98.50 323 ILE A O 1
ATOM 2467 N N . ALA A 1 324 ? -20.205 8.003 13.385 1.00 98.19 324 ALA A N 1
ATOM 2468 C CA . ALA A 1 324 ? -21.566 8.006 12.866 1.00 98.19 324 ALA A CA 1
ATOM 2469 C C . ALA A 1 324 ? -21.763 7.039 11.688 1.00 98.19 324 ALA A C 1
ATOM 2471 O O . ALA A 1 324 ? -22.802 6.385 11.613 1.00 98.19 324 ALA A O 1
ATOM 2472 N N . ALA A 1 325 ? -20.786 6.933 10.783 1.00 98.12 325 ALA A N 1
ATOM 2473 C CA . ALA A 1 325 ? -20.920 6.145 9.559 1.00 98.12 325 ALA A CA 1
ATOM 2474 C C . ALA A 1 325 ? -20.440 4.693 9.660 1.00 98.12 325 ALA A C 1
ATOM 2476 O O . ALA A 1 325 ? -20.787 3.892 8.795 1.00 98.12 325 ALA A O 1
ATOM 2477 N N . ALA A 1 326 ? -19.634 4.342 10.662 1.00 98.56 326 ALA A N 1
ATOM 2478 C CA . ALA A 1 326 ? -19.130 2.984 10.814 1.00 98.56 326 ALA A CA 1
ATOM 2479 C C . ALA A 1 326 ? -20.269 1.998 11.101 1.00 98.56 326 ALA A C 1
ATOM 2481 O O . ALA A 1 326 ? -21.109 2.244 11.964 1.00 98.56 326 ALA A O 1
ATOM 2482 N N . ASP A 1 327 ? -20.259 0.843 10.441 1.00 98.56 327 ASP A N 1
ATOM 2483 C CA . ASP A 1 327 ? -21.132 -0.291 10.750 1.00 98.56 327 ASP A CA 1
ATOM 2484 C C . ASP A 1 327 ? -20.701 -0.979 12.050 1.00 98.56 327 ASP A C 1
ATOM 2486 O O . ASP A 1 327 ? -21.516 -1.540 12.782 1.00 98.56 327 ASP A O 1
ATOM 2490 N N . THR A 1 328 ? -19.399 -0.956 12.342 1.00 98.44 328 THR A N 1
ATOM 2491 C CA . THR A 1 328 ? -18.802 -1.553 13.539 1.00 98.44 328 THR A CA 1
ATOM 2492 C C . THR A 1 328 ? -17.831 -0.579 14.188 1.00 98.44 328 THR A C 1
ATOM 2494 O O . THR A 1 328 ? -16.979 -0.001 13.521 1.00 98.44 328 THR A O 1
ATOM 2497 N N . LEU A 1 329 ? -17.948 -0.430 15.505 1.00 98.75 329 LEU A N 1
ATOM 2498 C CA . LEU A 1 329 ? -16.995 0.305 16.325 1.00 98.75 329 LEU A CA 1
ATOM 2499 C C . LEU A 1 329 ? -16.144 -0.699 17.095 1.00 98.75 329 LEU A C 1
ATOM 2501 O O . LEU A 1 329 ? -16.679 -1.642 17.687 1.00 98.75 329 LEU A O 1
ATOM 2505 N N . MET A 1 330 ? -14.835 -0.501 17.104 1.00 98.25 330 MET A N 1
ATOM 2506 C CA . MET A 1 330 ? -13.904 -1.306 17.882 1.00 98.25 330 MET A CA 1
ATOM 2507 C C . MET A 1 330 ? -12.841 -0.431 18.536 1.00 98.25 330 MET A C 1
ATOM 2509 O O . MET A 1 330 ? -12.631 0.709 18.131 1.00 98.25 330 MET A O 1
ATOM 2513 N N . ALA A 1 331 ? -12.234 -0.948 19.602 1.00 97.69 331 ALA A N 1
ATOM 2514 C CA . ALA A 1 331 ? -11.161 -0.250 20.292 1.00 97.69 331 ALA A CA 1
ATOM 2515 C C . ALA A 1 331 ? -10.162 -1.213 20.946 1.00 97.69 331 ALA A C 1
ATOM 2517 O O . ALA A 1 331 ? -10.523 -2.304 21.413 1.00 97.69 331 ALA A O 1
ATOM 2518 N N . SER A 1 332 ? -8.903 -0.774 21.018 1.00 95.69 332 SER A N 1
ATOM 2519 C CA . SER A 1 332 ? -7.756 -1.580 21.467 1.00 95.69 332 SER A CA 1
ATOM 2520 C C . SER A 1 332 ? -7.613 -1.676 22.993 1.00 95.69 332 SER A C 1
ATOM 2522 O O . SER A 1 332 ? -7.037 -2.634 23.517 1.00 95.69 332 SER A O 1
ATOM 2524 N N . ALA A 1 333 ? -8.174 -0.716 23.731 1.00 96.06 333 ALA A N 1
ATOM 2525 C CA . ALA A 1 333 ? -8.080 -0.620 25.185 1.00 96.06 333 ALA A CA 1
ATOM 2526 C C . ALA A 1 333 ? -9.455 -0.399 25.828 1.00 96.06 333 ALA A C 1
ATOM 2528 O O . ALA A 1 333 ? -10.330 0.254 25.268 1.00 96.06 333 ALA A O 1
ATOM 2529 N N . ARG A 1 334 ? -9.649 -0.895 27.057 1.00 97.25 334 ARG A N 1
ATOM 2530 C CA . ARG A 1 334 ? -10.934 -0.757 27.776 1.00 97.25 334 ARG A CA 1
ATOM 2531 C C . ARG A 1 334 ? -11.333 0.696 28.037 1.00 97.25 334 ARG A C 1
ATOM 2533 O O . ARG A 1 334 ? -12.519 0.989 28.153 1.00 97.25 334 ARG A O 1
ATOM 2540 N N . LEU A 1 335 ? -10.357 1.590 28.192 1.00 96.94 335 LEU A N 1
ATOM 2541 C CA . LEU A 1 335 ? -10.631 3.020 28.315 1.00 96.94 335 LEU A CA 1
ATOM 2542 C C . LEU A 1 335 ? -11.174 3.578 26.993 1.00 96.94 335 LEU A C 1
ATOM 2544 O O . LEU A 1 335 ? -12.243 4.172 26.999 1.00 96.94 335 LEU A O 1
ATOM 2548 N N . LEU A 1 336 ? -10.517 3.268 25.873 1.00 97.38 336 LEU A N 1
ATOM 2549 C CA . LEU A 1 336 ? -10.959 3.658 24.532 1.00 97.38 336 LEU A CA 1
ATOM 2550 C C . LEU A 1 336 ? -12.348 3.097 24.191 1.00 97.38 336 LEU A C 1
ATOM 2552 O O . LEU A 1 336 ? -13.176 3.822 23.656 1.00 97.38 336 LEU A O 1
ATOM 2556 N N . VAL A 1 337 ? -12.652 1.851 24.582 1.00 98.44 337 VAL A N 1
ATOM 2557 C CA . VAL A 1 337 ? -14.005 1.273 24.454 1.00 98.44 337 VAL A CA 1
ATOM 2558 C C . VAL A 1 337 ? -15.043 2.160 25.138 1.00 98.44 337 VAL A C 1
ATOM 2560 O O . VAL A 1 337 ? -16.040 2.507 24.514 1.00 98.44 337 VAL A O 1
ATOM 2563 N N . ARG A 1 338 ? -14.810 2.541 26.401 1.00 98.19 338 ARG A N 1
ATOM 2564 C CA . ARG A 1 338 ? -15.744 3.386 27.161 1.00 98.19 338 ARG A CA 1
ATOM 2565 C C . ARG A 1 338 ? -15.912 4.755 26.509 1.00 98.19 338 ARG A C 1
ATOM 2567 O O . ARG A 1 338 ? -17.042 5.153 26.249 1.00 98.19 338 ARG A O 1
ATOM 2574 N N . ASN A 1 339 ? -14.809 5.410 26.152 1.00 96.94 339 ASN A N 1
ATOM 2575 C CA . ASN A 1 339 ? -14.832 6.721 25.500 1.00 96.94 339 ASN A CA 1
ATOM 2576 C C . ASN A 1 339 ? -15.609 6.674 24.171 1.00 96.94 339 ASN A C 1
ATOM 2578 O O . ASN A 1 339 ? -16.443 7.535 23.897 1.00 96.94 339 ASN A O 1
ATOM 2582 N N . LEU A 1 340 ? -15.383 5.638 23.358 1.00 98.00 340 LEU A N 1
ATOM 2583 C CA . LEU A 1 340 ? -16.059 5.459 22.075 1.00 98.00 340 LEU A CA 1
ATOM 2584 C C . LEU A 1 340 ? -17.546 5.113 22.245 1.00 98.00 340 LEU A C 1
ATOM 2586 O O . LEU A 1 340 ? -18.383 5.585 21.475 1.00 98.00 340 LEU A O 1
ATOM 2590 N N . GLN A 1 341 ? -17.908 4.330 23.267 1.00 98.31 341 GLN A N 1
ATOM 2591 C CA . GLN A 1 341 ? -19.307 4.065 23.623 1.00 98.31 341 GLN A CA 1
ATOM 2592 C C . GLN A 1 341 ? -20.026 5.351 24.027 1.00 98.31 341 GLN A C 1
ATOM 2594 O O . GLN A 1 341 ? -21.129 5.605 23.553 1.00 98.31 341 GLN A O 1
ATOM 2599 N N . GLU A 1 342 ? -19.400 6.180 24.860 1.00 97.56 342 GLU A N 1
ATOM 2600 C CA . GLU A 1 342 ? -19.961 7.461 25.290 1.00 97.56 342 GLU A CA 1
ATOM 2601 C C . GLU A 1 342 ? -20.160 8.407 24.099 1.00 97.56 342 GLU A C 1
ATOM 2603 O O . GLU A 1 342 ? -21.276 8.880 23.869 1.00 97.56 342 GLU A O 1
ATOM 2608 N N . ARG A 1 343 ? -19.124 8.606 23.272 1.00 96.88 343 ARG A N 1
ATOM 2609 C CA . ARG A 1 343 ? -19.189 9.477 22.083 1.00 96.88 343 ARG A CA 1
ATOM 2610 C C . ARG A 1 343 ? -20.183 9.003 21.027 1.00 96.88 343 ARG A C 1
ATOM 2612 O O . ARG A 1 343 ? -20.810 9.818 20.362 1.00 96.88 343 ARG A O 1
ATOM 2619 N N . SER A 1 344 ? -20.359 7.692 20.879 1.00 97.81 344 SER A N 1
ATOM 2620 C CA . SER A 1 344 ? -21.292 7.109 19.908 1.00 97.81 344 SER A CA 1
ATOM 2621 C C . SER A 1 344 ? -22.752 7.073 20.376 1.00 97.81 344 SER A C 1
ATOM 2623 O O . SER A 1 344 ? -23.598 6.522 19.669 1.00 97.81 344 SER A O 1
ATOM 2625 N N . GLY A 1 345 ? -23.068 7.625 21.554 1.00 97.25 345 GLY A N 1
ATOM 2626 C CA . GLY A 1 345 ? -24.422 7.603 22.113 1.00 97.25 345 GLY A CA 1
ATOM 2627 C C . GLY A 1 345 ? -24.839 6.225 22.636 1.00 97.25 345 GLY A C 1
ATOM 2628 O O . GLY A 1 345 ? -26.012 5.865 22.573 1.00 97.25 345 GLY A O 1
ATOM 2629 N N . GLY A 1 346 ? -23.880 5.435 23.127 1.00 97.44 346 GLY A N 1
ATOM 2630 C CA . GLY A 1 346 ? -24.107 4.120 23.729 1.00 97.44 346 GLY A CA 1
ATOM 2631 C C . GLY A 1 346 ? -24.125 2.953 22.740 1.00 97.44 346 GLY A C 1
ATOM 2632 O O . GLY A 1 346 ? -24.597 1.869 23.092 1.00 97.44 346 GLY A O 1
ATOM 2633 N N . ARG A 1 347 ? -23.630 3.131 21.506 1.00 98.25 347 ARG A N 1
ATOM 2634 C CA . ARG A 1 347 ? -23.545 2.025 20.541 1.00 98.25 347 ARG A CA 1
ATOM 2635 C C . ARG A 1 347 ? -22.583 0.939 21.043 1.00 98.25 347 ARG A C 1
ATOM 2637 O O . ARG A 1 347 ? -21.589 1.255 21.697 1.00 98.25 347 ARG A O 1
ATOM 2644 N N . PRO A 1 348 ? -22.830 -0.347 20.729 1.00 98.31 348 PRO A N 1
ATOM 2645 C CA . PRO A 1 348 ? -21.887 -1.409 21.056 1.00 98.31 348 PRO A CA 1
ATOM 2646 C C . PRO A 1 348 ? -20.516 -1.157 20.419 1.00 98.31 348 PRO A C 1
ATOM 2648 O O . PRO A 1 348 ? -20.426 -0.888 19.221 1.00 98.31 348 PRO A O 1
ATOM 2651 N N . VAL A 1 349 ? -19.460 -1.290 21.222 1.00 98.62 349 VAL A N 1
ATOM 2652 C CA . VAL A 1 349 ? -18.063 -1.202 20.784 1.00 98.62 349 VAL A CA 1
ATOM 2653 C C . VAL A 1 349 ? -17.384 -2.526 21.107 1.00 98.62 349 VAL A C 1
ATOM 2655 O O . VAL A 1 349 ? -17.411 -2.985 22.251 1.00 98.62 349 VAL A O 1
ATOM 2658 N N . ALA A 1 350 ? -16.787 -3.157 20.100 1.00 98.25 350 ALA A N 1
ATOM 2659 C CA . ALA A 1 350 ? -16.046 -4.396 20.271 1.00 98.25 350 ALA A CA 1
ATOM 2660 C C . ALA A 1 350 ? -14.675 -4.116 20.900 1.00 98.25 350 ALA A C 1
ATOM 2662 O O . ALA A 1 350 ? -13.876 -3.342 20.375 1.00 98.25 350 ALA A O 1
ATOM 2663 N N . TYR A 1 351 ? -14.376 -4.778 22.017 1.00 97.69 351 TYR A N 1
ATOM 2664 C CA . TYR A 1 351 ? -13.039 -4.742 22.598 1.00 97.69 351 TYR A CA 1
ATOM 2665 C C . TYR A 1 351 ? -12.119 -5.717 21.857 1.00 97.69 351 TYR A C 1
ATOM 2667 O O . TYR A 1 351 ? -12.318 -6.931 21.935 1.00 97.69 351 TYR A O 1
ATOM 2675 N N . VAL A 1 352 ? -11.111 -5.191 21.157 1.00 95.81 352 VAL A N 1
ATOM 2676 C CA . VAL A 1 352 ? -10.152 -5.981 20.371 1.00 95.81 352 VAL A CA 1
ATOM 2677 C C . VAL A 1 352 ? -8.732 -5.601 20.797 1.00 95.81 352 VAL A C 1
ATOM 2679 O O . VAL A 1 352 ? -8.147 -4.694 20.200 1.00 95.81 352 VAL A O 1
ATOM 2682 N N . PRO A 1 353 ? -8.160 -6.249 21.831 1.00 92.62 353 PRO A N 1
ATOM 2683 C CA . PRO A 1 353 ? -6.848 -5.880 22.356 1.00 92.62 353 PRO A CA 1
ATOM 2684 C C . PRO A 1 353 ? -5.745 -6.023 21.308 1.00 92.62 353 PRO A C 1
ATOM 2686 O O . PRO A 1 353 ? -5.878 -6.785 20.350 1.00 92.62 353 PRO A O 1
ATOM 2689 N N . ASN A 1 354 ? -4.638 -5.304 21.502 1.00 88.50 354 ASN A N 1
ATOM 2690 C CA . ASN A 1 354 ? -3.443 -5.520 20.692 1.00 88.50 354 ASN A CA 1
ATOM 2691 C C . ASN A 1 354 ? -2.973 -6.971 20.830 1.00 88.50 354 ASN A C 1
ATOM 2693 O O . ASN A 1 354 ? -2.833 -7.494 21.937 1.00 88.50 354 ASN A O 1
ATOM 2697 N N . GLY A 1 355 ? -2.772 -7.615 19.684 1.00 82.56 355 GLY A N 1
ATOM 2698 C CA . GLY A 1 355 ? -2.265 -8.972 19.593 1.00 82.56 355 GLY A CA 1
ATOM 2699 C C . GLY A 1 355 ? -0.745 -9.005 19.496 1.00 82.56 355 GLY A C 1
ATOM 2700 O O . GLY A 1 355 ? -0.088 -8.027 19.136 1.00 82.56 355 GLY A O 1
ATOM 2701 N N . VAL A 1 356 ? -0.183 -10.173 19.788 1.00 81.38 356 VAL A N 1
ATOM 2702 C CA . VAL A 1 356 ? 1.193 -10.512 19.419 1.00 81.38 356 VAL A CA 1
ATOM 2703 C C . VAL A 1 356 ? 1.159 -11.667 18.433 1.00 81.38 356 VAL A C 1
ATOM 2705 O O . VAL A 1 356 ? 0.341 -12.582 18.557 1.00 81.38 356 VAL A O 1
ATOM 2708 N N . ASN A 1 357 ? 2.059 -11.648 17.451 1.00 77.38 357 ASN A N 1
ATOM 2709 C CA . ASN A 1 357 ? 2.211 -12.769 16.536 1.00 77.38 357 ASN A CA 1
ATOM 2710 C C . ASN A 1 357 ? 2.813 -13.965 17.288 1.00 77.38 357 ASN A C 1
ATOM 2712 O O . ASN A 1 357 ? 4.022 -14.030 17.508 1.00 77.38 357 ASN A O 1
ATOM 2716 N N . GLN A 1 358 ? 1.972 -14.925 17.670 1.00 79.75 358 GLN A N 1
ATOM 2717 C CA . GLN A 1 358 ? 2.415 -16.092 18.431 1.00 79.75 358 GLN A CA 1
ATOM 2718 C C . GLN A 1 358 ? 3.451 -16.929 17.675 1.00 79.75 358 GLN A C 1
ATOM 2720 O O . GLN A 1 358 ? 4.322 -17.503 18.309 1.00 79.75 358 GLN A O 1
ATOM 2725 N N . ASN A 1 359 ? 3.462 -16.924 16.340 1.00 73.69 359 ASN A N 1
ATOM 2726 C CA . ASN A 1 359 ? 4.501 -17.630 15.583 1.00 73.69 359 ASN A CA 1
ATOM 2727 C C . ASN A 1 359 ? 5.895 -17.010 15.777 1.00 73.69 359 ASN A C 1
ATOM 2729 O O . ASN A 1 359 ? 6.892 -17.699 15.600 1.00 73.69 359 ASN A O 1
ATOM 2733 N N . MET A 1 360 ? 5.968 -15.724 16.139 1.00 71.75 360 MET A N 1
ATOM 2734 C CA . MET A 1 360 ? 7.227 -15.048 16.467 1.00 71.75 360 MET A CA 1
ATOM 2735 C C . MET A 1 360 ? 7.589 -15.188 17.949 1.00 71.75 360 MET A C 1
ATOM 2737 O O . MET A 1 360 ? 8.758 -15.358 18.272 1.00 71.75 360 MET A O 1
ATOM 2741 N N . PHE A 1 361 ? 6.600 -15.120 18.847 1.00 76.25 361 PHE A N 1
ATOM 2742 C CA . PHE A 1 361 ? 6.839 -15.036 20.295 1.00 76.25 361 PHE A CA 1
ATOM 2743 C C . PHE A 1 361 ? 6.649 -16.351 21.070 1.00 76.25 361 PHE A C 1
ATOM 2745 O O . PHE A 1 361 ? 7.030 -16.417 22.233 1.00 76.25 361 PHE A O 1
ATOM 2752 N N . ALA A 1 362 ? 6.088 -17.402 20.464 1.00 70.88 362 ALA A N 1
ATOM 2753 C CA . ALA A 1 362 ? 5.919 -18.718 21.096 1.00 70.88 362 ALA A CA 1
ATOM 2754 C C . ALA A 1 362 ? 7.097 -19.680 20.829 1.00 70.88 362 ALA A C 1
ATOM 2756 O O . ALA A 1 362 ? 6.984 -20.879 21.087 1.00 70.88 362 ALA A O 1
ATOM 2757 N N . GLY A 1 363 ? 8.206 -19.177 20.275 1.00 65.44 363 GLY A N 1
ATOM 2758 C CA . GLY A 1 363 ? 9.386 -19.970 19.933 1.00 65.44 363 GLY A CA 1
ATOM 2759 C C . GLY A 1 363 ? 10.171 -20.479 21.145 1.00 65.44 363 GLY A C 1
ATOM 2760 O O . GLY A 1 363 ? 10.043 -19.980 22.263 1.00 65.44 363 GLY A O 1
ATOM 2761 N N . VAL A 1 364 ? 11.016 -21.483 20.897 1.00 63.84 364 VAL A N 1
ATOM 2762 C CA . VAL A 1 364 ? 12.017 -21.962 21.862 1.00 63.84 364 VAL A CA 1
ATOM 2763 C C . VAL A 1 364 ? 12.951 -20.793 22.204 1.00 63.84 364 VAL A C 1
ATOM 2765 O O . VAL A 1 364 ? 13.329 -20.065 21.282 1.00 63.84 364 VAL A O 1
ATOM 2768 N N . PRO A 1 365 ? 13.333 -20.595 23.481 1.00 66.25 365 PRO A N 1
ATOM 2769 C CA . PRO A 1 365 ? 14.296 -19.568 23.855 1.00 66.25 365 PRO A CA 1
ATOM 2770 C C . PRO A 1 365 ? 15.529 -19.633 22.953 1.00 66.25 365 PRO A C 1
ATOM 2772 O O . PRO A 1 365 ? 16.152 -20.688 22.820 1.00 66.25 365 PRO A O 1
ATOM 2775 N N . THR A 1 366 ? 15.858 -18.517 22.309 1.00 69.88 366 THR A N 1
ATOM 2776 C CA . THR A 1 366 ? 17.121 -18.387 21.585 1.00 69.88 366 THR A CA 1
ATOM 2777 C C . THR A 1 366 ? 18.274 -18.329 22.578 1.00 69.88 366 THR A C 1
ATOM 2779 O O . THR A 1 366 ? 18.085 -18.007 23.754 1.00 69.88 366 THR A O 1
ATOM 2782 N N . GLU A 1 367 ? 19.479 -18.632 22.102 1.00 76.19 367 GLU A N 1
ATOM 2783 C CA . GLU A 1 367 ? 20.690 -18.459 22.895 1.00 76.19 367 GLU A CA 1
ATOM 2784 C C . GLU A 1 367 ? 20.774 -17.010 23.396 1.00 76.19 367 GLU A C 1
ATOM 2786 O O . GLU A 1 367 ? 20.575 -16.057 22.638 1.00 76.19 367 GLU A O 1
ATOM 2791 N N . VAL A 1 368 ? 20.995 -16.852 24.700 1.00 74.44 368 VAL A N 1
ATOM 2792 C CA . VAL A 1 368 ? 21.181 -15.539 25.315 1.00 74.44 368 VAL A CA 1
ATOM 2793 C C . VAL A 1 368 ? 22.524 -14.996 24.815 1.00 74.44 368 VAL A C 1
ATOM 2795 O O . VAL A 1 368 ? 23.523 -15.704 24.957 1.00 74.44 368 VAL A O 1
ATOM 2798 N N . PRO A 1 369 ? 22.581 -13.778 24.243 1.00 80.25 369 PRO A N 1
ATOM 2799 C CA . PRO A 1 369 ? 23.842 -13.166 23.842 1.00 80.25 369 PRO A CA 1
ATOM 2800 C C . PRO A 1 369 ? 24.871 -13.207 24.980 1.00 80.25 369 PRO A C 1
ATOM 2802 O O . PRO A 1 369 ? 24.550 -12.901 26.128 1.00 80.25 369 PRO A O 1
ATOM 2805 N N . GLY A 1 370 ? 26.104 -13.624 24.673 1.00 81.75 370 GLY A N 1
ATOM 2806 C CA . GLY A 1 370 ? 27.136 -13.885 25.688 1.00 81.75 370 GLY A CA 1
ATOM 2807 C C . GLY A 1 370 ? 27.623 -12.645 26.449 1.00 81.75 370 GLY A C 1
ATOM 2808 O O . GLY A 1 370 ? 28.329 -12.774 27.446 1.00 81.75 370 GLY A O 1
ATOM 2809 N N . ASP A 1 371 ? 27.255 -11.453 25.985 1.00 82.75 371 ASP A N 1
ATOM 2810 C CA . ASP A 1 371 ? 27.485 -10.163 26.632 1.00 82.75 371 ASP A CA 1
ATOM 2811 C C . ASP A 1 371 ? 26.408 -9.801 27.670 1.00 82.75 371 ASP A C 1
ATOM 2813 O O . ASP A 1 371 ? 26.609 -8.874 28.457 1.00 82.75 371 ASP A O 1
ATOM 2817 N N . ILE A 1 372 ? 25.300 -10.550 27.742 1.00 80.94 372 ILE A N 1
ATOM 2818 C CA . ILE A 1 372 ? 24.343 -10.451 28.847 1.00 80.94 372 ILE A CA 1
ATOM 2819 C C . ILE A 1 372 ? 24.941 -11.173 30.064 1.00 80.94 372 ILE A C 1
ATOM 2821 O O . ILE A 1 372 ? 25.188 -12.380 29.995 1.00 80.94 372 ILE A O 1
ATOM 2825 N N . PRO A 1 373 ? 25.167 -10.482 31.200 1.00 75.75 373 PRO A N 1
ATOM 2826 C CA . PRO A 1 373 ? 25.815 -11.081 32.360 1.00 75.75 373 PRO A CA 1
ATOM 2827 C C . PRO A 1 373 ? 25.033 -12.298 32.874 1.00 75.75 373 PRO A C 1
ATOM 2829 O O . PRO A 1 373 ? 23.940 -12.173 33.432 1.00 75.75 373 PRO A O 1
ATOM 2832 N N . GLY A 1 374 ? 25.597 -13.494 32.701 1.00 74.25 374 GLY A N 1
ATOM 2833 C CA . GLY A 1 374 ? 24.987 -14.731 33.178 1.00 74.25 374 GLY A CA 1
ATOM 2834 C C . GLY A 1 374 ? 24.910 -14.772 34.707 1.00 74.25 374 GLY A C 1
ATOM 2835 O O . GLY A 1 374 ? 25.901 -14.536 35.393 1.00 74.25 374 GLY A O 1
ATOM 2836 N N . GLY A 1 375 ? 23.736 -15.095 35.256 1.00 69.88 375 GLY A N 1
ATOM 2837 C CA . GLY A 1 375 ? 23.568 -15.394 36.685 1.00 69.88 375 GLY A CA 1
ATOM 2838 C C . GLY A 1 375 ? 23.638 -14.203 37.652 1.00 69.88 375 GLY A C 1
ATOM 2839 O O . GLY A 1 375 ? 23.688 -14.429 38.858 1.00 69.88 375 GLY A O 1
ATOM 2840 N N . VAL A 1 376 ? 23.624 -12.953 37.168 1.00 64.94 376 VAL A N 1
ATOM 2841 C CA . VAL A 1 376 ? 23.865 -11.753 38.006 1.00 64.94 376 VAL A CA 1
ATOM 2842 C C . VAL A 1 376 ? 22.578 -11.094 38.540 1.00 64.94 376 VAL A C 1
ATOM 2844 O O . VAL A 1 376 ? 22.636 -10.071 39.216 1.00 64.94 376 VAL A O 1
ATOM 2847 N N . GLY A 1 377 ? 21.405 -11.688 38.296 1.00 73.94 377 GLY A N 1
ATOM 2848 C CA . GLY A 1 377 ? 20.124 -11.210 38.831 1.00 73.94 377 GLY A CA 1
ATOM 2849 C C . GLY A 1 377 ? 19.028 -11.073 37.770 1.00 73.94 377 GLY A C 1
ATOM 2850 O O . GLY A 1 377 ? 19.168 -11.613 36.671 1.00 73.94 377 GLY A O 1
ATOM 2851 N N . PRO A 1 378 ? 17.909 -10.398 38.094 1.00 80.81 378 PRO A N 1
ATOM 2852 C CA . PRO A 1 378 ? 16.821 -10.186 37.148 1.00 80.81 378 PRO A CA 1
ATOM 2853 C C . PRO A 1 378 ? 17.272 -9.270 36.003 1.00 80.81 378 PRO A C 1
ATOM 2855 O O . PRO A 1 378 ? 17.766 -8.168 36.236 1.00 80.81 378 PRO A O 1
ATOM 2858 N N . LEU A 1 379 ? 17.068 -9.718 34.765 1.00 79.75 379 LEU A N 1
ATOM 2859 C CA . LEU A 1 379 ? 17.232 -8.881 33.581 1.00 79.75 379 LEU A CA 1
ATOM 2860 C C . LEU A 1 379 ? 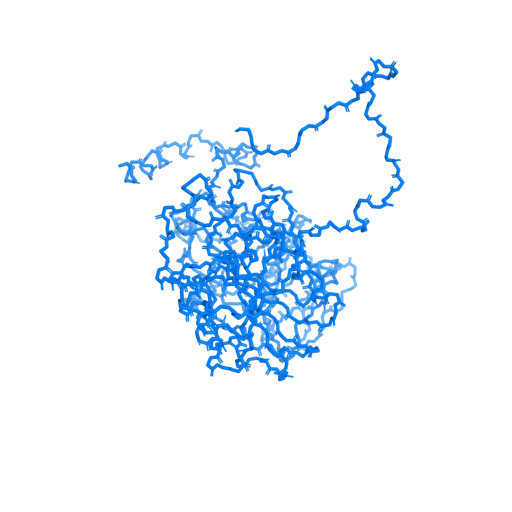15.997 -7.988 33.427 1.00 79.75 379 LEU A C 1
ATOM 2862 O O . LEU A 1 379 ? 14.876 -8.490 33.338 1.00 79.75 379 LEU A O 1
ATOM 2866 N N . LEU A 1 380 ? 16.208 -6.674 33.372 1.00 83.56 380 LEU A N 1
ATOM 2867 C CA . LEU A 1 380 ? 15.173 -5.708 33.018 1.00 83.56 380 LEU A CA 1
ATOM 2868 C C . LEU A 1 380 ? 15.430 -5.206 31.596 1.00 83.56 380 LEU A C 1
ATOM 2870 O O . LEU A 1 380 ? 16.462 -4.594 31.331 1.00 83.56 380 LEU A O 1
ATOM 2874 N N . SER A 1 381 ? 14.482 -5.449 30.696 1.00 80.19 381 SER A N 1
ATOM 2875 C CA . SER A 1 381 ? 14.495 -4.935 29.326 1.00 80.19 381 SER A CA 1
ATOM 2876 C C . SER A 1 381 ? 13.364 -3.927 29.129 1.00 80.19 381 SER A C 1
ATOM 2878 O O . SER A 1 381 ? 12.225 -4.189 29.519 1.00 80.19 381 SER A O 1
ATOM 2880 N N . TYR A 1 382 ? 13.664 -2.795 28.494 1.00 85.38 382 TYR A N 1
ATOM 2881 C CA . TYR A 1 382 ? 12.677 -1.802 28.074 1.00 85.38 382 TYR A CA 1
ATOM 2882 C C . TYR A 1 382 ? 12.666 -1.711 26.548 1.00 85.38 382 TYR A C 1
ATOM 2884 O O . TYR A 1 382 ? 13.715 -1.558 25.923 1.00 85.38 382 TYR A O 1
ATOM 2892 N N . HIS A 1 383 ? 11.472 -1.792 25.967 1.00 79.56 383 HIS A N 1
ATOM 2893 C CA . HIS A 1 383 ? 11.245 -1.629 24.536 1.00 79.56 383 HIS A CA 1
ATOM 2894 C C . HIS A 1 383 ? 10.151 -0.578 24.351 1.00 79.56 383 HIS A C 1
ATOM 2896 O O . HIS A 1 383 ? 8.989 -0.830 24.662 1.00 79.56 383 HIS A O 1
ATOM 2902 N N . GLY A 1 384 ? 10.535 0.604 23.882 1.00 73.62 384 GLY A N 1
ATOM 2903 C CA . GLY A 1 384 ? 9.641 1.736 23.667 1.00 73.62 384 GLY A CA 1
ATOM 2904 C C . GLY A 1 384 ? 10.414 2.958 23.178 1.00 73.62 384 GLY A C 1
ATOM 2905 O O . GLY A 1 384 ? 11.647 2.958 23.179 1.00 73.62 384 GLY A O 1
ATOM 2906 N N . SER A 1 385 ? 9.693 3.983 22.732 1.00 66.44 385 SER A N 1
ATOM 2907 C CA . SER A 1 385 ? 10.269 5.298 22.447 1.00 66.44 385 SER A CA 1
ATOM 2908 C C . SER A 1 385 ? 10.566 6.019 23.764 1.00 66.44 385 SER A C 1
ATOM 2910 O O . SER A 1 385 ? 9.652 6.187 24.574 1.00 66.44 385 SER A O 1
ATOM 2912 N N . LEU A 1 386 ? 11.828 6.412 23.965 1.00 58.31 386 LEU A N 1
ATOM 2913 C CA . LEU A 1 386 ? 12.291 7.187 25.122 1.00 58.31 386 LEU A CA 1
ATOM 2914 C C . LEU A 1 386 ? 12.068 8.688 24.949 1.00 58.31 386 LEU A C 1
ATOM 2916 O O . LEU A 1 386 ? 12.291 9.180 23.818 1.00 58.31 386 LEU A O 1
#

Secondary structure (DSSP, 8-state):
-TTHHHHHHHHHGGGS-HHHHTT--SS--SS----EEEE--SHHHHHHHHHH-TTT-EEE-GGGG-SPP-----SSS----SSS-EEEEESSPPPHHHHHHHHGGGGSTT--EEEEEEEESTTGGGTPPPEEEEEEEEEEHHHHHHTTSSPSSS--HHHHHHHHHHTT--EEEEEESSPPPP------B-SS-EEEEEESS-TT-TTTTHHHHHHHHHHHHTT-EEEEEESS----SS--------TTEEEEEGGG--HHHHHHTB--S-EEEEE----HHHHHHHHHHHHTTPEEEEEE-S-TT-GGGTGGG--HHHHHHHHHH-SEEEESSHHHHHHHHHHTTS--EEE-PPP--HHHHSSPPPPPPTTS-TTSS------S--